Protein AF-A0A098G3Y9-F1 (afdb_monomer_lite)

Foldseek 3Di:
DFAPLLCCQQAVPPDPDRRQGNLDLLHADDLLLLLLLLQLLLVPDDPVLCLQEPREEEDDAAQLQPAPCLQCVVVLVVCLPHPHFKHKYKYHHHHVARWIKIWMWGQAPVRAIATEIEGLQLDDPPRPPHPQWDKDWPPDPPDPDPPQDTWIKIWWQDPLWIWIWIQHPLRFIFIDIHHPVNCVVLVQPDDSVDGDDPCSCVPGVSVCVVVVVVVCVVPVPGDRRHGYAYDNDNLFDCLLSVHGRRLNSLLSSVQSSVCSRCVVCVNPQDSVRDDDPLSPLDVPQVVVVVVVCVVCVVCNVVLSCVLPDDPPDPDDDDPPDDPVRVVSSVVVSVSSVVSSVSSSVSSVVSSVSSSPDHNVVSVCSLVVCVVCVVSVVSSVVVVVVVVVVVVVVVVPDPPPPDDDDDDDDDDDDDDDDDDDDDDDDDDDPPPPVVPDDDDPDPDDDDDDDDDDDDDDDDDDDDDDDDDDDDDDDDDDDDDDDDDPDPPPPDDPPDPPDPCPDPLNVLLVVQLVVLVVQCPDPPNPCSNVLSVQLVVLLVVLVVVCVVPNNPHSLPRPSNLVSQQPDSPPVSPPDDRDPSRVVSVVVVVPDPPPD

pLDDT: mean 71.8, std 21.62, range [26.33, 98.0]

Sequence (593 aa):
MPSLAAREFRQRQKTYEPTDDGLNFTTWYHVLDVQRIIWKKYNQLSSKLKSETLQPFVFFDGLDQLTLEGMLSPLVTILKKSSQNYFPFIFKPELAGAHYIAGFLRKNKDQTISIILFNPTGTLPRIDYGNYAYAFRLADAESDESEFEKNVIYFEIKDKTLHYSVIDPKGVLRTNILTSQHLKDLKIELDLNKPLTTELIRDQLKPKAAQILQLTLARKETEQKIEIISSPKKIQTHEKDGGPLVSCGPLSIIFIEYIMSHPEYMEHLDKEFQLPEILDLESSHEAHVLRFLALKKNKAFDLMQFLNADTKKDFNFPNFLDEQEKSSLIEYKKLVITYRELIKKIRQEHYMLLDTIDDSFVETAGVIDESYREVTVAILDGQNDSEEAELKQNSDYPENENLIDSWDEEDFEIEDASDHSLPEEEPILAEIEQLLPAPDVVLSTKKQSDTKDIDRTQAGTIISGTDIGNIQFIDREKNKTIPKQDLSEKHGTAPSNPEEREDVKFIRSQINRFRENAKSFFSINNGMKADAIEHALELALQDEVKYGVQDVRMDQRVKDALAIHRIFGFFGCKSTTATADLEKSFEHTPRVR

Structure (mmCIF, N/CA/C/O backbone):
data_AF-A0A098G3Y9-F1
#
_entry.id   AF-A0A098G3Y9-F1
#
loop_
_atom_site.group_PDB
_atom_site.id
_atom_site.type_symbol
_atom_site.label_atom_id
_atom_site.label_alt_id
_atom_site.label_comp_id
_atom_site.label_asym_id
_atom_site.label_entity_id
_atom_site.label_seq_id
_atom_site.pdbx_PDB_ins_code
_atom_site.Cartn_x
_atom_site.Cartn_y
_atom_site.Cartn_z
_atom_site.occupancy
_atom_site.B_iso_or_equiv
_atom_site.auth_seq_id
_atom_site.auth_comp_id
_atom_site.auth_asym_id
_atom_site.auth_atom_id
_atom_site.pdbx_PDB_model_num
ATOM 1 N N . MET A 1 1 ? 20.889 -19.447 -13.913 1.00 84.50 1 MET A N 1
ATOM 2 C CA . MET A 1 1 ? 20.091 -18.326 -14.452 1.00 84.50 1 MET A CA 1
ATOM 3 C C . MET A 1 1 ? 19.226 -17.809 -13.322 1.00 84.50 1 MET A C 1
ATOM 5 O O . MET A 1 1 ? 18.868 -18.652 -12.504 1.00 84.50 1 MET A O 1
ATOM 9 N N . PRO A 1 2 ? 18.933 -16.499 -13.249 1.00 93.19 2 PRO A N 1
ATOM 10 C CA . PRO A 1 2 ? 18.021 -15.993 -12.232 1.00 93.19 2 PRO A CA 1
ATOM 11 C C . PRO A 1 2 ? 16.635 -16.638 -12.369 1.00 93.19 2 PRO A C 1
ATOM 13 O O . PRO A 1 2 ? 16.265 -17.042 -13.482 1.00 93.19 2 PRO A O 1
ATOM 16 N N . SER A 1 3 ? 15.882 -16.726 -11.271 1.00 94.31 3 SER A N 1
ATOM 17 C CA . SER A 1 3 ? 14.500 -17.230 -11.288 1.00 94.31 3 SER A CA 1
ATOM 18 C C . SER A 1 3 ? 13.621 -16.420 -12.250 1.00 94.31 3 SER A C 1
ATOM 20 O O . SER A 1 3 ? 13.948 -15.289 -12.623 1.00 94.31 3 SER A O 1
ATOM 22 N N . LEU A 1 4 ? 12.483 -16.967 -12.686 1.00 91.75 4 LEU A N 1
ATOM 23 C CA . LEU A 1 4 ? 11.498 -16.209 -13.462 1.00 91.75 4 LEU A CA 1
ATOM 24 C C . LEU A 1 4 ? 11.076 -14.933 -12.724 1.00 91.75 4 LEU A C 1
ATOM 26 O O . LEU A 1 4 ? 11.062 -13.866 -13.329 1.00 91.75 4 LEU A O 1
ATOM 30 N N . ALA A 1 5 ? 10.831 -15.019 -11.415 1.00 92.62 5 ALA A N 1
ATOM 31 C CA . ALA A 1 5 ? 10.453 -13.866 -10.605 1.00 92.62 5 ALA A CA 1
ATOM 32 C C . ALA A 1 5 ? 11.544 -12.780 -10.569 1.00 92.62 5 ALA A C 1
ATOM 34 O O . ALA A 1 5 ? 11.243 -11.599 -10.727 1.00 92.62 5 ALA A O 1
ATOM 35 N N . ALA A 1 6 ? 12.812 -13.169 -10.409 1.00 95.19 6 ALA A N 1
ATOM 36 C CA . ALA A 1 6 ? 13.943 -12.244 -10.429 1.00 95.19 6 ALA A CA 1
ATOM 37 C C . ALA A 1 6 ? 14.161 -11.620 -11.816 1.00 95.19 6 ALA A C 1
ATOM 39 O O . ALA A 1 6 ? 14.455 -10.429 -11.923 1.00 95.19 6 ALA A O 1
ATOM 40 N N . ARG A 1 7 ? 13.986 -12.403 -12.890 1.00 93.12 7 ARG A N 1
ATOM 41 C CA . ARG A 1 7 ? 14.056 -11.901 -14.271 1.00 93.12 7 ARG A CA 1
ATOM 42 C C . ARG A 1 7 ? 12.956 -10.888 -14.557 1.00 93.12 7 ARG A C 1
ATOM 44 O O . ARG A 1 7 ? 13.266 -9.819 -15.062 1.00 93.12 7 ARG A O 1
ATOM 51 N N . GLU A 1 8 ? 11.710 -11.194 -14.199 1.00 90.94 8 GLU A N 1
ATOM 52 C CA . GLU A 1 8 ? 10.581 -10.272 -14.370 1.00 90.94 8 GLU A CA 1
ATOM 53 C C . GLU A 1 8 ? 10.765 -8.991 -13.555 1.00 90.94 8 GLU A C 1
ATOM 55 O O . GLU A 1 8 ? 10.429 -7.917 -14.039 1.00 90.94 8 GLU A O 1
ATOM 60 N N . PHE A 1 9 ? 11.356 -9.076 -12.361 1.00 93.00 9 PHE A N 1
ATOM 61 C CA . PHE A 1 9 ? 11.680 -7.894 -11.566 1.00 93.00 9 PHE A CA 1
ATOM 62 C C . PHE A 1 9 ? 12.735 -6.999 -12.235 1.00 93.00 9 PHE A C 1
ATOM 64 O O . PHE A 1 9 ? 12.622 -5.780 -12.179 1.00 93.00 9 PHE A O 1
ATOM 71 N N . ARG A 1 10 ? 13.755 -7.584 -12.878 1.00 92.31 10 ARG A N 1
ATOM 72 C CA . ARG A 1 10 ? 14.838 -6.855 -13.574 1.00 92.31 10 ARG A CA 1
ATOM 73 C C . ARG A 1 10 ? 14.452 -6.350 -14.959 1.00 92.31 10 ARG A C 1
ATOM 75 O O . ARG A 1 10 ? 15.028 -5.382 -15.431 1.00 92.31 10 ARG A O 1
ATOM 82 N N . GLN A 1 11 ? 13.599 -7.084 -15.657 1.00 86.12 11 GLN A N 1
ATOM 83 C CA . GLN A 1 11 ? 13.255 -6.846 -17.052 1.00 86.12 11 GLN A CA 1
ATOM 84 C C . GLN A 1 11 ? 11.797 -7.221 -17.247 1.00 86.12 11 GLN A C 1
ATOM 86 O O . GLN A 1 11 ? 11.457 -8.359 -17.597 1.00 86.12 11 GLN A O 1
ATOM 91 N N . ARG A 1 12 ? 10.912 -6.253 -17.025 1.00 73.00 12 ARG A N 1
ATOM 92 C CA . ARG A 1 12 ? 9.496 -6.465 -17.297 1.00 73.00 12 ARG A CA 1
ATOM 93 C C . ARG A 1 12 ? 9.258 -6.448 -18.796 1.00 73.00 12 ARG A C 1
ATOM 95 O O . ARG A 1 12 ? 9.032 -5.413 -19.404 1.00 73.00 12 ARG A O 1
ATOM 102 N N . GLN A 1 13 ? 9.227 -7.636 -19.387 1.00 59.94 13 GLN A N 1
ATOM 103 C CA . GLN A 1 13 ? 8.926 -7.803 -20.812 1.00 59.94 13 GLN A CA 1
ATOM 104 C C . GLN A 1 13 ? 7.490 -7.393 -21.192 1.00 59.94 13 GLN A C 1
ATOM 106 O O . GLN A 1 13 ? 7.172 -7.335 -22.375 1.00 59.94 13 GLN A O 1
ATOM 111 N N . LYS A 1 14 ? 6.607 -7.170 -20.207 1.00 54.78 14 LYS A N 1
ATOM 112 C CA . LYS A 1 14 ? 5.157 -7.004 -20.403 1.00 54.78 14 LYS A CA 1
ATOM 113 C C . LYS A 1 14 ? 4.586 -5.664 -19.921 1.00 54.78 14 LYS A C 1
ATOM 115 O O . LYS A 1 14 ? 3.371 -5.501 -19.979 1.00 54.78 14 LYS A O 1
ATOM 120 N N . THR A 1 15 ? 5.401 -4.731 -19.422 1.00 50.22 15 THR A N 1
ATOM 121 C CA . THR A 1 15 ? 4.915 -3.411 -18.970 1.00 50.22 15 THR A CA 1
ATOM 122 C C . THR A 1 15 ? 5.341 -2.281 -19.907 1.00 50.22 15 THR A C 1
ATOM 124 O O . THR A 1 15 ? 6.127 -2.495 -20.823 1.00 50.22 15 THR A O 1
ATOM 127 N N . TYR A 1 16 ? 4.754 -1.104 -19.673 1.00 48.50 16 TYR A N 1
ATOM 128 C CA . TYR A 1 16 ? 4.736 0.108 -20.500 1.00 48.50 16 TYR A CA 1
ATOM 129 C C . TYR A 1 16 ? 6.087 0.534 -21.092 1.00 48.50 16 TYR A C 1
ATOM 131 O O . TYR A 1 16 ? 6.098 1.070 -22.196 1.00 48.50 16 TYR A O 1
ATOM 139 N N . GLU A 1 17 ? 7.207 0.241 -20.424 1.00 55.41 17 GLU A N 1
ATOM 140 C CA . GLU A 1 17 ? 8.549 0.492 -20.947 1.00 55.41 17 GLU A CA 1
ATOM 141 C C . GLU A 1 17 ? 9.432 -0.769 -20.824 1.00 55.41 17 GLU A C 1
ATOM 143 O O . GLU A 1 17 ? 9.639 -1.274 -19.717 1.00 55.41 17 GLU A O 1
ATOM 148 N N . PRO A 1 18 ? 9.994 -1.293 -21.935 1.00 51.69 18 PRO A N 1
ATOM 149 C CA . PRO A 1 18 ? 10.866 -2.478 -21.946 1.00 51.69 18 PRO A CA 1
ATOM 150 C C . PRO A 1 18 ? 12.156 -2.357 -21.111 1.00 51.69 18 PRO A C 1
ATOM 152 O O . PRO A 1 18 ? 12.902 -3.330 -20.990 1.00 51.69 18 PRO A O 1
ATOM 155 N N . THR A 1 19 ? 12.443 -1.170 -20.574 1.00 62.62 19 THR A N 1
ATOM 156 C CA . THR A 1 19 ? 13.669 -0.811 -19.847 1.00 62.62 19 THR A CA 1
ATOM 157 C C . THR A 1 19 ? 13.479 -0.671 -18.335 1.00 62.62 19 THR A C 1
ATOM 159 O O . THR A 1 19 ? 14.431 -0.314 -17.641 1.00 62.62 19 THR A O 1
ATOM 162 N N . ASP A 1 20 ? 12.288 -0.962 -17.808 1.00 81.19 20 ASP A N 1
ATOM 163 C CA . ASP A 1 20 ? 12.014 -0.870 -16.373 1.00 81.19 20 ASP A CA 1
ATOM 164 C C . ASP A 1 20 ? 12.730 -1.975 -15.578 1.00 81.19 20 ASP A C 1
ATOM 166 O O . ASP A 1 20 ? 12.272 -3.119 -15.486 1.00 81.19 20 ASP A O 1
ATOM 170 N N . ASP A 1 21 ? 13.857 -1.605 -14.973 1.00 90.38 21 ASP A N 1
ATOM 171 C CA . ASP A 1 21 ? 14.638 -2.438 -14.063 1.00 90.38 21 ASP A CA 1
ATOM 172 C C . ASP A 1 21 ? 14.233 -2.174 -12.612 1.00 90.38 21 ASP A C 1
ATOM 174 O O . ASP A 1 21 ? 14.459 -1.094 -12.074 1.00 90.38 21 ASP A O 1
ATOM 178 N N . GLY A 1 22 ? 13.657 -3.169 -11.935 1.00 90.62 22 GLY A N 1
ATOM 179 C CA . GLY A 1 22 ? 13.196 -3.050 -10.550 1.00 90.62 22 GLY A CA 1
ATOM 180 C C . GLY A 1 22 ? 14.288 -2.710 -9.527 1.00 90.62 22 GLY A C 1
ATOM 181 O O . GLY A 1 22 ? 13.959 -2.294 -8.409 1.00 90.62 22 GLY A O 1
ATOM 182 N N . LEU A 1 23 ? 15.578 -2.834 -9.872 1.00 93.00 23 LEU A N 1
ATOM 183 C CA . LEU A 1 23 ? 16.669 -2.314 -9.035 1.00 93.00 23 LEU A CA 1
ATOM 184 C C . LEU A 1 23 ? 16.824 -0.794 -9.131 1.00 93.00 23 LEU A C 1
ATOM 186 O O . LEU A 1 23 ? 17.317 -0.180 -8.181 1.00 93.00 23 LEU A O 1
ATOM 190 N N . ASN A 1 24 ? 16.367 -0.178 -10.220 1.00 91.44 24 ASN A N 1
ATOM 191 C CA . ASN A 1 24 ? 16.421 1.265 -10.378 1.00 91.44 24 ASN A CA 1
ATOM 192 C C . ASN A 1 24 ? 15.514 1.932 -9.350 1.00 91.44 24 ASN A C 1
ATOM 194 O O . ASN A 1 24 ? 14.370 1.533 -9.117 1.00 91.44 24 ASN A O 1
ATOM 198 N N . PHE A 1 25 ? 16.037 2.988 -8.732 1.00 87.44 25 PHE A N 1
ATOM 199 C CA . PHE A 1 25 ? 15.307 3.741 -7.721 1.00 87.44 25 PHE A CA 1
ATOM 200 C C . PHE A 1 25 ? 13.985 4.298 -8.278 1.00 87.44 25 PHE A C 1
ATOM 202 O O . PHE A 1 25 ? 12.977 4.251 -7.578 1.00 87.44 25 PHE A O 1
ATOM 209 N N . THR A 1 26 ? 13.990 4.734 -9.541 1.00 87.62 26 THR A N 1
ATOM 210 C CA . THR A 1 26 ? 12.871 5.347 -10.276 1.00 87.62 26 THR A CA 1
ATOM 211 C C . THR A 1 26 ? 11.789 4.368 -10.735 1.00 87.62 26 THR A C 1
ATOM 213 O O . THR A 1 26 ? 10.739 4.804 -11.192 1.00 87.62 26 THR A O 1
ATOM 216 N N . THR A 1 27 ? 11.997 3.056 -10.618 1.00 89.12 27 THR A N 1
ATOM 217 C CA . THR A 1 27 ? 11.027 2.061 -11.096 1.00 89.12 27 THR A CA 1
ATOM 218 C C . THR A 1 27 ? 10.111 1.629 -9.957 1.00 89.12 27 THR A C 1
ATOM 220 O O . THR A 1 27 ? 10.568 1.170 -8.914 1.00 89.12 27 THR A O 1
ATOM 223 N N . TRP A 1 28 ? 8.796 1.725 -10.111 1.00 89.56 28 TRP A N 1
ATOM 224 C CA . TRP A 1 28 ? 7.847 1.257 -9.092 1.00 89.56 28 TRP A CA 1
ATOM 225 C C . TRP A 1 28 ? 7.741 -0.279 -8.993 1.00 89.56 28 TRP A C 1
ATOM 227 O O . TRP A 1 28 ? 8.056 -1.041 -9.915 1.00 89.56 28 TRP A O 1
ATOM 237 N N . TYR A 1 29 ? 7.253 -0.770 -7.855 1.00 91.56 29 TYR A N 1
ATOM 238 C CA . TYR A 1 29 ? 7.000 -2.200 -7.673 1.00 91.56 29 TYR A CA 1
ATOM 239 C C . TYR A 1 29 ? 5.695 -2.612 -8.350 1.00 91.56 29 TYR A C 1
ATOM 241 O O . TYR A 1 29 ? 4.671 -1.946 -8.196 1.00 91.56 29 TYR A O 1
ATOM 249 N N . HIS A 1 30 ? 5.718 -3.733 -9.067 1.00 89.56 30 HIS A N 1
ATOM 250 C CA . HIS A 1 30 ? 4.512 -4.360 -9.584 1.00 89.56 30 HIS A CA 1
ATOM 251 C C . HIS A 1 30 ? 3.853 -5.154 -8.466 1.00 89.56 30 HIS A C 1
ATOM 253 O O . HIS A 1 30 ? 4.536 -5.710 -7.604 1.00 89.56 30 HIS A O 1
ATOM 259 N N . VAL A 1 31 ? 2.529 -5.269 -8.517 1.00 87.81 31 VAL A N 1
ATOM 260 C CA . VAL A 1 31 ? 1.757 -5.984 -7.495 1.00 87.81 31 VAL A CA 1
ATOM 261 C C . VAL A 1 31 ? 2.224 -7.436 -7.328 1.00 87.81 31 VAL A C 1
ATOM 263 O O . VAL A 1 31 ? 2.331 -7.924 -6.207 1.00 87.81 31 VAL A O 1
ATOM 266 N N . LEU A 1 32 ? 2.615 -8.101 -8.423 1.00 88.50 32 LEU A N 1
ATOM 267 C CA . LEU A 1 32 ? 3.156 -9.468 -8.375 1.00 88.50 32 LEU A CA 1
ATOM 268 C C . LEU A 1 32 ? 4.495 -9.549 -7.636 1.00 88.50 32 LEU A C 1
ATOM 270 O O . LEU A 1 32 ? 4.734 -10.527 -6.932 1.00 88.50 32 LEU A O 1
ATOM 274 N N . ASP A 1 33 ? 5.360 -8.540 -7.765 1.00 92.19 33 ASP A N 1
ATOM 275 C CA . ASP A 1 33 ? 6.636 -8.512 -7.044 1.00 92.19 33 ASP A CA 1
ATOM 276 C C . ASP A 1 33 ? 6.364 -8.410 -5.541 1.00 92.19 33 ASP A C 1
ATOM 278 O O . ASP A 1 33 ? 6.873 -9.207 -4.753 1.00 92.19 33 ASP A O 1
ATOM 282 N N . VAL A 1 34 ? 5.474 -7.487 -5.162 1.00 93.94 34 VAL A N 1
ATOM 283 C CA . VAL A 1 34 ? 5.019 -7.282 -3.780 1.00 93.94 34 VAL A CA 1
ATOM 284 C C . VAL A 1 34 ? 4.439 -8.572 -3.197 1.00 93.94 34 VAL A C 1
ATOM 286 O O . VAL A 1 34 ? 4.851 -9.008 -2.122 1.00 93.94 34 VAL A O 1
ATOM 289 N N . GLN A 1 35 ? 3.529 -9.216 -3.927 1.00 91.88 35 GLN A N 1
ATOM 290 C CA . GLN A 1 35 ? 2.874 -10.463 -3.535 1.00 91.88 35 GLN A CA 1
ATOM 291 C C . GLN A 1 35 ? 3.877 -11.600 -3.318 1.00 91.88 35 GLN A C 1
ATOM 293 O O . GLN A 1 35 ? 3.873 -12.246 -2.267 1.00 91.88 35 GLN A O 1
ATOM 298 N N . ARG A 1 36 ? 4.788 -11.810 -4.276 1.00 92.94 36 ARG A N 1
ATOM 299 C CA . ARG A 1 36 ? 5.835 -12.839 -4.200 1.00 92.94 36 ARG A CA 1
ATOM 300 C C . ARG A 1 36 ? 6.764 -12.612 -3.010 1.00 92.94 36 ARG A C 1
ATOM 302 O O . ARG A 1 36 ? 7.043 -13.559 -2.271 1.00 92.94 36 ARG A O 1
ATOM 309 N N . ILE A 1 37 ? 7.211 -11.372 -2.798 1.00 95.38 37 ILE A N 1
ATOM 310 C CA . ILE A 1 37 ? 8.105 -11.014 -1.689 1.00 95.38 37 ILE A CA 1
ATOM 311 C C . ILE A 1 37 ? 7.412 -11.253 -0.345 1.00 95.38 37 ILE A C 1
ATOM 313 O O . ILE A 1 37 ? 7.932 -11.991 0.495 1.00 95.38 37 ILE A O 1
ATOM 317 N N . ILE A 1 38 ? 6.217 -10.689 -0.152 1.00 95.31 38 ILE A N 1
ATOM 318 C CA . ILE A 1 38 ? 5.486 -10.773 1.117 1.00 95.31 38 ILE A CA 1
ATOM 319 C C . ILE A 1 38 ? 5.144 -12.222 1.465 1.00 95.31 38 ILE A C 1
ATOM 321 O O . ILE A 1 38 ? 5.313 -12.636 2.613 1.00 95.31 38 ILE A O 1
ATOM 325 N N . TRP A 1 39 ? 4.723 -13.035 0.496 1.00 93.62 39 TRP A N 1
ATOM 326 C CA . TRP A 1 39 ? 4.433 -14.443 0.767 1.00 93.62 39 TRP A CA 1
ATOM 327 C C . TRP A 1 39 ? 5.667 -15.280 1.023 1.00 93.62 39 TRP A C 1
ATOM 329 O O . TRP A 1 39 ? 5.631 -16.152 1.893 1.00 93.62 39 TRP A O 1
ATOM 339 N N . LYS A 1 40 ? 6.774 -15.016 0.325 1.00 94.94 40 LYS A N 1
ATOM 340 C CA . LYS A 1 40 ? 8.041 -15.671 0.644 1.00 94.94 40 LYS A CA 1
ATOM 341 C C . LYS A 1 40 ? 8.446 -15.373 2.090 1.00 94.94 40 LYS A C 1
ATOM 343 O O . LYS A 1 40 ? 8.789 -16.311 2.811 1.00 94.94 40 LYS A O 1
ATOM 348 N N . LYS A 1 41 ? 8.320 -14.117 2.535 1.00 96.31 41 LYS A N 1
ATOM 349 C CA . LYS A 1 41 ? 8.588 -13.702 3.922 1.00 96.31 41 LYS A CA 1
ATOM 350 C C . LYS A 1 41 ? 7.628 -14.354 4.917 1.00 96.31 41 LYS A C 1
ATOM 352 O O . LYS A 1 41 ? 8.084 -14.939 5.896 1.00 96.31 41 LYS A O 1
ATOM 357 N N . TYR A 1 42 ? 6.322 -14.366 4.638 1.00 96.25 42 TYR A N 1
ATOM 358 C CA . TYR A 1 42 ? 5.341 -15.068 5.475 1.00 96.25 42 TYR A CA 1
ATOM 359 C C . TYR A 1 42 ? 5.677 -16.559 5.612 1.00 96.25 42 TYR A C 1
ATOM 361 O O . TYR A 1 42 ? 5.653 -17.122 6.705 1.00 96.25 42 TYR A O 1
ATOM 369 N N . ASN A 1 43 ? 6.063 -17.212 4.515 1.00 95.06 43 ASN A N 1
ATOM 370 C CA . ASN A 1 43 ? 6.409 -18.629 4.522 1.00 95.06 43 ASN A CA 1
ATOM 371 C C . ASN A 1 43 ? 7.682 -18.944 5.318 1.00 95.06 43 ASN A C 1
ATOM 373 O O . ASN A 1 43 ? 7.790 -20.059 5.832 1.00 95.06 43 ASN A O 1
ATOM 377 N N . GLN A 1 44 ? 8.583 -17.976 5.486 1.00 96.06 44 GLN A N 1
ATOM 378 C CA . GLN A 1 44 ? 9.780 -18.083 6.326 1.00 96.06 44 GLN A CA 1
ATOM 379 C C . GLN A 1 44 ? 9.500 -17.879 7.826 1.00 96.06 44 GLN A C 1
ATOM 381 O O . GLN A 1 44 ? 10.366 -18.185 8.645 1.00 96.06 44 GLN A O 1
ATOM 386 N N . LEU A 1 45 ? 8.305 -17.411 8.209 1.00 96.75 45 LEU A N 1
ATOM 387 C CA . LEU A 1 45 ? 7.938 -17.253 9.617 1.00 96.75 45 LEU A CA 1
ATOM 388 C C . LEU A 1 45 ? 7.888 -18.602 10.345 1.00 96.75 45 LEU A C 1
ATOM 390 O O . LEU A 1 45 ? 7.495 -19.633 9.787 1.00 96.75 45 LEU A O 1
ATOM 394 N N . SER A 1 46 ? 8.219 -18.571 11.637 1.00 97.62 46 SER A N 1
ATOM 395 C CA . SER A 1 46 ? 8.073 -19.734 12.513 1.00 97.62 46 SER A CA 1
ATOM 396 C C . SER A 1 46 ? 6.605 -20.160 12.646 1.00 97.62 46 SER A C 1
ATOM 398 O O . SER A 1 46 ? 5.689 -19.339 12.551 1.00 97.62 46 SER A O 1
ATOM 400 N N . SER A 1 47 ? 6.365 -21.440 12.945 1.00 97.31 47 SER A N 1
ATOM 401 C CA . SER A 1 47 ? 5.006 -21.960 13.160 1.00 97.31 47 SER A CA 1
ATOM 402 C C . SER A 1 47 ? 4.254 -21.217 14.268 1.00 97.31 47 SER A C 1
ATOM 404 O O . SER A 1 47 ? 3.039 -21.069 14.182 1.00 97.31 47 SER A O 1
ATOM 406 N N . LYS A 1 48 ? 4.973 -20.709 15.282 1.00 97.19 48 LYS A N 1
ATOM 407 C CA . LYS A 1 48 ? 4.393 -19.876 16.342 1.00 97.19 48 LYS A CA 1
ATOM 408 C C . LYS A 1 48 ? 3.819 -18.580 15.764 1.00 97.19 48 LYS A C 1
ATOM 410 O O . LYS A 1 48 ? 2.644 -18.301 15.962 1.00 97.19 48 LYS A O 1
ATOM 415 N N . LEU A 1 49 ? 4.604 -17.835 14.988 1.00 96.56 49 LEU A N 1
ATOM 416 C CA . LEU A 1 49 ? 4.156 -16.571 14.391 1.00 96.56 49 LEU A CA 1
ATOM 417 C C . LEU A 1 49 ? 2.992 -16.777 13.407 1.00 96.56 49 LEU A C 1
ATOM 419 O O . LEU A 1 49 ? 2.009 -16.039 13.447 1.00 96.56 49 LEU A O 1
ATOM 423 N N . LYS A 1 50 ? 3.041 -17.842 12.595 1.00 97.25 50 LYS A N 1
ATOM 424 C CA . LYS A 1 50 ? 1.932 -18.222 11.697 1.00 97.25 50 LYS A CA 1
ATOM 425 C C . LYS A 1 50 ? 0.650 -18.605 12.444 1.00 97.25 50 LYS A C 1
ATOM 427 O O . LYS A 1 50 ? -0.440 -18.454 11.905 1.00 97.25 50 LYS A O 1
ATOM 432 N N . SER A 1 51 ? 0.756 -19.097 13.681 1.00 96.88 51 SER A N 1
ATOM 433 C CA . SER A 1 51 ? -0.421 -19.400 14.508 1.00 96.88 51 SER A CA 1
ATOM 434 C C . SER A 1 51 ? -1.111 -18.149 15.065 1.00 96.88 51 SER A C 1
ATOM 436 O O . SER A 1 51 ? -2.292 -18.206 15.395 1.00 96.88 51 SER A O 1
ATOM 438 N N . GLU A 1 52 ? -0.405 -17.017 15.121 1.00 97.25 52 GLU A N 1
ATOM 439 C CA . GLU A 1 52 ? -0.930 -15.731 15.598 1.00 97.25 52 GLU A CA 1
ATOM 440 C C . GLU A 1 52 ? -1.395 -14.820 14.449 1.00 97.25 52 GLU A C 1
ATOM 442 O O . GLU A 1 52 ? -2.242 -13.949 14.658 1.00 97.25 52 GLU A O 1
ATOM 447 N N . THR A 1 53 ? -0.877 -15.040 13.236 1.00 96.88 53 THR A N 1
ATOM 448 C CA . THR A 1 53 ? -1.021 -14.133 12.090 1.00 96.88 53 THR A CA 1
ATOM 449 C C . THR A 1 53 ? -1.566 -14.868 10.866 1.00 96.88 53 THR A C 1
ATOM 451 O O . THR A 1 53 ? -0.982 -15.853 10.403 1.00 96.88 53 THR A O 1
ATOM 454 N N . LEU A 1 54 ? -2.678 -14.375 10.318 1.00 96.94 54 LEU A N 1
ATOM 455 C CA . LEU A 1 54 ? -3.218 -14.853 9.045 1.00 96.94 54 LEU A CA 1
ATOM 456 C C . LEU A 1 54 ? -2.238 -14.588 7.900 1.00 96.94 54 LEU A C 1
ATOM 458 O O . LEU A 1 54 ? -1.398 -13.691 7.973 1.00 96.94 54 LEU A O 1
ATOM 462 N N . GLN A 1 55 ? -2.357 -15.371 6.830 1.00 95.81 55 GLN A N 1
ATOM 463 C CA . GLN A 1 55 ? -1.590 -15.129 5.614 1.00 95.81 55 GLN A CA 1
ATOM 464 C C . GLN A 1 55 ? -1.882 -13.710 5.097 1.00 95.81 55 GLN A C 1
ATOM 466 O O . GLN A 1 55 ? -3.054 -13.333 5.038 1.00 95.81 55 GLN A O 1
ATOM 471 N N . PRO A 1 56 ? -0.852 -12.918 4.750 1.00 95.56 56 PRO A N 1
ATOM 472 C CA . PRO A 1 56 ? -1.033 -11.532 4.358 1.00 95.56 56 PRO A CA 1
ATOM 473 C C . PRO A 1 56 ? -1.796 -11.414 3.039 1.00 95.56 56 PRO A C 1
ATOM 475 O O . PRO A 1 56 ? -1.534 -12.162 2.089 1.00 95.56 56 PRO A O 1
ATOM 478 N N . PHE A 1 57 ? -2.703 -10.440 2.983 1.00 93.69 57 PHE A N 1
ATOM 479 C CA . PHE A 1 57 ? -3.494 -10.145 1.793 1.00 93.69 57 PHE A CA 1
ATOM 480 C C . PHE A 1 57 ? -2.869 -9.009 0.976 1.00 93.69 57 PHE A C 1
ATOM 482 O O . PHE A 1 57 ? -2.536 -7.957 1.516 1.00 93.69 57 PHE A O 1
ATOM 489 N N . VAL A 1 58 ? -2.694 -9.216 -0.327 1.00 89.69 58 VAL A N 1
ATOM 490 C CA . VAL A 1 58 ? -2.170 -8.198 -1.246 1.00 89.69 58 VAL A CA 1
ATOM 491 C C . VAL A 1 58 ? -3.300 -7.810 -2.180 1.00 89.69 58 VAL A C 1
ATOM 493 O O . VAL A 1 58 ? -3.724 -8.627 -2.990 1.00 89.69 58 VAL A O 1
ATOM 496 N N . PHE A 1 59 ? -3.814 -6.593 -2.032 1.00 78.38 59 PHE A N 1
ATOM 497 C CA . PHE A 1 59 ? -4.867 -6.095 -2.903 1.00 78.38 59 PHE A CA 1
ATOM 498 C C . PHE A 1 59 ? -4.311 -5.701 -4.273 1.00 78.38 59 PHE A C 1
ATOM 500 O O . PHE A 1 59 ? -3.160 -5.272 -4.405 1.00 78.38 59 PHE A O 1
ATOM 507 N N . PHE A 1 60 ? -5.178 -5.809 -5.275 1.00 73.62 60 PHE A N 1
ATOM 508 C CA . PHE A 1 60 ? -4.897 -5.416 -6.648 1.00 73.62 60 PHE A CA 1
ATOM 509 C C . PHE A 1 60 ? -5.023 -3.905 -6.861 1.00 73.62 60 PHE A C 1
ATOM 511 O O . PHE A 1 60 ? -5.443 -3.164 -5.977 1.00 73.62 60 PHE A O 1
ATOM 518 N N . ASP A 1 61 ? -4.585 -3.472 -8.037 1.00 73.88 61 ASP A N 1
ATOM 519 C CA . ASP A 1 61 ? -4.573 -2.079 -8.473 1.00 73.88 61 ASP A CA 1
ATOM 520 C C . ASP A 1 61 ? -6.000 -1.523 -8.687 1.00 73.88 61 ASP A C 1
ATOM 522 O O . ASP A 1 61 ? -6.894 -2.284 -9.060 1.00 73.88 61 ASP A O 1
ATOM 526 N N . GLY A 1 62 ? -6.203 -0.210 -8.512 1.00 68.56 62 GLY A N 1
ATOM 527 C CA . GLY A 1 62 ? -7.478 0.474 -8.814 1.00 68.56 62 GLY A CA 1
ATOM 528 C C . GLY A 1 62 ? -8.559 0.385 -7.733 1.00 68.56 62 GLY A C 1
ATOM 529 O O . GLY A 1 62 ? -9.725 0.130 -8.028 1.00 68.56 62 GLY A O 1
ATOM 530 N N . LEU A 1 63 ? -8.171 0.573 -6.471 1.00 71.00 63 LEU A N 1
ATOM 531 C CA . LEU A 1 63 ? -9.093 0.591 -5.326 1.00 71.00 63 LEU A CA 1
ATOM 532 C C . LEU A 1 63 ? -9.560 2.003 -4.962 1.00 71.00 63 LEU A C 1
ATOM 534 O O . LEU A 1 63 ? -10.236 2.181 -3.956 1.00 71.00 63 LEU A O 1
ATOM 538 N N . ASP A 1 64 ? -9.200 3.006 -5.753 1.00 71.12 64 ASP A N 1
ATOM 539 C CA . ASP A 1 64 ? -9.587 4.405 -5.582 1.00 71.12 64 ASP A CA 1
ATOM 540 C C . ASP A 1 64 ? -11.106 4.606 -5.640 1.00 71.12 64 ASP A C 1
ATOM 542 O O . ASP A 1 64 ? -11.625 5.553 -5.057 1.00 71.12 64 ASP A O 1
ATOM 546 N N . GLN A 1 65 ? -11.824 3.675 -6.267 1.00 71.31 65 GLN A N 1
ATOM 547 C CA . GLN A 1 65 ? -13.286 3.649 -6.296 1.00 71.31 65 GLN A CA 1
ATOM 548 C C . GLN A 1 65 ? -13.924 3.005 -5.054 1.00 71.31 65 GLN A C 1
ATOM 550 O O . GLN A 1 65 ? -15.138 3.077 -4.876 1.00 71.31 65 GLN A O 1
ATOM 555 N N . LEU A 1 66 ? -13.139 2.342 -4.200 1.00 70.88 66 LEU A N 1
ATOM 556 C CA . LEU A 1 66 ? -13.637 1.617 -3.036 1.00 70.88 66 LEU A CA 1
ATOM 557 C C . LEU A 1 66 ? -13.369 2.380 -1.746 1.00 70.88 66 LEU A C 1
ATOM 559 O O . LEU A 1 66 ? -12.264 2.851 -1.476 1.00 70.88 66 LEU A O 1
ATOM 563 N N . THR A 1 67 ? -14.375 2.410 -0.875 1.00 73.56 67 THR A N 1
ATOM 564 C CA . THR A 1 67 ? -14.170 2.899 0.487 1.00 73.56 67 THR A CA 1
ATOM 565 C C . THR A 1 67 ? -13.236 1.942 1.235 1.00 73.56 67 THR A C 1
ATOM 567 O O . THR A 1 67 ? -13.276 0.720 1.045 1.00 73.56 67 THR A O 1
ATOM 570 N N . LEU A 1 68 ? -12.409 2.477 2.141 1.00 77.06 68 LEU A N 1
ATOM 571 C CA . LEU A 1 68 ? -11.528 1.654 2.981 1.00 77.06 68 LEU A CA 1
ATOM 572 C C . LEU A 1 68 ? -12.324 0.585 3.753 1.00 77.06 68 LEU A C 1
ATOM 574 O O . LEU A 1 68 ? -11.849 -0.533 3.945 1.00 77.06 68 LEU A O 1
ATOM 578 N N . GLU A 1 69 ? -13.544 0.921 4.179 1.00 77.00 69 GLU A N 1
ATOM 579 C CA . GLU A 1 69 ? -14.450 -0.015 4.841 1.00 77.00 69 GLU A CA 1
ATOM 580 C C . GLU A 1 69 ? -14.878 -1.150 3.906 1.00 77.00 69 GLU A C 1
ATOM 582 O O . GLU A 1 69 ? -14.754 -2.312 4.289 1.00 77.00 69 GLU A O 1
ATOM 587 N N . GLY A 1 70 ? -15.324 -0.841 2.684 1.00 79.25 70 GLY A N 1
ATOM 588 C CA . GLY A 1 70 ? -15.708 -1.853 1.695 1.00 79.25 70 GLY A CA 1
ATOM 589 C C . GLY A 1 70 ? -14.553 -2.801 1.375 1.00 79.25 70 GLY A C 1
ATOM 590 O O . GLY A 1 70 ? -14.724 -4.019 1.354 1.00 79.25 70 GLY A O 1
ATOM 591 N N . MET A 1 71 ? -13.349 -2.245 1.249 1.00 82.00 71 MET A N 1
ATOM 592 C CA . MET A 1 71 ? -12.127 -2.994 0.985 1.00 82.00 71 MET A CA 1
ATOM 593 C C . MET A 1 71 ? -11.720 -3.912 2.156 1.00 82.00 71 MET A C 1
ATOM 595 O O . MET A 1 71 ? -11.331 -5.062 1.944 1.00 82.00 71 MET A O 1
ATOM 599 N N . LEU A 1 72 ? -11.798 -3.434 3.404 1.00 87.38 72 LEU A N 1
ATOM 600 C CA . LEU A 1 72 ? -11.308 -4.173 4.577 1.00 87.38 72 LEU A CA 1
ATOM 601 C C . LEU A 1 72 ? -12.377 -5.024 5.279 1.00 87.38 72 LEU A C 1
ATOM 603 O O . LEU A 1 72 ? -12.023 -5.929 6.038 1.00 87.38 72 LEU A O 1
ATOM 607 N N . SER A 1 73 ? -13.669 -4.788 5.046 1.00 85.00 73 SER A N 1
ATOM 608 C CA . SER A 1 73 ? -14.772 -5.510 5.701 1.00 85.00 73 SER A CA 1
ATOM 609 C C . SER A 1 73 ? -14.708 -7.040 5.520 1.00 85.00 73 SER A C 1
ATOM 611 O O . SER A 1 73 ? -14.851 -7.771 6.517 1.00 85.00 73 SER A O 1
ATOM 613 N N . PRO A 1 74 ? -14.391 -7.578 4.323 1.00 87.88 74 PRO A N 1
ATOM 614 C CA . PRO A 1 74 ? -14.171 -9.014 4.160 1.00 87.88 74 PRO A CA 1
ATOM 615 C C . PRO A 1 74 ? -13.022 -9.538 5.034 1.00 87.88 74 PRO A C 1
ATOM 617 O O . PRO A 1 74 ? -13.162 -10.573 5.693 1.00 87.88 74 PRO A O 1
ATOM 620 N N . LEU A 1 75 ? -11.915 -8.793 5.128 1.00 91.69 75 LEU A N 1
ATOM 621 C CA . LEU A 1 75 ? -10.765 -9.167 5.956 1.00 91.69 75 LEU A CA 1
ATOM 622 C C . LEU A 1 75 ? -11.108 -9.139 7.452 1.00 91.69 75 LEU A C 1
ATOM 624 O O . LEU A 1 75 ? -10.736 -10.051 8.193 1.00 91.69 75 LEU A O 1
ATOM 628 N N . VAL A 1 76 ? -11.877 -8.139 7.897 1.00 90.56 76 VAL A N 1
ATOM 629 C CA . VAL A 1 76 ? -12.401 -8.047 9.271 1.00 90.56 76 VAL A CA 1
ATOM 630 C C . VAL A 1 76 ? -13.254 -9.270 9.597 1.00 90.56 76 VAL A C 1
ATOM 632 O O . VAL A 1 76 ? -13.113 -9.859 10.671 1.00 90.56 76 VAL A O 1
ATOM 635 N N . THR A 1 77 ? -14.114 -9.686 8.667 1.00 90.38 77 THR A N 1
ATOM 636 C CA . THR A 1 77 ? -14.970 -10.867 8.828 1.00 90.38 77 THR A CA 1
ATOM 637 C C . THR A 1 77 ? -14.147 -12.148 8.960 1.00 90.38 77 THR A C 1
ATOM 639 O O . THR A 1 77 ? -14.428 -12.968 9.839 1.00 90.38 77 THR A O 1
ATOM 642 N N . ILE A 1 78 ? -13.107 -12.310 8.138 1.00 93.94 78 ILE A N 1
ATOM 643 C CA . ILE A 1 78 ? -12.183 -13.449 8.216 1.00 93.94 78 ILE A CA 1
ATOM 644 C C . ILE A 1 78 ? -11.446 -13.452 9.558 1.00 93.94 78 ILE A C 1
ATOM 646 O O . ILE A 1 78 ? -11.475 -14.459 10.267 1.00 93.94 78 ILE A O 1
ATOM 650 N N . LEU A 1 79 ? -10.847 -12.325 9.960 1.00 95.62 79 LEU A N 1
ATOM 651 C CA . LEU A 1 79 ? -10.099 -12.239 11.216 1.00 95.62 79 LEU A CA 1
ATOM 652 C C . LEU A 1 79 ? -10.990 -12.537 12.431 1.00 95.62 79 LEU A C 1
ATOM 654 O O . LEU A 1 79 ? -10.578 -13.293 13.316 1.00 95.62 79 LEU A O 1
ATOM 658 N N . LYS A 1 80 ? -12.224 -12.010 12.457 1.00 94.50 80 LYS A N 1
ATOM 659 C CA . LYS A 1 80 ? -13.215 -12.281 13.516 1.00 94.50 80 LYS A CA 1
ATOM 660 C C . LYS A 1 80 ? -13.533 -13.775 13.651 1.00 94.50 80 LYS A C 1
ATOM 662 O O . LYS A 1 80 ? -13.665 -14.254 14.772 1.00 94.50 80 LYS A O 1
ATOM 667 N N . LYS A 1 81 ? -13.639 -14.506 12.534 1.00 95.81 81 LYS A N 1
ATOM 668 C CA . LYS A 1 81 ? -13.910 -15.958 12.518 1.00 95.81 81 LYS A CA 1
ATOM 669 C C . LYS A 1 81 ? -12.676 -16.809 12.828 1.00 95.81 81 LYS A C 1
ATOM 671 O O . LYS A 1 81 ? -12.813 -17.946 13.271 1.00 95.81 81 LYS A O 1
ATOM 676 N N . SER A 1 82 ? -11.487 -16.280 12.564 1.00 96.81 82 SER A N 1
ATOM 677 C CA . SER A 1 82 ? -10.218 -16.976 12.770 1.00 96.81 82 SER A CA 1
ATOM 678 C C . SER A 1 82 ? -9.813 -17.036 14.252 1.00 96.81 82 SER A C 1
ATOM 680 O O . SER A 1 82 ? -10.264 -16.222 15.063 1.00 96.81 82 SER A O 1
ATOM 682 N N . SER A 1 83 ? -8.921 -17.961 14.616 1.00 97.19 83 SER A N 1
ATOM 683 C CA . SER A 1 83 ? -8.287 -17.991 15.947 1.00 97.19 83 SER A CA 1
ATOM 684 C C . SER A 1 83 ? -7.083 -17.049 16.061 1.00 97.19 83 SER A C 1
ATOM 686 O O . SER A 1 83 ? -6.577 -16.835 17.157 1.00 97.19 83 SER A O 1
ATOM 688 N N . GLN A 1 84 ? -6.618 -16.508 14.937 1.00 97.62 84 GLN A N 1
ATOM 689 C CA . GLN A 1 84 ? -5.498 -15.584 14.836 1.00 97.62 84 GLN A CA 1
ATOM 690 C C . GLN A 1 84 ? -5.871 -14.198 15.381 1.00 97.62 84 GLN A C 1
ATOM 692 O O . GLN A 1 84 ? -7.050 -13.829 15.471 1.00 97.62 84 GLN A O 1
ATOM 697 N N . ASN A 1 85 ? -4.845 -13.423 15.730 1.00 97.75 85 ASN A N 1
ATOM 698 C CA . ASN A 1 85 ? -4.983 -12.075 16.278 1.00 97.75 85 ASN A CA 1
ATOM 699 C C . ASN A 1 85 ? -4.667 -10.985 15.253 1.00 97.75 85 ASN A C 1
ATOM 701 O O . ASN A 1 85 ? -5.140 -9.860 15.412 1.00 97.75 85 ASN A O 1
ATOM 705 N N . TYR A 1 86 ? -3.916 -11.315 14.200 1.00 98.00 86 TYR A N 1
ATOM 706 C CA . TYR A 1 86 ? -3.437 -10.338 13.228 1.00 98.00 86 TYR A CA 1
ATOM 707 C C . TYR A 1 86 ? -3.748 -10.761 11.795 1.00 98.00 86 TYR A C 1
ATOM 709 O O . TYR A 1 86 ? -3.668 -11.943 11.455 1.00 98.00 86 TYR A O 1
ATOM 717 N N . PHE A 1 87 ? -4.076 -9.787 10.948 1.00 97.62 87 PHE A N 1
ATOM 718 C CA . PHE A 1 87 ? -4.248 -9.985 9.509 1.00 97.62 87 PHE A CA 1
ATOM 719 C C . PHE A 1 87 ? -3.515 -8.875 8.744 1.00 97.62 87 PHE A C 1
ATOM 721 O O . PHE A 1 87 ? -4.078 -7.792 8.571 1.00 97.62 87 PHE A O 1
ATOM 728 N N . PRO A 1 88 ? -2.259 -9.103 8.322 1.00 97.62 88 PRO A N 1
ATOM 729 C CA . PRO A 1 88 ? -1.500 -8.122 7.563 1.00 97.62 88 PRO A CA 1
ATOM 730 C C . PRO A 1 88 ? -2.071 -7.965 6.157 1.00 97.62 88 PRO A C 1
ATOM 732 O O . PRO A 1 88 ? -2.540 -8.932 5.552 1.00 97.62 88 PRO A O 1
ATOM 735 N N . PHE A 1 89 ? -2.004 -6.755 5.623 1.00 96.06 89 PHE A N 1
ATOM 736 C CA . PHE A 1 89 ? -2.418 -6.476 4.260 1.00 96.06 89 PHE A CA 1
ATOM 737 C C . PHE A 1 89 ? -1.594 -5.354 3.634 1.00 96.06 89 PHE A C 1
ATOM 739 O O . PHE A 1 89 ? -1.057 -4.492 4.323 1.00 96.06 89 PHE A O 1
ATOM 746 N N . ILE A 1 90 ? -1.521 -5.338 2.311 1.00 95.12 90 ILE A N 1
ATOM 747 C CA . ILE A 1 90 ? -0.945 -4.237 1.538 1.00 95.12 90 ILE A CA 1
ATOM 748 C C . ILE A 1 90 ? -1.827 -3.983 0.324 1.00 95.12 90 ILE A C 1
ATOM 750 O O . ILE A 1 90 ? -2.320 -4.925 -0.290 1.00 95.12 90 ILE A O 1
ATOM 754 N N . PHE A 1 91 ? -2.045 -2.722 -0.014 1.00 92.06 91 PHE A N 1
ATOM 755 C CA . PHE A 1 91 ? -2.844 -2.346 -1.167 1.00 92.06 91 PHE A CA 1
ATOM 756 C C . PHE A 1 91 ? -2.248 -1.172 -1.915 1.00 92.06 91 PHE A C 1
ATOM 758 O O . PHE A 1 91 ? -1.422 -0.420 -1.392 1.00 92.06 91 PHE A O 1
ATOM 765 N N . LYS A 1 92 ? -2.695 -1.039 -3.158 1.00 89.81 92 LYS A N 1
ATOM 766 C CA . LYS A 1 92 ? -2.325 0.026 -4.068 1.00 89.81 92 LYS A CA 1
ATOM 767 C C . LYS A 1 92 ? -3.590 0.827 -4.393 1.00 89.81 92 LYS A C 1
ATOM 769 O O . LYS A 1 92 ? -4.431 0.318 -5.128 1.00 89.81 92 LYS A O 1
ATOM 774 N N . PRO A 1 93 ? -3.786 2.015 -3.792 1.00 83.12 93 PRO A N 1
ATOM 775 C CA . PRO A 1 93 ? -5.030 2.759 -3.964 1.00 83.12 93 PRO A CA 1
ATOM 776 C C . PRO A 1 93 ? -5.238 3.213 -5.413 1.00 83.12 93 PRO A C 1
ATOM 778 O O . PRO A 1 93 ? -6.317 3.042 -5.959 1.00 83.12 93 PRO A O 1
ATOM 781 N N . GLU A 1 94 ? -4.207 3.758 -6.052 1.00 79.81 94 GLU A N 1
ATOM 782 C CA . GLU A 1 94 ? -4.314 4.395 -7.368 1.00 79.81 94 GLU A CA 1
ATOM 783 C C . GLU A 1 94 ? -4.102 3.401 -8.506 1.00 79.81 94 GLU A C 1
ATOM 785 O O . GLU A 1 94 ? -3.024 2.805 -8.570 1.00 79.81 94 GLU A O 1
ATOM 790 N N . LEU A 1 95 ? -5.049 3.320 -9.453 1.00 76.69 95 LEU A N 1
ATOM 791 C CA . LEU A 1 95 ? -4.876 2.538 -10.679 1.00 76.69 95 LEU A CA 1
ATOM 792 C C . LEU A 1 95 ? -3.626 2.996 -11.439 1.00 76.69 95 LEU A C 1
ATOM 794 O O . LEU A 1 95 ? -3.527 4.156 -11.835 1.00 76.69 95 LEU A O 1
ATOM 798 N N . ALA A 1 96 ? -2.691 2.077 -11.683 1.00 75.62 96 ALA A N 1
ATOM 799 C CA . ALA A 1 96 ? -1.417 2.383 -12.329 1.00 75.62 96 ALA A CA 1
ATOM 800 C C . ALA A 1 96 ? -0.626 3.501 -11.611 1.00 75.62 96 ALA A C 1
ATOM 802 O O . ALA A 1 96 ? 0.101 4.248 -12.252 1.00 75.62 96 ALA A O 1
ATOM 803 N N . GLY A 1 97 ? -0.745 3.615 -10.281 1.00 80.81 97 GLY A N 1
ATOM 804 C CA . GLY A 1 97 ? 0.070 4.519 -9.456 1.00 80.81 97 GLY A CA 1
ATOM 805 C C . GLY A 1 97 ? 1.372 3.894 -8.931 1.00 80.81 97 GLY A C 1
ATOM 806 O O . GLY A 1 97 ? 1.653 2.716 -9.140 1.00 80.81 97 GLY A O 1
ATOM 807 N N . ALA A 1 98 ? 2.191 4.662 -8.211 1.00 84.25 98 ALA A N 1
ATOM 808 C CA . ALA A 1 98 ? 3.367 4.137 -7.486 1.00 84.25 98 ALA A CA 1
ATOM 809 C C . ALA A 1 98 ? 3.075 3.856 -6.003 1.00 84.25 98 ALA A C 1
ATOM 811 O O . ALA A 1 98 ? 3.862 3.209 -5.306 1.00 84.25 98 ALA A O 1
ATOM 812 N N . HIS A 1 99 ? 1.958 4.397 -5.517 1.00 88.12 99 HIS A N 1
ATOM 813 C CA . HIS A 1 99 ? 1.627 4.492 -4.106 1.00 88.12 99 HIS A CA 1
ATOM 814 C C . HIS A 1 99 ? 1.178 3.138 -3.556 1.00 88.12 99 HIS A C 1
ATOM 816 O O . HIS A 1 99 ? 0.256 2.530 -4.079 1.00 88.12 99 HIS A O 1
ATOM 822 N N . TYR A 1 100 ? 1.807 2.6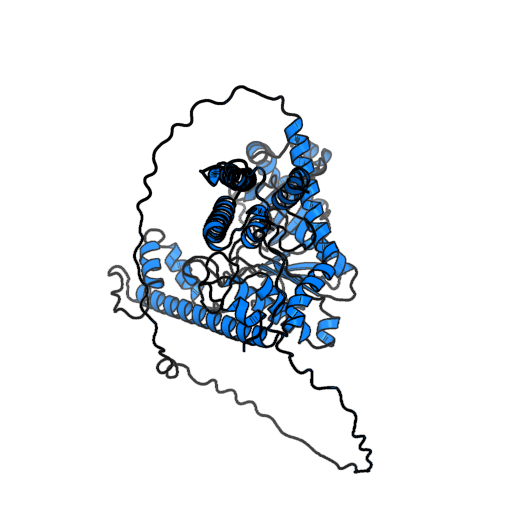80 -2.476 1.00 92.50 100 TYR A N 1
ATOM 823 C CA . TYR A 1 100 ? 1.370 1.524 -1.699 1.00 92.50 100 TYR A CA 1
ATOM 824 C C . TYR A 1 100 ? 1.074 1.947 -0.263 1.00 92.50 100 TYR A C 1
ATOM 826 O O . TYR A 1 100 ? 1.747 2.815 0.295 1.00 92.50 100 TYR A O 1
ATOM 834 N N . ILE A 1 101 ? 0.080 1.299 0.334 1.00 93.25 101 ILE A N 1
ATOM 835 C CA . ILE A 1 101 ? -0.265 1.423 1.746 1.00 93.25 101 ILE A CA 1
ATOM 836 C C . ILE A 1 101 ? -0.230 0.024 2.342 1.00 93.25 101 ILE A C 1
ATOM 838 O O . ILE A 1 101 ? -0.885 -0.893 1.849 1.00 93.25 101 ILE A O 1
ATOM 842 N N . ALA A 1 102 ? 0.539 -0.141 3.409 1.00 96.25 102 ALA A N 1
ATOM 843 C CA . ALA A 1 102 ? 0.571 -1.369 4.186 1.00 96.25 102 ALA A CA 1
ATOM 844 C C . ALA A 1 102 ? -0.240 -1.204 5.467 1.00 96.25 102 ALA A C 1
ATOM 846 O O . ALA A 1 102 ? -0.496 -0.098 5.931 1.00 96.25 102 ALA A O 1
ATOM 847 N N . GLY A 1 103 ? -0.640 -2.309 6.070 1.00 95.75 103 GLY A N 1
ATOM 848 C CA . GLY A 1 103 ? -1.370 -2.281 7.318 1.00 95.75 103 GLY A CA 1
ATOM 849 C C . GLY A 1 103 ? -1.587 -3.663 7.894 1.00 95.75 103 GLY A C 1
ATOM 850 O O . GLY A 1 103 ? -1.121 -4.674 7.368 1.00 95.75 103 GLY A O 1
ATOM 851 N N . PHE A 1 104 ? -2.302 -3.703 9.007 1.00 97.25 104 PHE A N 1
ATOM 852 C CA . PHE A 1 104 ? -2.823 -4.945 9.546 1.00 97.25 104 PHE A CA 1
ATOM 853 C C . PHE A 1 104 ? -4.097 -4.695 10.339 1.00 97.25 104 PHE A C 1
ATOM 855 O O . PHE A 1 104 ? -4.306 -3.630 10.922 1.00 97.25 104 PHE A O 1
ATOM 862 N N . LEU A 1 105 ? -4.955 -5.706 10.366 1.00 96.25 105 LEU A N 1
ATOM 863 C CA . LEU A 1 105 ? -6.064 -5.768 11.304 1.00 96.25 105 LEU A CA 1
ATOM 864 C C . LEU A 1 105 ? -5.579 -6.417 12.597 1.00 96.25 105 LEU A C 1
ATOM 866 O O . LEU A 1 105 ? -4.900 -7.445 12.551 1.00 96.25 105 LEU A O 1
ATOM 870 N N . ARG A 1 106 ? -5.957 -5.846 13.741 1.00 96.81 106 ARG A N 1
ATOM 871 C CA . ARG A 1 106 ? -5.647 -6.378 15.073 1.00 96.81 106 ARG A CA 1
ATOM 872 C C . ARG A 1 106 ? -6.920 -6.727 15.820 1.00 96.81 106 ARG A C 1
ATOM 874 O O . ARG A 1 106 ? -7.769 -5.863 16.012 1.00 96.81 106 ARG A O 1
ATOM 881 N N . LYS A 1 107 ? -7.014 -7.961 16.312 1.00 96.62 107 LYS A N 1
ATOM 882 C CA . LYS A 1 107 ? -8.028 -8.382 17.281 1.00 96.62 107 LYS A CA 1
ATOM 883 C C . LYS A 1 107 ? -7.586 -7.979 18.685 1.00 96.62 107 LYS A C 1
ATOM 885 O O . LYS A 1 107 ? -6.614 -8.507 19.219 1.00 96.62 107 LYS A O 1
ATOM 890 N N . ASN A 1 108 ? -8.293 -7.023 19.271 1.00 94.50 108 ASN A N 1
ATOM 891 C CA . ASN A 1 108 ? -8.010 -6.508 20.604 1.00 94.50 108 ASN A CA 1
ATOM 892 C C . ASN A 1 108 ? -8.468 -7.491 21.694 1.00 94.50 108 ASN A C 1
ATOM 894 O O . ASN A 1 108 ? -9.235 -8.427 21.450 1.00 94.50 108 ASN A O 1
ATOM 898 N N . LYS A 1 109 ? -8.033 -7.253 22.939 1.00 94.12 109 LYS A N 1
ATOM 899 C CA . LYS A 1 109 ? -8.388 -8.091 24.104 1.00 94.12 109 LYS A CA 1
ATOM 900 C C . LYS A 1 109 ? -9.903 -8.166 24.343 1.00 94.12 109 LYS A C 1
ATOM 902 O O . LYS A 1 109 ? -10.393 -9.186 24.819 1.00 94.12 109 LYS A O 1
ATOM 907 N N . ASP A 1 110 ? -10.641 -7.126 23.966 1.00 91.50 110 ASP A N 1
ATOM 908 C CA . ASP A 1 110 ? -12.105 -7.041 24.031 1.00 91.50 110 ASP A CA 1
ATOM 909 C C . ASP A 1 110 ? -12.822 -7.583 22.775 1.00 91.50 110 ASP A C 1
ATOM 911 O O . ASP A 1 110 ? -14.026 -7.391 22.624 1.00 91.50 110 ASP A O 1
ATOM 915 N N . GLN A 1 111 ? -12.097 -8.273 21.883 1.00 91.69 111 GLN A N 1
ATOM 916 C CA . GLN A 1 111 ? -12.576 -8.816 20.604 1.00 91.69 111 GLN A CA 1
ATOM 917 C C . GLN A 1 111 ? -12.988 -7.764 19.559 1.00 91.69 111 GLN A C 1
ATOM 919 O O . GLN A 1 111 ? -13.484 -8.127 18.488 1.00 91.69 111 GLN A O 1
ATOM 924 N N . THR A 1 112 ? -12.768 -6.471 19.817 1.00 88.56 112 THR A N 1
ATOM 925 C CA . THR A 1 112 ? -12.889 -5.440 18.777 1.00 88.56 112 THR A CA 1
ATOM 926 C C . THR A 1 112 ? -11.737 -5.549 17.778 1.00 88.56 112 THR A C 1
ATOM 928 O O . THR A 1 112 ? -10.713 -6.174 18.063 1.00 88.56 112 THR A O 1
ATOM 931 N N . ILE A 1 113 ? -11.913 -4.972 16.586 1.00 89.19 113 ILE A N 1
ATOM 932 C CA . ILE A 1 113 ? -10.871 -4.939 15.557 1.00 89.19 113 ILE A CA 1
ATOM 933 C C . ILE A 1 113 ? -10.382 -3.500 15.389 1.00 89.19 113 ILE A C 1
ATOM 935 O O . ILE A 1 113 ? -11.193 -2.613 15.122 1.00 89.19 113 ILE A O 1
ATOM 939 N N . SER A 1 114 ? -9.072 -3.285 15.512 1.00 89.75 114 SER A N 1
ATOM 940 C CA . SER A 1 114 ? -8.413 -2.045 15.082 1.00 89.75 114 SER A CA 1
ATOM 941 C C . SER A 1 114 ? -7.837 -2.231 13.673 1.00 89.75 114 SER A C 1
ATOM 943 O O . SER A 1 114 ? -7.343 -3.312 13.338 1.00 89.75 114 SER A O 1
ATOM 945 N N . ILE A 1 115 ? -7.882 -1.180 12.857 1.00 91.88 115 ILE A N 1
ATOM 946 C CA . ILE A 1 115 ? -7.193 -1.078 11.569 1.00 91.88 115 ILE A CA 1
ATOM 947 C C . ILE A 1 115 ? -5.938 -0.242 11.789 1.00 91.88 115 ILE A C 1
ATOM 949 O O . ILE A 1 115 ? -6.022 0.919 12.183 1.00 91.88 115 ILE A O 1
ATOM 953 N N . ILE A 1 116 ? -4.776 -0.812 11.504 1.00 93.56 116 ILE A N 1
ATOM 954 C CA . ILE A 1 116 ? -3.513 -0.090 11.539 1.00 93.56 116 ILE A CA 1
ATOM 955 C C . ILE A 1 116 ? -3.058 0.132 10.099 1.00 93.56 116 ILE A C 1
ATOM 957 O O . ILE A 1 116 ? -2.964 -0.828 9.337 1.00 93.56 116 ILE A O 1
ATOM 961 N N . LEU A 1 117 ? -2.744 1.377 9.743 1.00 93.81 117 LEU A N 1
ATOM 962 C CA . LEU A 1 117 ? -2.279 1.783 8.420 1.00 93.81 117 LEU A CA 1
ATOM 963 C C . LEU A 1 117 ? -0.897 2.430 8.491 1.00 93.81 117 LEU A C 1
ATOM 965 O O . LEU A 1 117 ? -0.669 3.402 9.205 1.00 93.81 117 LEU A O 1
ATOM 969 N N . PHE A 1 118 ? 0.014 1.927 7.680 1.00 94.69 118 PHE A N 1
ATOM 970 C CA . PHE A 1 118 ? 1.281 2.548 7.362 1.00 94.69 118 PHE A CA 1
ATOM 971 C C . PHE A 1 118 ? 1.220 3.093 5.936 1.00 94.69 118 PHE A C 1
ATOM 973 O O . PHE A 1 118 ? 1.193 2.340 4.960 1.00 94.69 118 PHE A O 1
ATOM 980 N N . ASN A 1 119 ? 1.202 4.418 5.828 1.00 92.69 119 ASN A N 1
ATOM 981 C CA . ASN A 1 119 ? 1.316 5.117 4.558 1.00 92.69 119 ASN A CA 1
ATOM 982 C C . ASN A 1 119 ? 2.659 5.863 4.540 1.00 92.69 119 ASN A C 1
ATOM 984 O O . ASN A 1 119 ? 2.792 6.847 5.272 1.00 92.69 119 ASN A O 1
ATOM 988 N N . PRO A 1 120 ? 3.635 5.457 3.703 1.00 91.31 120 PRO A N 1
ATOM 989 C CA . PRO A 1 120 ? 4.940 6.115 3.624 1.00 91.31 120 PRO A CA 1
ATOM 990 C C . PRO A 1 120 ? 4.868 7.625 3.369 1.00 91.31 120 PRO A C 1
ATOM 992 O O . PRO A 1 120 ? 5.731 8.367 3.827 1.00 91.31 120 PRO A O 1
ATOM 995 N N . THR A 1 121 ? 3.819 8.104 2.696 1.00 87.50 121 THR A N 1
ATOM 996 C CA . THR A 1 121 ? 3.604 9.538 2.425 1.00 87.50 121 THR A CA 1
ATOM 997 C C . THR A 1 121 ? 3.119 10.329 3.647 1.00 87.50 121 THR A C 1
ATOM 999 O O . THR A 1 121 ? 2.943 11.548 3.564 1.00 87.50 121 THR A O 1
ATOM 1002 N N . GLY A 1 122 ? 2.811 9.638 4.754 1.00 82.50 122 GLY A N 1
ATOM 1003 C CA . GLY A 1 122 ? 2.177 10.147 5.976 1.00 82.50 122 GLY A CA 1
ATOM 1004 C C . GLY A 1 122 ? 0.834 10.843 5.749 1.00 82.50 122 GLY A C 1
ATOM 1005 O O . GLY A 1 122 ? 0.322 11.529 6.634 1.00 82.50 122 GLY A O 1
ATOM 1006 N N . THR A 1 123 ? 0.255 10.713 4.554 1.00 76.44 123 THR A N 1
ATOM 1007 C CA . THR A 1 123 ? -1.122 11.125 4.318 1.00 76.44 123 THR A CA 1
ATOM 1008 C C . THR A 1 123 ? -2.035 10.046 4.879 1.00 76.44 123 THR A C 1
ATOM 1010 O O . THR A 1 123 ? -1.797 8.852 4.702 1.00 76.44 123 THR A O 1
ATOM 1013 N N . LEU A 1 124 ? -3.098 10.439 5.573 1.00 67.56 124 LEU A N 1
ATOM 1014 C CA . LEU A 1 124 ? -4.209 9.509 5.712 1.00 67.56 124 LEU A CA 1
ATOM 1015 C C . LEU A 1 124 ? -4.689 9.227 4.286 1.00 67.56 124 LEU A C 1
ATOM 1017 O O . LEU A 1 124 ? -4.896 10.209 3.559 1.00 67.56 124 LEU A O 1
ATOM 1021 N N . PRO A 1 125 ? -4.825 7.954 3.857 1.00 63.97 125 PRO A N 1
ATOM 1022 C CA . PRO A 1 125 ? -5.508 7.679 2.606 1.00 63.97 125 PRO A CA 1
ATOM 1023 C C . PRO A 1 125 ? -6.795 8.487 2.609 1.00 63.97 125 PRO A C 1
ATOM 1025 O O . PRO A 1 125 ? -7.454 8.611 3.649 1.00 63.97 125 PRO A O 1
ATOM 1028 N N . ARG A 1 126 ? -7.112 9.096 1.468 1.00 55.06 126 ARG A N 1
ATOM 1029 C CA . ARG A 1 126 ? -8.430 9.675 1.273 1.00 55.06 126 ARG A CA 1
ATOM 1030 C C . ARG A 1 126 ? -9.374 8.479 1.347 1.00 55.06 126 ARG A C 1
ATOM 1032 O O . ARG A 1 126 ? -9.516 7.736 0.389 1.00 55.06 126 ARG A O 1
ATOM 1039 N N . ILE A 1 127 ? -9.879 8.203 2.545 1.00 53.81 127 ILE A N 1
ATOM 1040 C CA . ILE A 1 127 ? -10.958 7.255 2.753 1.00 53.81 127 ILE A CA 1
ATOM 1041 C C . ILE A 1 127 ? -12.135 7.990 2.138 1.00 53.81 127 ILE A C 1
ATOM 1043 O O . ILE A 1 127 ? -12.767 8.809 2.803 1.00 53.81 127 ILE A O 1
ATOM 1047 N N . ASP A 1 128 ? -12.300 7.837 0.827 1.00 45.19 128 ASP A N 1
ATOM 1048 C CA . ASP A 1 128 ? -13.487 8.327 0.161 1.00 45.19 128 ASP A CA 1
ATOM 1049 C C . ASP A 1 128 ? -14.631 7.527 0.773 1.00 45.19 128 ASP A C 1
ATOM 1051 O O . ASP A 1 128 ? -14.649 6.298 0.702 1.00 45.19 128 ASP A O 1
ATOM 1055 N N . TYR A 1 129 ? -15.540 8.204 1.471 1.00 43.81 129 TYR A N 1
ATOM 1056 C CA . TYR A 1 129 ? -16.747 7.575 2.012 1.00 43.81 129 TYR A CA 1
ATOM 1057 C C . TYR A 1 129 ? -17.827 7.539 0.910 1.00 43.81 129 TYR A C 1
ATOM 1059 O O . TYR A 1 129 ? -18.993 7.796 1.171 1.00 43.81 129 TYR A O 1
ATOM 1067 N N . GLY A 1 130 ? -17.418 7.280 -0.340 1.00 36.94 130 GLY A N 1
ATOM 1068 C CA . GLY A 1 130 ? -18.248 7.358 -1.545 1.00 36.94 130 GLY A CA 1
ATOM 1069 C C . GLY A 1 130 ? -18.374 8.770 -2.139 1.00 36.94 130 GLY A C 1
ATOM 1070 O O . GLY A 1 130 ? -18.102 9.773 -1.480 1.00 36.94 130 GLY A O 1
ATOM 1071 N N . ASN A 1 131 ? -18.868 8.842 -3.384 1.00 31.36 131 ASN A N 1
ATOM 1072 C CA . ASN A 1 131 ? -19.093 10.061 -4.191 1.00 31.36 131 ASN A CA 1
ATOM 1073 C C . ASN A 1 131 ? -19.996 11.131 -3.532 1.00 31.36 131 ASN A C 1
ATOM 1075 O O . ASN A 1 131 ? -20.188 12.218 -4.077 1.00 31.36 131 ASN A O 1
ATOM 1079 N N . TYR A 1 132 ? -20.555 10.842 -2.357 1.00 33.03 132 TYR A N 1
ATOM 1080 C CA . TYR A 1 132 ? -21.483 11.700 -1.621 1.00 33.03 132 TYR A CA 1
ATOM 1081 C C . TYR A 1 132 ? -20.917 12.200 -0.288 1.00 33.03 132 TYR A C 1
ATOM 1083 O O . TYR A 1 132 ? -21.636 12.847 0.478 1.00 33.03 132 TYR A O 1
ATOM 1091 N N . ALA A 1 133 ? -19.645 11.911 -0.006 1.00 33.81 133 ALA A N 1
ATOM 1092 C CA . ALA A 1 133 ? -18.991 12.270 1.236 1.00 33.81 133 ALA A CA 1
ATOM 1093 C C . ALA A 1 133 ? -18.352 13.655 1.175 1.00 33.81 133 ALA A C 1
ATOM 1095 O O . ALA A 1 133 ? -17.319 13.876 0.544 1.00 33.81 133 ALA A O 1
ATOM 1096 N N . TYR A 1 134 ? -18.919 14.605 1.909 1.00 39.41 134 TYR A N 1
ATOM 1097 C CA . TYR A 1 134 ? -18.340 15.941 2.002 1.00 39.41 134 TYR A CA 1
ATOM 1098 C C . TYR A 1 134 ? -17.609 16.127 3.323 1.00 39.41 134 TYR A C 1
ATOM 1100 O O . TYR A 1 134 ? -18.202 16.033 4.398 1.00 39.41 134 TYR A O 1
ATOM 1108 N N . ALA A 1 135 ? -16.321 16.445 3.228 1.00 40.25 135 ALA A N 1
ATOM 1109 C CA . ALA A 1 135 ? -15.486 16.790 4.367 1.00 40.25 135 ALA A CA 1
ATOM 1110 C C . ALA A 1 135 ? -15.494 18.304 4.584 1.00 40.25 135 ALA A C 1
ATOM 1112 O O . ALA A 1 135 ? -15.137 19.065 3.682 1.00 40.25 135 ALA A O 1
ATOM 1113 N N . PHE A 1 136 ? -15.801 18.765 5.794 1.00 45.62 136 PHE A N 1
ATOM 1114 C CA . PHE A 1 136 ? -15.481 20.139 6.176 1.00 45.62 136 PHE A CA 1
ATOM 1115 C C . PHE A 1 136 ? -14.747 20.193 7.508 1.00 45.62 136 PHE A C 1
ATOM 1117 O O . PHE A 1 136 ? -15.015 19.441 8.446 1.00 45.62 136 PHE A O 1
ATOM 1124 N N . ARG A 1 137 ? -13.778 21.108 7.577 1.00 47.66 137 ARG A N 1
ATOM 1125 C CA . ARG A 1 137 ? -13.054 21.420 8.807 1.00 47.66 137 ARG A CA 1
ATOM 1126 C C . ARG A 1 137 ? -13.871 22.418 9.614 1.00 47.66 137 ARG A C 1
ATOM 1128 O O . ARG A 1 137 ? -14.265 23.465 9.096 1.00 47.66 137 ARG A O 1
ATOM 1135 N N . LEU A 1 138 ? -14.085 22.118 10.889 1.00 47.38 138 LEU A N 1
ATOM 1136 C CA . LEU A 1 138 ? -14.568 23.091 11.865 1.00 47.38 138 LEU A CA 1
ATOM 1137 C C . LEU A 1 138 ? -13.412 24.035 12.223 1.00 47.38 138 LEU A C 1
ATOM 1139 O O . LEU A 1 138 ? -12.764 23.853 13.244 1.00 47.38 138 LEU A O 1
ATOM 1143 N N . ALA A 1 139 ? -13.071 24.967 11.332 1.00 40.38 139 ALA A N 1
ATOM 1144 C CA . ALA A 1 139 ? -11.979 25.921 11.559 1.00 40.38 139 ALA A CA 1
ATOM 1145 C C . ALA A 1 139 ? -12.424 27.395 11.586 1.00 40.38 139 ALA A C 1
ATOM 1147 O O . ALA A 1 139 ? -11.621 28.234 11.970 1.00 40.38 139 ALA A O 1
ATOM 1148 N N . ASP A 1 140 ? -13.685 27.707 11.253 1.00 38.16 140 ASP A N 1
ATOM 1149 C CA . ASP A 1 140 ? -14.112 29.096 10.989 1.00 38.16 140 ASP A CA 1
ATOM 1150 C C . ASP A 1 140 ? -15.332 29.557 11.804 1.00 38.16 140 ASP A C 1
ATOM 1152 O O . ASP A 1 140 ? -16.043 30.472 11.394 1.00 38.16 140 ASP A O 1
ATOM 1156 N N . ALA A 1 141 ? -15.633 28.931 12.943 1.00 41.06 141 ALA A N 1
ATOM 1157 C CA . ALA A 1 141 ? -16.543 29.576 13.885 1.00 41.06 141 ALA A CA 1
ATOM 1158 C C . ALA A 1 141 ? -15.732 30.654 14.614 1.00 41.06 141 ALA A C 1
ATOM 1160 O O . ALA A 1 141 ? -14.819 30.317 15.358 1.00 41.06 141 ALA A O 1
ATOM 1161 N N . GLU A 1 142 ? -16.040 31.932 14.381 1.00 43.19 142 GLU A N 1
ATOM 1162 C CA . GLU A 1 142 ? -15.437 33.119 15.022 1.00 43.19 142 GLU A CA 1
ATOM 1163 C C . GLU A 1 142 ? -15.675 33.191 16.552 1.00 43.19 142 GLU A C 1
ATOM 1165 O O . GLU A 1 142 ? -15.786 34.269 17.133 1.00 43.19 142 GLU A O 1
ATOM 1170 N N . SER A 1 143 ? -15.806 32.053 17.231 1.00 43.56 143 SER A N 1
ATOM 1171 C CA . SER A 1 143 ? -15.915 31.963 18.680 1.00 43.56 143 SER A CA 1
ATOM 1172 C C . SER A 1 143 ? -14.550 31.668 19.289 1.00 43.56 143 SER A C 1
ATOM 1174 O O . SER A 1 143 ? -13.865 30.740 18.865 1.00 43.56 143 SER A O 1
ATOM 1176 N N . ASP A 1 144 ? -14.216 32.434 20.325 1.00 44.62 144 ASP A N 1
ATOM 1177 C CA . ASP A 1 144 ? -13.043 32.367 21.212 1.00 44.62 144 ASP A CA 1
ATOM 1178 C C . ASP A 1 144 ? -12.913 31.032 22.003 1.00 44.62 144 ASP A C 1
ATOM 1180 O O . ASP A 1 144 ? -12.539 31.006 23.174 1.00 44.62 144 ASP A O 1
ATOM 1184 N N . GLU A 1 145 ? -13.235 29.888 21.396 1.00 41.09 145 GLU A N 1
ATOM 1185 C CA . GLU A 1 145 ? -13.170 28.567 22.026 1.00 41.09 145 GLU A CA 1
ATOM 1186 C C . GLU A 1 145 ? -11.906 27.820 21.593 1.00 41.09 145 GLU A C 1
ATOM 1188 O O . GLU A 1 145 ? -11.875 27.057 20.627 1.00 41.09 145 GLU A O 1
ATOM 1193 N N . SER A 1 146 ? -10.846 28.021 22.374 1.00 43.94 146 SER A N 1
ATOM 1194 C CA . SER A 1 146 ? -9.526 27.392 22.264 1.00 43.94 146 SER A CA 1
ATOM 1195 C C . SER A 1 146 ? -9.490 25.872 22.522 1.00 43.94 146 SER A C 1
ATOM 1197 O O . SER A 1 146 ? -8.425 25.347 22.833 1.00 43.94 146 SER A O 1
ATOM 1199 N N . GLU A 1 147 ? -10.614 25.153 22.431 1.00 45.16 147 GLU A N 1
ATOM 1200 C CA . GLU A 1 147 ? -10.695 23.717 22.766 1.00 45.16 147 GLU A CA 1
ATOM 1201 C C . GLU A 1 147 ? -11.253 22.817 21.657 1.00 45.16 147 GLU A C 1
ATOM 1203 O O . GLU A 1 147 ? -11.072 21.599 21.718 1.00 45.16 147 GLU A O 1
ATOM 1208 N N . PHE A 1 148 ? -11.852 23.365 20.594 1.00 44.56 148 PHE A N 1
ATOM 1209 C CA . PHE A 1 148 ? -12.190 22.558 19.420 1.00 44.56 148 PHE A CA 1
ATOM 1210 C C . PHE A 1 148 ? -10.965 22.426 18.513 1.00 44.56 148 PHE A C 1
ATOM 1212 O O . PHE A 1 148 ? -10.879 23.001 17.429 1.00 44.56 148 PHE A O 1
ATOM 1219 N N . GLU A 1 149 ? -9.990 21.640 18.972 1.00 53.06 149 GLU A N 1
ATOM 1220 C CA . GLU A 1 149 ? -8.961 21.083 18.101 1.00 53.06 149 GLU A CA 1
ATOM 1221 C C . GLU A 1 149 ? -9.635 20.483 16.846 1.00 53.06 149 GLU A C 1
ATOM 1223 O O . GLU A 1 149 ? -10.702 19.869 16.921 1.00 53.06 149 GLU A O 1
ATOM 1228 N N . LYS A 1 150 ? -9.037 20.733 15.677 1.00 59.62 150 LYS A N 1
ATOM 1229 C CA . LYS A 1 150 ? -9.618 20.600 14.328 1.00 59.62 150 LYS A CA 1
ATOM 1230 C C . LYS A 1 150 ? -10.250 19.225 14.054 1.00 59.62 150 LYS A C 1
ATOM 1232 O O . LYS A 1 150 ? -9.617 18.365 13.446 1.00 59.62 150 LYS A O 1
ATOM 1237 N N . ASN A 1 151 ? -11.512 19.041 14.428 1.00 63.56 151 ASN A N 1
ATOM 1238 C CA . ASN A 1 151 ? -12.289 17.875 14.018 1.00 63.56 151 ASN A CA 1
ATOM 1239 C C . ASN A 1 151 ? -12.641 17.996 12.527 1.00 63.56 151 ASN A C 1
ATOM 1241 O O . ASN A 1 151 ? -13.039 19.069 12.053 1.00 63.56 151 ASN A O 1
ATOM 1245 N N . VAL A 1 152 ? -12.520 16.890 11.793 1.00 68.94 152 VAL A N 1
ATOM 1246 C CA . VAL A 1 152 ? -13.049 16.772 10.426 1.00 68.94 152 VAL A CA 1
ATOM 1247 C C . VAL A 1 152 ? -14.332 15.966 10.499 1.00 68.94 152 VAL A C 1
ATOM 1249 O O . VAL A 1 152 ? -14.328 14.870 11.058 1.00 68.94 152 VAL A O 1
ATOM 1252 N N . ILE A 1 153 ? -15.422 16.507 9.956 1.00 74.94 153 ILE A N 1
ATOM 1253 C CA . ILE A 1 153 ? -16.692 15.786 9.875 1.00 74.94 153 ILE A CA 1
ATOM 1254 C C . ILE A 1 153 ? -16.989 15.480 8.412 1.00 74.94 153 ILE A C 1
ATOM 1256 O O . ILE A 1 153 ? -16.938 16.379 7.569 1.00 74.94 153 ILE A O 1
ATOM 1260 N N . TYR A 1 154 ? -17.287 14.214 8.145 1.00 75.12 154 TYR A N 1
ATOM 1261 C CA . TYR A 1 154 ? -17.764 13.703 6.865 1.00 75.12 154 TYR A CA 1
ATOM 1262 C C . TYR A 1 154 ? -19.254 13.435 6.979 1.00 75.12 154 TYR A C 1
ATOM 1264 O O . TYR A 1 154 ? -19.685 12.943 8.016 1.00 75.12 154 TYR A O 1
ATOM 1272 N N . PHE A 1 155 ? -20.021 13.744 5.940 1.00 78.56 155 PHE A N 1
ATOM 1273 C CA . PHE A 1 155 ? -21.452 13.454 5.862 1.00 78.56 155 PHE A CA 1
ATOM 1274 C C . PHE A 1 155 ? -21.746 12.667 4.596 1.00 78.56 155 PHE A C 1
ATOM 1276 O O . PHE A 1 155 ? -21.242 13.049 3.546 1.00 78.56 155 PHE A O 1
ATOM 1283 N N . GLU A 1 156 ? -22.586 11.644 4.697 1.00 82.69 156 GLU A N 1
ATOM 1284 C CA . GLU A 1 156 ? -23.040 10.803 3.587 1.00 82.69 156 GLU A CA 1
ATOM 1285 C C . GLU A 1 156 ? -24.513 10.425 3.818 1.00 82.69 156 GLU A C 1
ATOM 1287 O O . GLU A 1 156 ? -24.923 10.186 4.954 1.00 82.69 156 GLU A O 1
ATOM 1292 N N . ILE A 1 157 ? -25.338 10.377 2.770 1.00 79.50 157 ILE A N 1
ATOM 1293 C CA . ILE A 1 157 ? -26.697 9.828 2.869 1.00 79.50 157 ILE A CA 1
ATOM 1294 C C . ILE A 1 157 ? -26.659 8.389 2.369 1.00 79.50 157 ILE A C 1
ATOM 1296 O O . ILE A 1 157 ? -26.379 8.157 1.198 1.00 79.50 157 ILE A O 1
ATOM 1300 N N . LYS A 1 158 ? -27.009 7.441 3.239 1.00 76.94 158 LYS A N 1
ATOM 1301 C CA . LYS A 1 158 ? -27.096 6.015 2.918 1.00 76.94 158 LYS A CA 1
ATOM 1302 C C . LYS A 1 158 ? -28.361 5.422 3.522 1.00 76.94 158 LYS A C 1
ATOM 1304 O O . LYS A 1 158 ? -28.753 5.777 4.635 1.00 76.94 158 LYS A O 1
ATOM 1309 N N . ASP A 1 159 ? -29.055 4.586 2.753 1.00 82.81 159 ASP A N 1
ATOM 1310 C CA . ASP A 1 159 ? -30.285 3.901 3.176 1.00 82.81 159 ASP A CA 1
ATOM 1311 C C . ASP A 1 159 ? -31.345 4.841 3.787 1.00 82.81 159 ASP A C 1
ATOM 1313 O O . ASP A 1 159 ? -32.025 4.514 4.761 1.00 82.81 159 ASP A O 1
ATOM 1317 N N . LYS A 1 160 ? -31.493 6.044 3.209 1.00 84.69 160 LYS A N 1
ATOM 1318 C CA . LYS A 1 160 ? -32.388 7.115 3.697 1.00 84.69 160 LYS A CA 1
ATOM 1319 C C . LYS A 1 160 ? -32.077 7.574 5.127 1.00 84.69 160 LYS A C 1
ATOM 1321 O O . LYS A 1 160 ? -32.973 8.006 5.855 1.00 84.69 160 LYS A O 1
ATOM 1326 N N . THR A 1 161 ? -30.815 7.509 5.531 1.00 83.00 161 THR A N 1
ATOM 1327 C CA . THR A 1 161 ? -30.300 8.059 6.786 1.00 83.00 161 THR A CA 1
ATOM 1328 C C . THR A 1 161 ? -29.057 8.903 6.519 1.00 83.00 161 THR A C 1
ATOM 1330 O O . THR A 1 161 ? -28.370 8.694 5.522 1.00 83.00 161 THR A O 1
ATOM 1333 N N . LEU A 1 162 ? -28.788 9.901 7.367 1.00 85.69 162 LEU A N 1
ATOM 1334 C CA . LEU A 1 162 ? -27.578 10.718 7.250 1.00 85.69 162 LEU A CA 1
ATOM 1335 C C . LEU A 1 162 ? -26.493 10.114 8.140 1.00 85.69 162 LEU A C 1
ATOM 1337 O O . LEU A 1 162 ? -26.534 10.255 9.364 1.00 85.69 162 LEU A O 1
ATOM 1341 N N . HIS A 1 163 ? -25.530 9.454 7.519 1.00 83.12 163 HIS A N 1
ATOM 1342 C CA . HIS A 1 163 ? -24.306 9.009 8.157 1.00 83.12 163 HIS A CA 1
ATOM 1343 C C . HIS A 1 163 ? -23.365 10.198 8.311 1.00 83.12 163 HIS A C 1
ATOM 1345 O O . HIS A 1 163 ? -23.275 11.070 7.444 1.00 83.12 163 HIS A O 1
ATOM 1351 N N . TYR A 1 164 ? -22.659 10.254 9.433 1.00 83.25 164 TYR A N 1
ATOM 1352 C CA . TYR A 1 164 ? -21.550 11.178 9.580 1.00 83.25 164 TYR A CA 1
ATOM 1353 C C . TYR A 1 164 ? -20.422 10.568 10.387 1.00 83.25 164 TYR A C 1
ATOM 1355 O O . TYR A 1 164 ? -20.634 9.857 11.375 1.00 83.25 164 TYR A O 1
ATOM 1363 N N . SER A 1 165 ? -19.210 10.904 9.971 1.00 75.69 165 SER A N 1
ATOM 1364 C CA . SER A 1 165 ? -17.988 10.416 10.580 1.00 75.69 165 SER A CA 1
ATOM 1365 C C . SER A 1 165 ? -17.200 11.579 11.142 1.00 75.69 165 SER A C 1
ATOM 1367 O O . SER A 1 165 ? -16.887 12.530 10.431 1.00 75.69 165 SER A O 1
ATOM 1369 N N . VAL A 1 166 ? -16.879 11.509 12.428 1.00 75.62 166 VAL A N 1
ATOM 1370 C CA . VAL A 1 166 ? -16.048 12.504 13.105 1.00 75.62 166 VAL A CA 1
ATOM 1371 C C . VAL A 1 166 ? -14.651 11.927 13.237 1.00 75.62 166 VAL A C 1
ATOM 1373 O O . VAL A 1 166 ? -14.483 10.891 13.878 1.00 75.62 166 VAL A O 1
ATOM 1376 N N . ILE A 1 167 ? -13.666 12.597 12.645 1.00 69.25 167 ILE A N 1
ATOM 1377 C CA . ILE A 1 167 ? -12.249 12.339 12.894 1.00 69.25 167 ILE A CA 1
ATOM 1378 C C . ILE A 1 167 ? -11.790 13.341 13.939 1.00 69.25 167 ILE A C 1
ATOM 1380 O O . ILE A 1 167 ? -11.748 14.547 13.669 1.00 69.25 167 ILE A O 1
ATOM 1384 N N . ASP A 1 168 ? -11.479 12.834 15.131 1.00 69.75 168 ASP A N 1
ATOM 1385 C CA . ASP A 1 168 ? -10.889 13.659 16.177 1.00 69.75 168 ASP A CA 1
ATOM 1386 C C . ASP A 1 168 ? -9.420 14.013 15.853 1.00 69.75 168 ASP A C 1
ATOM 1388 O O . ASP A 1 168 ? -8.802 13.385 14.989 1.00 69.75 168 ASP A O 1
ATOM 1392 N N . PRO A 1 169 ? -8.820 15.020 16.511 1.00 62.62 169 PRO A N 1
ATOM 1393 C CA . PRO A 1 169 ? -7.434 15.433 16.264 1.00 62.62 169 PRO A CA 1
ATOM 1394 C C . PRO A 1 169 ? -6.407 14.317 16.479 1.00 62.62 169 PRO A C 1
ATOM 1396 O O . PRO A 1 169 ? -5.284 14.407 15.991 1.00 62.62 169 PRO A O 1
ATOM 1399 N N . LYS A 1 170 ? -6.792 13.265 17.210 1.00 61.88 170 LYS A N 1
ATOM 1400 C CA . LYS A 1 170 ? -5.983 12.074 17.478 1.00 61.88 170 LYS A CA 1
ATOM 1401 C C . LYS A 1 170 ? -6.225 10.972 16.440 1.00 61.88 170 LYS A C 1
ATOM 1403 O O . LYS A 1 170 ? -5.793 9.842 16.654 1.00 61.88 170 LYS A O 1
ATOM 1408 N N . GLY A 1 171 ? -6.938 11.275 15.353 1.00 58.69 171 GLY A N 1
ATOM 1409 C CA . GLY A 1 171 ? -7.229 10.363 14.250 1.00 58.69 171 GLY A CA 1
ATOM 1410 C C . GLY A 1 171 ? -8.335 9.347 14.533 1.00 58.69 171 GLY A C 1
ATOM 1411 O O . GLY A 1 171 ? -8.551 8.459 13.713 1.00 58.69 171 GLY A O 1
ATOM 1412 N N . VAL A 1 172 ? -9.053 9.439 15.660 1.00 62.66 172 VAL A N 1
ATOM 1413 C CA . VAL A 1 172 ? -10.118 8.473 15.964 1.00 62.66 172 VAL A CA 1
ATOM 1414 C C . VAL A 1 172 ? -11.330 8.768 15.103 1.00 62.66 172 VAL A C 1
ATOM 1416 O O . VAL A 1 172 ? -11.986 9.796 15.279 1.00 62.66 172 VAL A O 1
ATOM 1419 N N . LEU A 1 173 ? -11.663 7.820 14.232 1.00 62.59 173 LEU A N 1
ATOM 1420 C CA . LEU A 1 173 ? -12.889 7.833 13.453 1.00 62.59 173 LEU A CA 1
ATOM 1421 C C . LEU A 1 173 ? -14.079 7.372 14.307 1.00 62.59 173 LEU A C 1
ATOM 1423 O O . LEU A 1 173 ? -14.028 6.331 14.965 1.00 62.59 173 LEU A O 1
ATOM 1427 N N . ARG A 1 174 ? -15.169 8.141 14.298 1.00 70.38 174 ARG A N 1
ATOM 1428 C CA . ARG A 1 174 ? -16.452 7.752 14.900 1.00 70.38 174 ARG A CA 1
ATOM 1429 C C . ARG A 1 174 ? -17.576 7.949 13.897 1.00 70.38 174 ARG A C 1
ATOM 1431 O O . ARG A 1 174 ? -17.943 9.094 13.637 1.00 70.38 174 ARG A O 1
ATOM 1438 N N . THR A 1 175 ? -18.134 6.850 13.403 1.00 71.06 175 THR A N 1
ATOM 1439 C CA . THR A 1 175 ? -19.297 6.847 12.507 1.00 71.06 175 THR A CA 1
ATOM 1440 C C . THR A 1 175 ? -20.587 6.798 13.317 1.00 71.06 175 THR A C 1
ATOM 1442 O O . THR A 1 175 ? -20.677 6.083 14.317 1.00 71.06 175 THR A O 1
ATOM 1445 N N . ASN A 1 176 ? -21.569 7.603 12.922 1.00 82.06 176 ASN A N 1
ATOM 1446 C CA . ASN A 1 176 ? -22.857 7.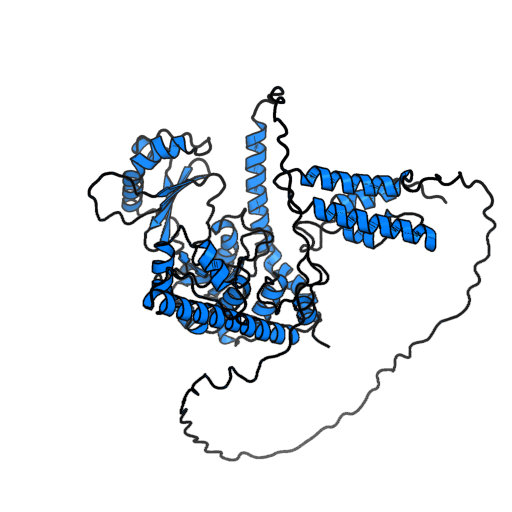721 13.596 1.00 82.06 176 ASN A CA 1
ATOM 1447 C C . ASN A 1 176 ? -23.967 7.978 12.574 1.00 82.06 176 ASN A C 1
ATOM 1449 O O . ASN A 1 176 ? -23.704 8.439 11.463 1.00 82.06 176 ASN A O 1
ATOM 1453 N N . ILE A 1 177 ? -25.212 7.731 12.984 1.00 84.69 177 ILE A N 1
ATOM 1454 C CA . ILE A 1 177 ? -26.384 7.824 12.111 1.00 84.69 177 ILE A CA 1
ATOM 1455 C C . ILE A 1 177 ? -27.385 8.850 12.661 1.00 84.69 177 ILE A C 1
ATOM 1457 O O . ILE A 1 177 ? -27.844 8.776 13.807 1.00 84.69 177 ILE A O 1
ATOM 1461 N N . LEU A 1 178 ? -27.784 9.810 11.824 1.00 85.44 178 LEU A N 1
ATOM 1462 C CA . LEU A 1 178 ? -28.930 10.683 12.066 1.00 85.44 178 LEU A CA 1
ATOM 1463 C C . LEU A 1 178 ? -30.149 10.177 11.288 1.00 85.44 178 LEU A C 1
ATOM 1465 O O . LEU A 1 178 ? -30.197 10.208 10.059 1.00 85.44 178 LEU A O 1
ATOM 1469 N N . THR A 1 179 ? -31.170 9.739 12.027 1.00 87.81 179 THR A N 1
ATOM 1470 C CA . THR A 1 179 ? -32.487 9.402 11.484 1.00 87.81 179 THR A CA 1
ATOM 1471 C C . THR A 1 179 ? -33.235 10.669 11.076 1.00 87.81 179 THR A C 1
ATOM 1473 O O . THR A 1 179 ? -32.915 11.776 11.521 1.00 87.81 179 THR A O 1
ATOM 1476 N N . SER A 1 180 ? -34.314 10.521 10.306 1.00 88.06 180 SER A N 1
ATOM 1477 C CA . SER A 1 180 ? -35.186 11.651 9.959 1.00 88.06 180 SER A CA 1
ATOM 1478 C C . SER A 1 180 ? -35.741 12.378 11.190 1.00 88.06 180 SER A C 1
ATOM 1480 O O . SER A 1 180 ? -35.968 13.584 11.135 1.00 88.06 180 SER A O 1
ATOM 1482 N N . GLN A 1 181 ? -35.942 11.674 12.310 1.00 89.50 181 GLN A N 1
ATOM 1483 C CA . GLN A 1 181 ? -36.364 12.311 13.557 1.00 89.50 181 GLN A CA 1
ATOM 1484 C C . GLN A 1 181 ? -35.250 13.191 14.134 1.00 89.50 181 GLN A C 1
ATOM 1486 O O . GLN A 1 181 ? -35.513 14.322 14.521 1.00 89.50 181 GLN A O 1
ATOM 1491 N N . HIS A 1 182 ? -33.999 12.723 14.107 1.00 89.38 182 HIS A N 1
ATOM 1492 C CA . HIS A 1 182 ? -32.852 13.495 14.598 1.00 89.38 182 HIS A CA 1
ATOM 1493 C C . HIS A 1 182 ? -32.658 14.788 13.802 1.00 89.38 182 HIS A C 1
ATOM 1495 O O . HIS A 1 182 ? -32.405 15.843 14.377 1.00 89.38 182 HIS A O 1
ATOM 1501 N N . LEU A 1 183 ? -32.818 14.713 12.480 1.00 91.00 183 LEU A N 1
ATOM 1502 C CA . LEU A 1 183 ? -32.718 15.875 11.600 1.00 91.00 183 LEU A CA 1
ATOM 1503 C C . LEU A 1 183 ? -33.827 16.890 11.896 1.00 91.00 183 LEU A C 1
ATOM 1505 O O . LEU A 1 183 ? -33.542 18.079 12.031 1.00 91.00 183 LEU A O 1
ATOM 1509 N N . LYS A 1 184 ? -35.065 16.424 12.117 1.00 91.56 184 LYS A N 1
ATOM 1510 C CA . LYS A 1 184 ? -36.177 17.283 12.560 1.00 91.56 184 LYS A CA 1
ATOM 1511 C C . LYS A 1 184 ? -35.893 17.954 13.902 1.00 91.56 184 LYS A C 1
ATOM 1513 O O . LYS A 1 184 ? -36.111 19.157 14.026 1.00 91.56 184 LYS A O 1
ATOM 1518 N N . ASP A 1 185 ? -35.376 17.210 14.877 1.00 90.12 185 ASP A N 1
ATOM 1519 C CA . ASP A 1 185 ? -35.051 17.739 16.207 1.00 90.12 185 ASP A CA 1
ATOM 1520 C C . ASP A 1 185 ? -33.971 18.834 16.128 1.00 90.12 185 ASP A C 1
ATOM 1522 O O . ASP A 1 185 ? -34.043 19.850 16.822 1.00 90.12 185 ASP A O 1
ATOM 1526 N N . LEU A 1 186 ? -33.004 18.670 15.219 1.00 90.69 186 LEU A N 1
ATOM 1527 C CA . LEU A 1 186 ? -31.947 19.646 14.934 1.00 90.69 186 LEU A CA 1
ATOM 1528 C C . LEU A 1 186 ? -32.401 20.810 14.034 1.00 90.69 186 LEU A C 1
ATOM 1530 O O . LEU A 1 186 ? -31.635 21.760 13.827 1.00 90.69 186 LEU A O 1
ATOM 1534 N N . LYS A 1 187 ? -33.645 20.768 13.536 1.00 94.75 187 LYS A N 1
ATOM 1535 C CA . LYS A 1 187 ? -34.203 21.692 12.536 1.00 94.75 187 LYS A CA 1
ATOM 1536 C C . LYS A 1 187 ? -33.361 21.736 11.255 1.00 94.75 187 LYS A C 1
ATOM 1538 O O . LYS A 1 187 ? -33.081 22.812 10.733 1.00 94.75 187 LYS A O 1
ATOM 1543 N N . ILE A 1 188 ? -32.917 20.565 10.805 1.00 92.00 188 ILE A N 1
ATOM 1544 C CA . ILE A 1 188 ? -32.238 20.350 9.527 1.00 92.00 188 ILE A CA 1
ATOM 1545 C C . ILE A 1 188 ? -33.291 19.831 8.543 1.00 92.00 188 ILE A C 1
ATOM 1547 O O . ILE A 1 188 ? -33.879 18.767 8.747 1.00 92.00 188 ILE A O 1
ATOM 1551 N N . GLU A 1 189 ? -33.532 20.590 7.481 1.00 90.94 189 GLU A N 1
ATOM 1552 C CA . GLU A 1 189 ? -34.444 20.242 6.394 1.00 90.94 189 GLU A CA 1
ATOM 1553 C C . GLU A 1 189 ? -33.658 19.550 5.278 1.00 90.94 189 GLU A C 1
ATOM 1555 O O . GLU A 1 189 ? -33.318 20.144 4.255 1.00 90.94 189 GLU A O 1
ATOM 1560 N N . LEU A 1 190 ? -33.350 18.274 5.512 1.00 90.50 190 LEU A N 1
ATOM 1561 C CA . LEU A 1 190 ? -32.634 17.420 4.571 1.00 90.50 190 LEU A CA 1
ATOM 1562 C C . LEU A 1 190 ? -33.586 16.419 3.911 1.00 90.50 190 LEU A C 1
ATOM 1564 O O . LEU A 1 190 ? -34.232 15.622 4.596 1.00 90.50 190 LEU A O 1
ATOM 1568 N N . ASP A 1 191 ? -33.638 16.429 2.580 1.00 90.12 191 ASP A N 1
ATOM 1569 C CA . ASP A 1 191 ? -34.300 15.382 1.802 1.00 90.12 191 ASP A CA 1
ATOM 1570 C C . ASP A 1 191 ? -33.353 14.188 1.642 1.00 90.12 191 ASP A C 1
ATOM 1572 O O . ASP A 1 191 ? -32.449 14.202 0.813 1.00 90.12 191 ASP A O 1
ATOM 1576 N N . LEU A 1 192 ? -33.573 13.145 2.444 1.00 88.12 192 LEU A N 1
ATOM 1577 C CA . LEU A 1 192 ? -32.756 11.924 2.459 1.00 88.12 192 LEU A CA 1
ATOM 1578 C C . LEU A 1 192 ? -32.908 11.056 1.197 1.00 88.12 192 LEU A C 1
ATOM 1580 O O . LEU A 1 192 ? -32.325 9.978 1.135 1.00 88.12 192 LEU A O 1
ATOM 1584 N N . ASN A 1 193 ? -33.706 11.488 0.215 1.00 87.31 193 ASN A N 1
ATOM 1585 C CA . ASN A 1 193 ? -33.799 10.843 -1.098 1.00 87.31 193 ASN A CA 1
ATOM 1586 C C . ASN A 1 193 ? -32.962 11.565 -2.164 1.00 87.31 193 ASN A C 1
ATOM 1588 O O . ASN A 1 193 ? -32.954 11.138 -3.317 1.00 87.31 193 ASN A O 1
ATOM 1592 N N . LYS A 1 194 ? -32.295 12.668 -1.807 1.00 84.62 194 LYS A N 1
ATOM 1593 C CA . LYS A 1 194 ? -31.430 13.431 -2.708 1.00 84.62 194 LYS A CA 1
ATOM 1594 C C . LYS A 1 194 ? -29.973 13.335 -2.257 1.00 84.62 194 LYS A C 1
ATOM 1596 O O . LYS A 1 194 ? -29.729 13.263 -1.052 1.00 84.62 194 LYS A O 1
ATOM 1601 N N . PRO A 1 195 ? -29.012 13.377 -3.194 1.00 77.62 195 PRO A N 1
ATOM 1602 C CA . PRO A 1 195 ? -27.603 13.530 -2.859 1.00 77.62 195 PRO A CA 1
ATOM 1603 C C . PRO A 1 195 ? -27.361 14.755 -1.969 1.00 77.62 195 PRO A C 1
ATOM 1605 O O . PRO A 1 195 ? -28.023 15.787 -2.121 1.00 77.62 195 PRO A O 1
ATOM 1608 N N . LEU A 1 196 ? -26.384 14.659 -1.065 1.00 79.62 196 LEU A N 1
ATOM 1609 C CA . LEU A 1 196 ? -25.847 15.837 -0.384 1.00 79.62 196 LEU A CA 1
ATOM 1610 C C . LEU A 1 196 ? -25.262 16.795 -1.425 1.00 79.62 196 LEU A C 1
ATOM 1612 O O . LEU A 1 196 ? -24.604 16.354 -2.359 1.00 79.62 196 LEU A O 1
ATOM 1616 N N . THR A 1 197 ? -25.483 18.098 -1.255 1.00 80.94 197 THR A N 1
ATOM 1617 C CA . THR A 1 197 ? -24.818 19.133 -2.059 1.00 80.94 197 THR A CA 1
ATOM 1618 C C . THR A 1 197 ? -23.968 20.028 -1.168 1.00 80.94 197 THR A C 1
ATOM 1620 O O . THR A 1 197 ? -24.246 20.186 0.027 1.00 80.94 197 THR A O 1
ATOM 1623 N N . THR A 1 198 ? -22.948 20.663 -1.747 1.00 70.81 198 THR A N 1
ATOM 1624 C CA . THR A 1 198 ? -22.064 21.595 -1.032 1.00 70.81 198 THR A CA 1
ATOM 1625 C C . THR A 1 198 ? -22.849 22.722 -0.356 1.00 70.81 198 THR A C 1
ATOM 1627 O O . THR A 1 198 ? -22.540 23.093 0.777 1.00 70.81 198 THR A O 1
ATOM 1630 N N . GLU A 1 199 ? -23.885 23.247 -1.017 1.00 79.75 199 GLU A N 1
ATOM 1631 C CA . GLU A 1 199 ? -24.772 24.283 -0.478 1.00 79.75 199 GLU A CA 1
ATOM 1632 C C . GLU A 1 199 ? -25.512 23.766 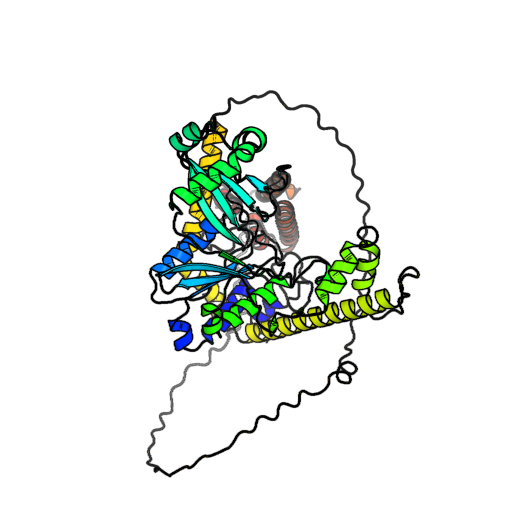0.749 1.00 79.75 199 GLU A C 1
ATOM 1634 O O . GLU A 1 199 ? -25.489 24.406 1.794 1.00 79.75 199 GLU A O 1
ATOM 1639 N N . LEU A 1 200 ? -26.102 22.572 0.663 1.00 82.75 200 LEU A N 1
ATOM 1640 C CA . LEU A 1 200 ? -26.843 21.992 1.775 1.00 82.75 200 LEU A CA 1
ATOM 1641 C C . LEU A 1 200 ? -25.943 21.763 2.993 1.00 82.75 200 LEU A C 1
ATOM 1643 O O . LEU A 1 200 ? -26.328 22.026 4.134 1.00 82.75 200 LEU A O 1
ATOM 1647 N N . ILE A 1 201 ? -24.716 21.310 2.759 1.00 76.62 201 ILE A N 1
ATOM 1648 C CA . ILE A 1 201 ? -23.744 21.113 3.828 1.00 76.62 201 ILE A CA 1
ATOM 1649 C C . ILE A 1 201 ? -23.340 22.433 4.456 1.00 76.62 201 ILE A C 1
ATOM 1651 O O . ILE A 1 201 ? -23.357 22.553 5.679 1.00 76.62 201 ILE A O 1
ATOM 1655 N N . ARG A 1 202 ? -23.000 23.430 3.641 1.00 81.12 202 ARG A N 1
ATOM 1656 C CA . ARG A 1 202 ? -22.596 24.751 4.119 1.00 81.12 202 ARG A CA 1
ATOM 1657 C C . ARG A 1 202 ? -23.727 25.453 4.871 1.00 81.12 202 ARG A C 1
ATOM 1659 O O . ARG A 1 202 ? -23.463 26.051 5.911 1.00 81.12 202 ARG A O 1
ATOM 1666 N N . ASP A 1 203 ? -24.952 25.356 4.367 1.00 84.25 203 ASP A N 1
ATOM 1667 C CA . ASP A 1 203 ? -26.069 26.193 4.802 1.00 84.25 203 ASP A CA 1
ATOM 1668 C C . ASP A 1 203 ? -26.910 25.509 5.894 1.00 84.25 203 ASP A C 1
ATOM 1670 O O . ASP A 1 203 ? -27.494 26.198 6.731 1.00 84.25 203 ASP A O 1
ATOM 1674 N N . GLN A 1 204 ? -26.935 24.169 5.952 1.00 87.81 204 GLN A N 1
ATOM 1675 C CA . GLN A 1 204 ? -27.721 23.429 6.948 1.00 87.81 204 GLN A CA 1
ATOM 1676 C C . GLN A 1 204 ? -26.897 22.581 7.921 1.00 87.81 204 GLN A C 1
ATOM 1678 O O . GLN A 1 204 ? -27.156 22.621 9.126 1.00 87.81 204 GLN A O 1
ATOM 1683 N N . LEU A 1 205 ? -25.909 21.817 7.445 1.00 85.31 205 LEU A N 1
ATOM 1684 C CA . LEU A 1 205 ? -25.181 20.868 8.304 1.00 85.31 205 LEU A CA 1
ATOM 1685 C C . LEU A 1 205 ? -24.041 21.528 9.086 1.00 85.31 205 LEU A C 1
ATOM 1687 O O . LEU A 1 205 ? -23.932 21.331 10.297 1.00 85.31 205 LEU A O 1
ATOM 1691 N N . LYS A 1 206 ? -23.226 22.363 8.435 1.00 81.19 206 LYS A N 1
ATOM 1692 C CA . LYS A 1 206 ? -22.090 23.067 9.052 1.00 81.19 206 LYS A CA 1
ATOM 1693 C C . LYS A 1 206 ? -22.521 23.950 10.233 1.00 81.19 206 LYS A C 1
ATOM 1695 O O . LYS A 1 206 ? -21.903 23.819 11.289 1.00 81.19 206 LYS A O 1
ATOM 1700 N N . PRO A 1 207 ? -23.606 24.750 10.159 1.00 86.62 207 PRO A N 1
ATOM 1701 C CA . PRO A 1 207 ? -24.070 25.549 11.299 1.00 86.62 207 PRO A CA 1
ATOM 1702 C C . PRO A 1 207 ? -24.577 24.704 12.478 1.00 86.62 207 PRO A C 1
ATOM 1704 O O . PRO A 1 207 ? -24.687 25.196 13.600 1.00 86.62 207 PRO A O 1
ATOM 1707 N N . LYS A 1 208 ? -24.910 23.430 12.235 1.00 87.44 208 LYS A N 1
ATOM 1708 C CA . LYS A 1 208 ? -25.444 22.488 13.228 1.00 87.44 208 LYS A CA 1
ATOM 1709 C C . LYS A 1 208 ? -24.424 21.464 13.708 1.00 87.44 208 LYS A C 1
ATOM 1711 O O . LYS A 1 208 ? -24.736 20.695 14.613 1.00 87.44 208 LYS A O 1
ATOM 1716 N N . ALA A 1 209 ? -23.206 21.478 13.174 1.00 76.69 209 ALA A N 1
ATOM 1717 C CA . ALA A 1 209 ? -22.174 20.488 13.457 1.00 76.69 209 ALA A CA 1
ATOM 1718 C C . ALA A 1 209 ? -21.888 20.310 14.959 1.00 76.69 209 ALA A C 1
ATOM 1720 O O . ALA A 1 209 ? -21.789 19.180 15.431 1.00 76.69 209 ALA A O 1
ATOM 1721 N N . ALA A 1 210 ? -21.843 21.398 15.736 1.00 74.25 210 ALA A N 1
ATOM 1722 C CA . ALA A 1 210 ? -21.668 21.329 17.189 1.00 74.25 210 ALA A CA 1
ATOM 1723 C C . ALA A 1 210 ? -22.838 20.615 17.895 1.00 74.25 210 ALA A C 1
ATOM 1725 O O . ALA A 1 210 ? -22.626 19.816 18.805 1.00 74.25 210 ALA A O 1
ATOM 1726 N N . GLN A 1 211 ? -24.077 20.852 17.450 1.00 82.25 211 GLN A N 1
ATOM 1727 C CA . GLN A 1 211 ? -25.271 20.198 18.001 1.00 82.25 211 GLN A CA 1
ATOM 1728 C C . GLN A 1 211 ? -25.314 18.717 17.613 1.00 82.25 211 GLN A C 1
ATOM 1730 O O . GLN A 1 211 ? -25.611 17.873 18.455 1.00 82.25 211 GLN A O 1
ATOM 1735 N N . ILE A 1 212 ? -24.947 18.394 16.368 1.00 79.12 212 ILE A N 1
ATOM 1736 C CA . ILE A 1 212 ? -24.786 17.018 15.879 1.00 79.12 212 ILE A CA 1
ATOM 1737 C C . ILE A 1 212 ? -23.757 16.277 16.744 1.00 79.12 212 ILE A C 1
ATOM 1739 O O . ILE A 1 212 ? -24.051 15.206 17.276 1.00 79.12 212 ILE A O 1
ATOM 1743 N N . LEU A 1 213 ? -22.587 16.879 16.982 1.00 70.62 213 LEU A N 1
ATOM 1744 C CA . LEU A 1 213 ? -21.544 16.337 17.859 1.00 70.62 213 LEU A CA 1
ATOM 1745 C C . LEU A 1 213 ? -22.047 16.100 19.292 1.00 70.62 213 LEU A C 1
ATOM 1747 O O . LEU A 1 213 ? -21.851 15.016 19.838 1.00 70.62 213 LEU A O 1
ATOM 1751 N N . GLN A 1 214 ? -22.742 17.064 19.898 1.00 73.94 214 GLN A N 1
ATOM 1752 C CA . GLN A 1 214 ? -23.300 16.911 21.249 1.00 73.94 214 GLN A CA 1
ATOM 1753 C C . GLN A 1 214 ? -24.328 15.776 21.334 1.00 73.94 214 GLN A C 1
ATOM 1755 O O . GLN A 1 214 ? -24.276 14.966 22.261 1.00 73.94 214 GLN A O 1
ATOM 1760 N N . LEU A 1 215 ? -25.224 15.680 20.347 1.00 75.69 215 LEU A N 1
ATOM 1761 C CA . LEU A 1 215 ? -26.221 14.613 20.235 1.00 75.69 215 LEU A CA 1
ATOM 1762 C C . LEU A 1 215 ? -25.546 13.233 20.148 1.00 75.69 215 LEU A C 1
ATOM 1764 O O . LEU A 1 215 ? -25.965 12.288 20.814 1.00 75.69 215 LEU A O 1
ATOM 1768 N N . THR A 1 216 ? -24.449 13.155 19.388 1.00 67.38 216 THR A N 1
ATOM 1769 C CA . THR A 1 216 ? -23.585 11.968 19.279 1.00 67.38 216 THR A CA 1
ATOM 1770 C C . THR A 1 216 ? -23.058 11.529 20.639 1.00 67.38 216 THR A C 1
ATOM 1772 O O . THR A 1 216 ? -23.198 10.377 21.052 1.00 67.38 216 THR A O 1
ATOM 1775 N N . LEU A 1 217 ? -22.433 12.471 21.351 1.00 65.25 217 LEU A N 1
ATOM 1776 C CA . LEU A 1 217 ? -21.769 12.214 22.622 1.00 65.25 217 LEU A CA 1
ATOM 1777 C C . LEU A 1 217 ? -22.779 11.803 23.698 1.00 65.25 217 LEU A C 1
ATOM 1779 O O . LEU A 1 217 ? -22.487 10.919 24.504 1.00 65.25 217 LEU A O 1
ATOM 1783 N N . ALA A 1 218 ? -23.975 12.398 23.681 1.00 72.75 218 ALA A N 1
ATOM 1784 C CA . ALA A 1 218 ? -25.045 12.100 24.625 1.00 72.75 218 ALA A CA 1
ATOM 1785 C C . ALA A 1 218 ? -25.599 10.675 24.472 1.00 72.75 218 ALA A C 1
ATOM 1787 O O . ALA A 1 218 ? -25.955 10.042 25.467 1.00 72.75 218 ALA A O 1
ATOM 1788 N N . ARG A 1 219 ? -25.663 10.157 23.241 1.00 69.19 219 ARG A N 1
ATOM 1789 C CA . ARG A 1 219 ? -26.310 8.871 22.952 1.00 69.19 219 ARG A CA 1
ATOM 1790 C C . ARG A 1 219 ? -25.460 7.657 23.266 1.00 69.19 219 ARG A C 1
ATOM 1792 O O . ARG A 1 219 ? -26.008 6.584 23.485 1.00 69.19 219 ARG A O 1
ATOM 1799 N N . LYS A 1 220 ? -24.131 7.800 23.285 1.00 61.78 220 LYS A N 1
ATOM 1800 C CA . LYS A 1 220 ? -23.191 6.660 23.326 1.00 61.78 220 LYS A CA 1
ATOM 1801 C C . LYS A 1 220 ? -23.429 5.635 22.196 1.00 61.78 220 LYS A C 1
ATOM 1803 O O . LYS A 1 220 ? -22.853 4.552 22.234 1.00 61.78 220 LYS A O 1
ATOM 1808 N N . GLU A 1 221 ? -24.243 5.984 21.201 1.00 55.12 221 GLU A N 1
ATOM 1809 C CA . GLU A 1 221 ? -24.552 5.217 19.996 1.00 55.12 221 GLU A CA 1
ATOM 1810 C C . GLU A 1 221 ? -23.421 5.427 18.991 1.00 55.12 221 GLU A C 1
ATOM 1812 O O . GLU A 1 221 ? -23.588 6.088 17.977 1.00 55.12 221 GLU A O 1
ATOM 1817 N N . THR A 1 222 ? -22.232 4.923 19.300 1.00 50.47 222 THR A N 1
ATOM 1818 C CA . THR A 1 222 ? -21.243 4.710 18.244 1.00 50.47 222 THR A CA 1
ATOM 1819 C C . THR A 1 222 ? -21.437 3.285 17.769 1.00 50.47 222 THR A C 1
ATOM 1821 O O . THR A 1 222 ? -21.233 2.357 18.563 1.00 50.47 222 THR A O 1
ATOM 1824 N N . GLU A 1 223 ? -21.824 3.109 16.506 1.00 52.50 223 GLU A N 1
ATOM 1825 C CA . GLU A 1 223 ? -21.651 1.825 15.832 1.00 52.50 223 GLU A CA 1
ATOM 1826 C C . GLU A 1 223 ? -20.202 1.365 16.012 1.00 52.50 223 GLU A C 1
ATOM 1828 O O . GLU A 1 223 ? -19.303 2.183 16.229 1.00 52.50 223 GLU A O 1
ATOM 1833 N N . GLN A 1 224 ? -20.024 0.042 16.057 1.00 51.06 224 GLN A N 1
ATOM 1834 C CA . GLN A 1 224 ? -18.789 -0.673 16.382 1.00 51.06 224 GLN A CA 1
ATOM 1835 C C . GLN A 1 224 ? -17.540 0.181 16.111 1.00 51.06 224 GLN A C 1
ATOM 1837 O O . GLN A 1 224 ? -17.203 0.433 14.960 1.00 51.06 224 GLN A O 1
ATOM 1842 N N . LYS A 1 225 ? -16.882 0.672 17.174 1.00 60.09 225 LYS A N 1
ATOM 1843 C CA . LYS A 1 225 ? -15.690 1.518 17.042 1.00 60.09 225 LYS A CA 1
ATOM 1844 C C . LYS A 1 225 ? -14.588 0.699 16.385 1.00 60.09 225 LYS A C 1
ATOM 1846 O O . LYS A 1 225 ? -13.888 -0.044 17.070 1.00 60.09 225 LYS A O 1
ATOM 1851 N N . ILE A 1 226 ? -14.455 0.820 15.073 1.00 67.12 226 ILE A N 1
ATOM 1852 C CA . ILE A 1 226 ? -13.259 0.375 14.381 1.00 67.12 226 ILE A CA 1
ATOM 1853 C C . ILE A 1 226 ? -12.235 1.476 14.613 1.00 67.12 226 ILE A C 1
ATOM 1855 O O . ILE A 1 226 ? -12.334 2.580 14.083 1.00 67.12 226 ILE A O 1
ATOM 1859 N N . GLU A 1 227 ? -11.292 1.201 15.502 1.00 81.69 227 GLU A N 1
ATOM 1860 C CA . GLU A 1 227 ? -10.201 2.123 15.766 1.00 81.69 227 GLU A CA 1
ATOM 1861 C C . GLU A 1 227 ? -9.250 2.108 14.567 1.00 81.69 227 GLU A C 1
ATOM 1863 O O . GLU A 1 227 ? -8.673 1.069 14.260 1.00 81.69 227 GLU A O 1
ATOM 1868 N N . ILE A 1 228 ? -9.089 3.250 13.897 1.00 83.06 228 ILE A N 1
ATOM 1869 C CA . ILE A 1 228 ? -8.102 3.419 12.827 1.00 83.06 228 ILE A CA 1
ATOM 1870 C C . ILE A 1 228 ? -6.885 4.139 13.404 1.00 83.06 228 ILE A C 1
ATOM 1872 O O . ILE A 1 228 ? -7.003 5.235 13.949 1.00 83.06 228 ILE A O 1
ATOM 1876 N N . ILE A 1 229 ? -5.718 3.518 13.281 1.00 84.69 229 ILE A N 1
ATOM 1877 C CA . ILE A 1 229 ? -4.422 4.052 13.700 1.00 84.69 229 ILE A CA 1
ATOM 1878 C C . ILE A 1 229 ? -3.575 4.186 12.438 1.00 84.69 229 ILE A C 1
ATOM 1880 O O . ILE A 1 229 ? -3.321 3.192 11.768 1.00 84.69 229 ILE A O 1
ATOM 1884 N N . SER A 1 230 ? -3.144 5.397 12.089 1.00 86.50 230 SER A N 1
ATOM 1885 C CA . SER A 1 230 ? -2.344 5.637 10.882 1.00 86.50 230 SER A CA 1
ATOM 1886 C C . SER A 1 230 ? -1.000 6.250 11.223 1.00 86.50 230 SER A C 1
ATOM 1888 O O . SER A 1 230 ? -0.918 7.088 12.119 1.00 86.50 230 SER A O 1
ATOM 1890 N N . SER A 1 231 ? 0.040 5.881 10.477 1.00 87.06 231 SER A N 1
ATOM 1891 C CA . SER A 1 231 ? 1.374 6.450 10.645 1.00 87.06 231 SER A CA 1
ATOM 1892 C C . SER A 1 231 ? 1.344 7.962 10.372 1.00 87.06 231 SER A C 1
ATOM 1894 O O . SER A 1 231 ? 0.985 8.357 9.259 1.00 87.06 231 SER A O 1
ATOM 1896 N N . PRO A 1 232 ? 1.729 8.821 11.335 1.00 76.56 232 PRO A N 1
ATOM 1897 C CA . PRO A 1 232 ? 1.685 10.273 11.160 1.00 76.56 232 PRO A CA 1
ATOM 1898 C C . PRO A 1 232 ? 2.896 10.812 10.383 1.00 76.56 232 PRO A C 1
ATOM 1900 O O . PRO A 1 232 ? 2.874 11.944 9.901 1.00 76.56 232 PRO A O 1
ATOM 1903 N N . LYS A 1 233 ? 3.975 10.025 10.293 1.00 81.44 233 LYS A N 1
ATOM 1904 C CA . LYS A 1 233 ? 5.263 10.438 9.725 1.00 81.44 233 LYS A CA 1
ATOM 1905 C C . LYS A 1 233 ? 5.279 10.286 8.201 1.00 81.44 233 LYS A C 1
ATOM 1907 O O . LYS A 1 233 ? 4.862 9.258 7.673 1.00 81.44 233 LYS A O 1
ATOM 1912 N N . LYS A 1 234 ? 5.796 11.308 7.512 1.00 85.62 234 LYS A N 1
ATOM 1913 C CA . LYS A 1 234 ? 5.987 11.332 6.055 1.00 85.62 234 LYS A CA 1
ATOM 1914 C C . LYS A 1 234 ? 7.405 10.892 5.695 1.00 85.62 234 LYS A C 1
ATOM 1916 O O . LYS A 1 234 ? 8.262 11.731 5.473 1.00 85.62 234 LYS A O 1
ATOM 1921 N N . ILE A 1 235 ? 7.639 9.589 5.611 1.00 85.00 235 ILE A N 1
ATOM 1922 C CA . ILE A 1 235 ? 8.959 9.048 5.246 1.00 85.00 235 ILE A CA 1
ATOM 1923 C C . ILE A 1 235 ? 9.289 9.358 3.782 1.00 85.00 235 ILE A C 1
ATOM 1925 O O . ILE A 1 235 ? 10.439 9.619 3.430 1.00 85.00 235 ILE A O 1
ATOM 1929 N N . GLN A 1 236 ? 8.276 9.312 2.921 1.00 83.50 236 GLN A N 1
ATOM 1930 C CA . GLN A 1 236 ? 8.396 9.526 1.491 1.00 83.50 236 GLN A CA 1
ATOM 1931 C C . GLN A 1 236 ? 7.778 10.862 1.093 1.00 83.50 236 GLN A C 1
ATOM 1933 O O . GLN A 1 236 ? 6.668 11.211 1.504 1.00 83.50 236 GLN A O 1
ATOM 1938 N N . THR A 1 237 ? 8.484 11.576 0.221 1.00 82.06 237 THR A N 1
ATOM 1939 C CA . THR A 1 237 ? 8.007 12.809 -0.396 1.00 82.06 237 THR A CA 1
ATOM 1940 C C . THR A 1 237 ? 8.428 12.855 -1.867 1.00 82.06 237 THR A C 1
ATOM 1942 O O . THR A 1 237 ? 9.367 12.160 -2.266 1.00 82.06 237 THR A O 1
ATOM 1945 N N . HIS A 1 238 ? 7.762 13.684 -2.679 1.00 80.31 238 HIS A N 1
ATOM 1946 C CA . HIS A 1 238 ? 8.157 13.901 -4.079 1.00 80.31 238 HIS A CA 1
ATOM 1947 C C . HIS A 1 238 ? 9.608 14.387 -4.195 1.00 80.31 238 HIS A C 1
ATOM 1949 O O . HIS A 1 238 ? 10.299 14.061 -5.156 1.00 80.31 238 HIS A O 1
ATOM 1955 N N . GLU A 1 239 ? 10.082 15.145 -3.206 1.00 76.69 239 GLU A N 1
ATOM 1956 C CA . GLU A 1 239 ? 11.441 15.675 -3.160 1.00 76.69 239 GLU A CA 1
ATOM 1957 C C . GLU A 1 239 ? 12.486 14.573 -2.966 1.00 76.69 239 GLU A C 1
ATOM 1959 O O . GLU A 1 239 ? 13.466 14.509 -3.710 1.00 76.69 239 GLU A O 1
ATOM 1964 N N . LYS A 1 240 ? 12.258 13.662 -2.013 1.00 77.88 240 LYS A N 1
ATOM 1965 C CA . LYS A 1 240 ? 13.154 12.521 -1.772 1.00 77.88 240 LYS A CA 1
ATOM 1966 C C . LYS A 1 240 ? 13.210 11.582 -2.973 1.00 77.88 240 LYS A C 1
ATOM 1968 O O . LYS A 1 240 ? 14.298 11.153 -3.376 1.00 77.88 240 LYS A O 1
ATOM 1973 N N . ASP A 1 241 ? 12.055 11.330 -3.580 1.00 79.88 241 ASP A N 1
ATOM 1974 C CA . ASP A 1 241 ? 11.935 10.428 -4.722 1.00 79.88 241 ASP A CA 1
ATOM 1975 C C . ASP A 1 241 ? 12.323 11.083 -6.061 1.00 79.88 241 ASP A C 1
ATOM 1977 O O . ASP A 1 241 ? 12.545 10.388 -7.048 1.00 79.88 241 ASP A O 1
ATOM 1981 N N . GLY A 1 242 ? 12.474 12.410 -6.104 1.00 77.25 242 GLY A N 1
ATOM 1982 C CA . GLY A 1 242 ? 12.818 13.136 -7.329 1.00 77.25 242 GLY A CA 1
ATOM 1983 C C . GLY A 1 242 ? 11.727 13.080 -8.404 1.00 77.25 242 GLY A C 1
ATOM 1984 O O . GLY A 1 242 ? 12.041 13.222 -9.583 1.00 77.25 242 GLY A O 1
ATOM 1985 N N . GLY A 1 243 ? 10.463 12.856 -8.024 1.00 80.81 243 GLY A N 1
ATOM 1986 C CA . GLY A 1 243 ? 9.363 12.658 -8.967 1.00 80.81 243 GLY A CA 1
ATOM 1987 C C . GLY A 1 243 ? 8.262 11.740 -8.419 1.00 80.81 243 GLY A C 1
ATOM 1988 O O . GLY A 1 243 ? 7.761 12.004 -7.320 1.00 80.81 243 GLY A O 1
ATOM 1989 N N . PRO A 1 244 ? 7.831 10.704 -9.168 1.00 78.50 244 PRO A N 1
ATOM 1990 C CA . PRO A 1 244 ? 6.803 9.765 -8.720 1.00 78.50 244 PRO A CA 1
ATOM 1991 C C . PRO A 1 244 ? 7.190 9.046 -7.421 1.00 78.50 244 PRO A C 1
ATOM 1993 O O . PRO A 1 244 ? 8.366 8.825 -7.152 1.00 78.50 244 PRO A O 1
ATOM 1996 N N . LEU A 1 245 ? 6.193 8.643 -6.629 1.00 82.06 245 LEU A N 1
ATOM 1997 C CA . LEU A 1 245 ? 6.349 8.035 -5.301 1.00 82.06 245 LEU A CA 1
ATOM 1998 C C . LEU A 1 245 ? 6.796 6.556 -5.359 1.00 82.06 245 LEU A C 1
ATOM 2000 O O . LEU A 1 245 ? 6.149 5.663 -4.813 1.00 82.06 245 LEU A O 1
ATOM 2004 N N . VAL A 1 246 ? 7.924 6.291 -6.003 1.00 85.31 246 VAL A N 1
ATOM 2005 C CA . VAL A 1 246 ? 8.460 4.967 -6.363 1.00 85.31 246 VAL A CA 1
ATOM 2006 C C . VAL A 1 246 ? 8.962 4.131 -5.183 1.00 85.31 246 VAL A C 1
ATOM 2008 O O . VAL A 1 246 ? 9.015 2.903 -5.278 1.00 85.31 246 VAL A O 1
ATOM 2011 N N . SER A 1 247 ? 9.315 4.753 -4.058 1.00 86.44 247 SER A N 1
ATOM 2012 C CA . SER A 1 247 ? 9.822 4.068 -2.856 1.00 86.44 247 SER A CA 1
ATOM 2013 C C . SER A 1 247 ? 8.725 3.502 -1.937 1.00 86.44 247 SER A C 1
ATOM 2015 O O . SER A 1 247 ? 9.025 2.735 -1.016 1.00 86.44 247 SER A O 1
ATOM 2017 N N . CYS A 1 248 ? 7.451 3.794 -2.220 1.00 89.06 248 CYS A N 1
ATOM 2018 C CA . CYS A 1 248 ? 6.297 3.346 -1.438 1.00 89.06 248 CYS A CA 1
ATOM 2019 C C . CYS A 1 248 ? 6.219 1.824 -1.288 1.00 89.06 248 CYS A C 1
ATOM 2021 O O . CYS A 1 248 ? 5.994 1.317 -0.188 1.00 89.06 248 CYS A O 1
ATOM 2023 N N . GLY A 1 249 ? 6.405 1.101 -2.397 1.00 92.69 249 GLY A N 1
ATOM 2024 C CA . GLY A 1 249 ? 6.378 -0.362 -2.432 1.00 92.69 249 GLY A CA 1
ATOM 2025 C C . GLY A 1 249 ? 7.443 -0.982 -1.520 1.00 92.69 249 GLY A C 1
ATOM 2026 O O . GLY A 1 249 ? 7.076 -1.683 -0.575 1.00 92.69 249 GLY A O 1
ATOM 2027 N N . PRO A 1 250 ? 8.743 -0.689 -1.734 1.00 94.94 250 PRO A N 1
ATOM 2028 C CA . PRO A 1 250 ? 9.823 -1.142 -0.859 1.00 94.94 250 PRO A CA 1
ATOM 2029 C C . PRO A 1 250 ? 9.574 -0.875 0.633 1.00 94.94 250 PRO A C 1
ATOM 2031 O O . PRO A 1 250 ? 9.679 -1.795 1.441 1.00 94.94 250 PRO A O 1
ATOM 2034 N N . LEU A 1 251 ? 9.199 0.357 0.999 1.00 95.19 251 LEU A N 1
ATOM 2035 C CA . LEU A 1 251 ? 8.964 0.742 2.397 1.00 95.19 251 LEU A CA 1
ATOM 2036 C C . LEU A 1 251 ? 7.779 -0.012 3.011 1.00 95.19 251 LEU A C 1
ATOM 2038 O O . LEU A 1 251 ? 7.864 -0.490 4.141 1.00 95.19 251 LEU A O 1
ATOM 2042 N N . SER A 1 252 ? 6.688 -0.153 2.256 1.00 96.31 252 SER A N 1
ATOM 2043 C CA . SER A 1 252 ? 5.493 -0.878 2.695 1.00 96.31 252 SER A CA 1
ATOM 2044 C C . SER A 1 252 ? 5.775 -2.367 2.903 1.00 96.31 252 SER A C 1
ATOM 2046 O O . SER A 1 252 ? 5.305 -2.945 3.881 1.00 96.31 252 SER A O 1
ATOM 2048 N N . ILE A 1 253 ? 6.593 -2.987 2.045 1.00 97.06 253 ILE A N 1
ATOM 2049 C CA . ILE A 1 253 ? 7.028 -4.380 2.225 1.00 97.06 253 ILE A CA 1
ATOM 2050 C C . ILE A 1 253 ? 7.865 -4.535 3.495 1.00 97.06 253 ILE A C 1
ATOM 2052 O O . ILE A 1 253 ? 7.593 -5.445 4.276 1.00 97.06 253 ILE A O 1
ATOM 2056 N N . ILE A 1 254 ? 8.843 -3.652 3.728 1.00 97.06 254 ILE A N 1
ATOM 2057 C CA . ILE A 1 254 ? 9.678 -3.698 4.938 1.00 97.06 254 ILE A CA 1
ATOM 2058 C C . ILE A 1 254 ? 8.823 -3.544 6.197 1.00 97.06 254 ILE A C 1
ATOM 2060 O O . ILE A 1 254 ? 9.035 -4.265 7.172 1.00 97.06 254 ILE A O 1
ATOM 2064 N N . PHE A 1 255 ? 7.815 -2.667 6.174 1.00 97.19 255 PHE A N 1
ATOM 2065 C CA . PHE A 1 255 ? 6.867 -2.552 7.279 1.00 97.19 255 PHE A CA 1
ATOM 2066 C C . PHE A 1 255 ? 6.100 -3.862 7.516 1.00 97.19 255 PHE A C 1
ATOM 2068 O O . PHE A 1 255 ? 6.056 -4.334 8.651 1.00 97.19 255 PHE A O 1
ATOM 2075 N N . ILE A 1 256 ? 5.553 -4.487 6.463 1.00 97.62 256 ILE A N 1
ATOM 2076 C CA . ILE A 1 256 ? 4.847 -5.778 6.566 1.00 97.62 256 ILE A CA 1
ATOM 2077 C C . ILE A 1 256 ? 5.764 -6.887 7.095 1.00 97.62 256 ILE A C 1
ATOM 2079 O O . ILE A 1 256 ? 5.373 -7.645 7.985 1.00 97.62 256 ILE A O 1
ATOM 2083 N N . GLU A 1 257 ? 6.992 -6.976 6.589 1.00 96.94 257 GLU A N 1
ATOM 2084 C CA . GLU A 1 257 ? 7.996 -7.920 7.080 1.00 96.94 257 GLU A CA 1
ATOM 2085 C C . GLU A 1 257 ? 8.275 -7.720 8.574 1.00 96.94 257 GLU A C 1
ATOM 2087 O O . GLU A 1 257 ? 8.292 -8.689 9.343 1.00 96.94 257 GLU A O 1
ATOM 2092 N N . TYR A 1 258 ? 8.450 -6.465 8.991 1.00 97.25 258 TYR A N 1
ATOM 2093 C CA . TYR A 1 258 ? 8.723 -6.125 10.377 1.00 97.25 258 TYR A CA 1
ATOM 2094 C C . TYR A 1 258 ? 7.566 -6.536 11.293 1.00 97.25 258 TYR A C 1
ATOM 2096 O O . TYR A 1 258 ? 7.784 -7.281 12.246 1.00 97.25 258 TYR A O 1
ATOM 2104 N N . ILE A 1 259 ? 6.326 -6.139 10.988 1.00 97.06 259 ILE A N 1
ATOM 2105 C CA . ILE A 1 259 ? 5.184 -6.458 11.859 1.00 97.06 259 ILE A CA 1
ATOM 2106 C C . ILE A 1 259 ? 4.928 -7.968 11.951 1.00 97.06 259 ILE A C 1
ATOM 2108 O O . ILE A 1 259 ? 4.636 -8.470 13.029 1.00 97.06 259 ILE A O 1
ATOM 2112 N N . MET A 1 260 ? 5.114 -8.723 10.862 1.00 97.06 260 MET A N 1
ATOM 2113 C CA . MET A 1 260 ? 4.932 -10.179 10.869 1.00 97.06 260 MET A CA 1
ATOM 2114 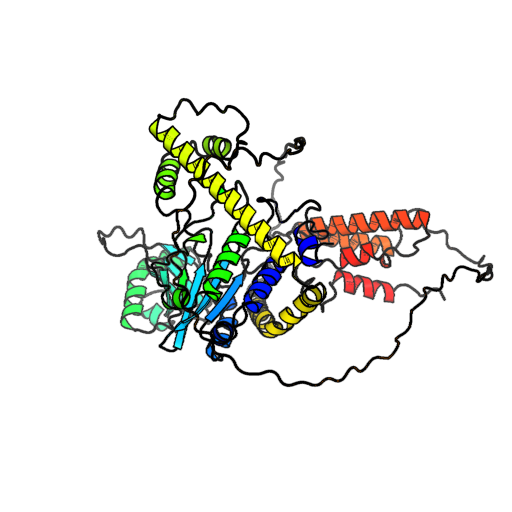C C . MET A 1 260 ? 5.980 -10.911 11.717 1.00 97.06 260 MET A C 1
ATOM 2116 O O . MET A 1 260 ? 5.723 -12.016 12.201 1.00 97.06 260 MET A O 1
ATOM 2120 N N . SER A 1 261 ? 7.166 -10.318 11.874 1.00 96.75 261 SER A N 1
ATOM 2121 C CA . SER A 1 261 ? 8.256 -10.865 12.686 1.00 96.75 261 SER A CA 1
ATOM 2122 C C . SER A 1 261 ? 8.246 -10.380 14.142 1.00 96.75 261 SER A C 1
ATOM 2124 O O . SER A 1 261 ? 8.908 -11.009 14.966 1.00 96.75 261 SER A O 1
ATOM 2126 N N . HIS A 1 262 ? 7.459 -9.345 14.465 1.00 97.06 262 HIS A N 1
ATOM 2127 C CA . HIS A 1 262 ? 7.402 -8.690 15.780 1.00 97.06 262 HIS A CA 1
ATOM 2128 C C . HIS A 1 262 ? 5.943 -8.514 16.261 1.00 97.06 262 HIS A C 1
ATOM 2130 O O . HIS A 1 262 ? 5.417 -7.395 16.287 1.00 97.06 262 HIS A O 1
ATOM 2136 N N . PRO A 1 263 ? 5.230 -9.589 16.644 1.00 94.88 263 PRO A N 1
ATOM 2137 C CA . PRO A 1 263 ? 3.849 -9.488 17.129 1.00 94.88 263 PRO A CA 1
ATOM 2138 C C . PRO A 1 263 ? 3.707 -8.624 18.388 1.00 94.88 263 PRO A C 1
ATOM 2140 O O . PRO A 1 263 ? 2.682 -7.969 18.577 1.00 94.88 263 PRO A O 1
ATOM 2143 N N . GLU A 1 264 ? 4.749 -8.541 19.215 1.00 95.56 264 GLU A N 1
ATOM 2144 C CA . GLU A 1 264 ? 4.804 -7.626 20.349 1.00 95.56 264 GLU A CA 1
ATOM 2145 C C . GLU A 1 264 ? 4.712 -6.162 19.911 1.00 95.56 264 GLU A C 1
ATOM 2147 O O . GLU A 1 264 ? 4.052 -5.371 20.581 1.00 95.56 264 GLU A O 1
ATOM 2152 N N . TYR A 1 265 ? 5.293 -5.793 18.768 1.00 95.50 265 TYR A N 1
ATOM 2153 C CA . TYR A 1 265 ? 5.139 -4.449 18.217 1.00 95.50 265 TYR A CA 1
ATOM 2154 C C . TYR A 1 265 ? 3.681 -4.202 17.805 1.00 95.50 265 TYR A C 1
ATOM 2156 O O . TYR A 1 265 ? 3.108 -3.170 18.148 1.00 95.50 265 TYR A O 1
ATOM 2164 N N . MET A 1 266 ? 3.033 -5.183 17.164 1.00 93.25 266 MET A N 1
ATOM 2165 C CA . MET A 1 266 ? 1.618 -5.089 16.779 1.00 93.25 266 MET A CA 1
ATOM 2166 C C . MET A 1 266 ? 0.669 -4.946 17.983 1.00 93.25 266 MET A C 1
ATOM 2168 O O . MET A 1 266 ? -0.352 -4.258 17.889 1.00 93.25 266 MET A O 1
ATOM 2172 N N . GLU A 1 267 ? 0.977 -5.580 19.121 1.00 94.00 267 GLU A N 1
ATOM 2173 C CA . GLU A 1 267 ? 0.186 -5.446 20.355 1.00 94.00 267 GLU A CA 1
ATOM 2174 C C . GLU A 1 267 ? 0.265 -4.031 20.949 1.00 94.00 267 GLU A C 1
ATOM 2176 O O . GLU A 1 267 ? -0.756 -3.508 21.395 1.00 94.00 267 GLU A O 1
ATOM 2181 N N . HIS A 1 268 ? 1.445 -3.406 20.929 1.00 92.94 268 HIS A N 1
ATOM 2182 C CA . HIS A 1 268 ? 1.682 -2.108 21.574 1.00 92.94 268 HIS A CA 1
ATOM 2183 C C . HIS A 1 268 ? 1.459 -0.903 20.661 1.00 92.94 268 HIS A C 1
ATOM 2185 O O . HIS A 1 268 ? 1.453 0.224 21.148 1.00 92.94 268 HIS A O 1
ATOM 2191 N N . LEU A 1 269 ? 1.279 -1.118 19.356 1.00 91.19 269 LEU A N 1
ATOM 2192 C CA . LEU A 1 269 ? 1.093 -0.021 18.421 1.00 91.19 269 LEU A CA 1
ATOM 2193 C C . LEU A 1 269 ? -0.205 0.741 18.726 1.00 91.19 269 LEU A C 1
ATOM 2195 O O . LEU A 1 269 ? -1.308 0.188 18.662 1.00 91.19 269 LEU A O 1
ATOM 2199 N N . ASP A 1 270 ? -0.054 2.011 19.074 1.00 89.12 270 ASP A N 1
ATOM 2200 C CA . ASP A 1 270 ? -1.126 2.914 19.466 1.00 89.12 270 ASP A CA 1
ATOM 2201 C C . ASP A 1 270 ? -1.095 4.198 18.618 1.00 89.12 270 ASP A C 1
ATOM 2203 O O . ASP A 1 270 ? -0.481 4.253 17.551 1.00 89.12 270 ASP A O 1
ATOM 2207 N N . LYS A 1 271 ? -1.786 5.243 19.078 1.00 80.12 271 LYS A N 1
ATOM 2208 C CA . LYS A 1 271 ? -1.923 6.515 18.355 1.00 80.12 271 LYS A CA 1
ATOM 2209 C C . LYS A 1 271 ? -0.622 7.302 18.227 1.00 80.12 271 LYS A C 1
ATOM 2211 O O . LYS A 1 271 ? -0.556 8.178 17.372 1.00 80.12 271 LYS A O 1
ATOM 2216 N N . GLU A 1 272 ? 0.392 7.004 19.038 1.00 85.19 272 GLU A N 1
ATOM 2217 C CA . GLU A 1 272 ? 1.715 7.614 18.883 1.00 85.19 272 GLU A CA 1
ATOM 2218 C C . GLU A 1 272 ? 2.463 7.027 17.675 1.00 85.19 272 GLU A C 1
ATOM 2220 O O . GLU A 1 272 ? 3.411 7.645 17.195 1.00 85.19 272 GLU A O 1
ATOM 2225 N N . PHE A 1 273 ? 2.034 5.853 17.181 1.00 88.44 273 PHE A N 1
ATOM 2226 C CA . PHE A 1 273 ? 2.552 5.138 16.008 1.00 88.44 273 PHE A CA 1
ATOM 2227 C C . PHE A 1 273 ? 4.061 5.333 15.814 1.00 88.44 273 PHE A C 1
ATOM 2229 O O . PHE A 1 273 ? 4.533 5.976 14.868 1.00 88.44 273 PHE A O 1
ATOM 2236 N N . GLN A 1 274 ? 4.838 4.763 16.730 1.00 91.38 274 GLN A N 1
ATOM 2237 C CA . GLN A 1 274 ? 6.290 4.783 16.622 1.00 91.38 274 GLN A CA 1
ATOM 2238 C C . GLN A 1 274 ? 6.722 3.876 15.476 1.00 91.38 274 GLN A C 1
ATOM 2240 O O . GLN A 1 274 ? 6.440 2.680 15.490 1.00 91.38 274 GLN A O 1
ATOM 2245 N N . LEU A 1 275 ? 7.386 4.442 14.470 1.00 90.75 275 LEU A N 1
ATOM 2246 C CA . LEU A 1 275 ? 7.925 3.658 13.365 1.00 90.75 275 LEU A CA 1
ATOM 2247 C C . LEU A 1 275 ? 9.012 2.694 13.862 1.00 90.75 275 LEU A C 1
ATOM 2249 O O . LEU A 1 275 ? 9.759 3.047 14.777 1.00 90.75 275 LEU A O 1
ATOM 2253 N N . PRO A 1 276 ? 9.147 1.512 13.238 1.00 91.75 276 PRO A N 1
ATOM 2254 C CA . PRO A 1 276 ? 10.317 0.666 13.433 1.00 91.75 276 PRO A CA 1
ATOM 2255 C C . PRO A 1 276 ? 11.602 1.449 13.147 1.00 91.75 276 PRO A C 1
ATOM 2257 O O . PRO A 1 276 ? 11.629 2.245 12.212 1.00 91.75 276 PRO A O 1
ATOM 2260 N N . GLU A 1 277 ? 12.679 1.188 13.890 1.00 90.00 277 GLU A N 1
ATOM 2261 C CA . GLU A 1 277 ? 13.960 1.908 13.747 1.00 90.00 277 GLU A CA 1
ATOM 2262 C C . GLU A 1 277 ? 14.490 1.894 12.302 1.00 90.00 277 GLU A C 1
ATOM 2264 O O . GLU A 1 277 ? 14.967 2.907 11.803 1.00 90.00 277 GLU A O 1
ATOM 2269 N N . ILE A 1 278 ? 14.308 0.778 11.586 1.00 87.25 278 ILE A N 1
ATOM 2270 C CA . ILE A 1 278 ? 14.688 0.636 10.170 1.00 87.25 278 ILE A CA 1
ATOM 2271 C C . ILE A 1 278 ? 13.928 1.589 9.224 1.00 87.25 278 ILE A C 1
ATOM 2273 O O . ILE A 1 278 ? 14.399 1.868 8.123 1.00 87.25 278 ILE A O 1
ATOM 2277 N N . LEU A 1 279 ? 12.761 2.088 9.642 1.00 89.06 279 LEU A N 1
ATOM 2278 C CA . LEU A 1 279 ? 11.920 3.032 8.899 1.00 89.06 279 LEU A CA 1
ATOM 2279 C C . LEU A 1 279 ? 11.942 4.451 9.491 1.00 89.06 279 LEU A C 1
ATOM 2281 O O . LEU A 1 279 ? 11.509 5.387 8.821 1.00 89.06 279 LEU A O 1
ATOM 2285 N N . ASP A 1 280 ? 12.436 4.639 10.719 1.00 86.75 280 ASP A N 1
ATOM 2286 C CA . ASP A 1 280 ? 12.513 5.948 11.378 1.00 86.75 280 ASP A CA 1
ATOM 2287 C C . ASP A 1 280 ? 13.786 6.713 10.991 1.00 86.75 280 ASP A C 1
ATOM 2289 O O . ASP A 1 280 ? 14.652 7.011 11.811 1.00 86.75 280 ASP A O 1
ATOM 2293 N N . LEU A 1 281 ? 13.887 7.058 9.707 1.00 73.19 281 LEU A N 1
ATOM 2294 C CA . LEU A 1 281 ? 15.049 7.745 9.126 1.00 73.19 281 LEU A CA 1
ATOM 2295 C C . LEU A 1 281 ? 15.178 9.215 9.570 1.00 73.19 281 LEU A C 1
ATOM 2297 O O . LEU A 1 281 ? 16.145 9.887 9.220 1.00 73.19 281 LEU A O 1
ATOM 2301 N N . GLU A 1 282 ? 14.200 9.725 10.322 1.00 64.12 282 GLU A N 1
ATOM 2302 C CA . GLU A 1 282 ? 13.905 11.155 10.427 1.00 64.12 282 GLU A CA 1
ATOM 2303 C C . GLU A 1 282 ? 13.961 11.760 11.822 1.00 64.12 282 GLU A C 1
ATOM 2305 O O . GLU A 1 282 ? 13.747 12.966 11.955 1.00 64.12 282 GLU A O 1
ATOM 2310 N N . SER A 1 283 ? 14.253 10.992 12.869 1.00 56.12 283 SER A N 1
ATOM 2311 C CA . SER A 1 283 ? 13.985 11.405 14.256 1.00 56.12 283 SER A CA 1
ATOM 2312 C C . SER A 1 283 ? 14.709 12.674 14.769 1.00 56.12 283 SER A C 1
ATOM 2314 O O . SER A 1 283 ? 14.506 13.048 15.921 1.00 56.12 283 SER A O 1
ATOM 2316 N N . SER A 1 284 ? 15.469 13.423 13.953 1.00 50.78 284 SER A N 1
ATOM 2317 C CA . SER A 1 284 ? 15.955 14.760 14.354 1.00 50.78 284 SER A CA 1
ATOM 2318 C C . SER A 1 284 ? 16.124 15.845 13.273 1.00 50.78 284 SER A C 1
ATOM 2320 O O . SER A 1 284 ? 16.023 17.018 13.627 1.00 50.78 284 SER A O 1
ATOM 2322 N N . HIS A 1 285 ? 16.358 15.539 11.988 1.00 56.69 285 HIS A N 1
ATOM 2323 C CA . HIS A 1 285 ? 16.840 16.566 11.033 1.00 56.69 285 HIS A CA 1
ATOM 2324 C C . HIS A 1 285 ? 15.777 17.113 10.058 1.00 56.69 285 HIS A C 1
ATOM 2326 O O . HIS A 1 285 ? 15.835 18.278 9.661 1.00 56.69 285 HIS A O 1
ATOM 2332 N N . GLU A 1 286 ? 14.757 16.330 9.701 1.00 59.31 286 GLU A N 1
ATOM 2333 C CA . GLU A 1 286 ? 13.826 16.693 8.621 1.00 59.31 286 GLU A CA 1
ATOM 2334 C C . GLU A 1 286 ? 12.831 17.800 8.998 1.00 59.31 286 GLU A C 1
ATOM 2336 O O . GLU A 1 286 ? 12.544 18.690 8.195 1.00 59.31 286 GLU A O 1
ATOM 2341 N N . ALA A 1 287 ? 12.381 17.837 10.255 1.00 57.56 287 ALA A N 1
ATOM 2342 C CA . ALA A 1 287 ? 11.491 18.890 10.747 1.00 57.56 287 ALA A CA 1
ATOM 2343 C C . ALA A 1 287 ? 12.121 20.295 10.651 1.00 57.56 287 ALA A C 1
ATOM 2345 O O . ALA A 1 287 ? 11.416 21.280 10.421 1.00 57.56 287 ALA A O 1
ATOM 2346 N N . HIS A 1 288 ? 13.448 20.398 10.792 1.00 56.19 288 HIS A N 1
ATOM 2347 C CA . HIS A 1 288 ? 14.178 21.659 10.652 1.00 56.19 288 HIS A CA 1
ATOM 2348 C C . HIS A 1 288 ? 14.232 22.126 9.190 1.00 56.19 288 HIS A C 1
ATOM 2350 O O . HIS A 1 288 ? 14.006 23.305 8.906 1.00 56.19 288 HIS A O 1
ATOM 2356 N N . VAL A 1 289 ? 14.444 21.201 8.252 1.00 60.91 289 VAL A N 1
ATOM 2357 C CA . VAL A 1 289 ? 14.564 21.516 6.821 1.00 60.91 289 VAL A CA 1
ATOM 2358 C C . VAL A 1 289 ? 13.200 21.763 6.170 1.00 60.91 289 VAL A C 1
ATOM 2360 O O . VAL A 1 289 ? 13.048 22.698 5.386 1.00 60.91 289 VAL A O 1
ATOM 2363 N N . LEU A 1 290 ? 12.165 21.002 6.533 1.00 59.41 290 LEU A N 1
ATOM 2364 C CA . LEU A 1 290 ? 10.804 21.241 6.040 1.00 59.41 290 LEU A CA 1
ATOM 2365 C C . LEU A 1 290 ? 10.249 22.586 6.529 1.00 59.41 290 LEU A C 1
ATOM 2367 O O . LEU A 1 290 ? 9.563 23.287 5.781 1.00 59.41 290 LEU A O 1
ATOM 2371 N N . ARG A 1 291 ? 10.598 23.006 7.753 1.00 57.91 291 ARG A N 1
ATOM 2372 C CA . ARG A 1 291 ? 10.281 24.351 8.260 1.00 57.91 291 ARG A CA 1
ATOM 2373 C C . ARG A 1 291 ? 11.006 25.441 7.462 1.00 57.91 291 ARG A C 1
ATOM 2375 O O . ARG A 1 291 ? 10.416 26.490 7.214 1.00 57.91 291 ARG A O 1
ATOM 2382 N N . PHE A 1 292 ? 12.233 25.178 7.011 1.00 62.84 292 PHE A N 1
ATOM 2383 C CA . PHE A 1 292 ? 12.999 26.052 6.117 1.00 62.84 292 PHE A CA 1
ATOM 2384 C C . PHE A 1 292 ? 12.366 26.164 4.714 1.00 62.84 292 PHE A C 1
ATOM 2386 O O . PHE A 1 292 ? 12.138 27.275 4.230 1.00 62.84 292 PHE A O 1
ATOM 2393 N N . LEU A 1 293 ? 11.975 25.043 4.100 1.00 59.56 293 LEU A N 1
ATOM 2394 C CA . LEU A 1 293 ? 11.291 25.000 2.799 1.00 59.56 293 LEU A CA 1
ATOM 2395 C C . LEU A 1 293 ? 9.938 25.726 2.814 1.00 59.56 293 LEU A C 1
ATOM 2397 O O . LEU A 1 293 ? 9.629 26.515 1.917 1.00 59.56 293 LEU A O 1
ATOM 2401 N N . ALA A 1 294 ? 9.148 25.526 3.872 1.00 58.66 294 ALA A N 1
ATOM 2402 C CA . ALA A 1 294 ? 7.845 26.165 4.035 1.00 58.66 294 ALA A CA 1
ATOM 2403 C C . ALA A 1 294 ? 7.926 27.702 4.134 1.00 58.66 294 ALA A C 1
ATOM 2405 O O . ALA A 1 294 ? 6.986 28.391 3.729 1.00 58.66 294 ALA A O 1
ATOM 2406 N N . LEU A 1 295 ? 9.044 28.249 4.625 1.00 56.34 295 LEU A N 1
ATOM 2407 C CA . LEU A 1 295 ? 9.281 29.695 4.722 1.00 56.34 295 LEU A CA 1
ATOM 2408 C C . LEU A 1 295 ? 9.649 30.344 3.378 1.00 56.34 295 LEU A C 1
ATOM 2410 O O . LEU A 1 295 ? 9.604 31.569 3.257 1.00 56.34 295 LEU A O 1
ATOM 2414 N N . LYS A 1 296 ? 10.002 29.553 2.357 1.00 62.25 296 LYS A N 1
ATOM 2415 C CA . LYS A 1 296 ? 10.522 30.047 1.072 1.00 62.25 296 LYS A CA 1
ATOM 2416 C C . LYS A 1 296 ? 9.743 29.495 -0.128 1.00 62.25 296 LYS A C 1
ATOM 2418 O O . LYS A 1 296 ? 10.334 29.259 -1.177 1.00 62.25 296 LYS A O 1
ATOM 2423 N N . LYS A 1 297 ? 8.412 29.360 -0.007 1.00 58.47 297 LYS A N 1
ATOM 2424 C CA . LYS A 1 297 ? 7.498 28.864 -1.068 1.00 58.47 297 LYS A CA 1
ATOM 2425 C C . LYS A 1 297 ? 7.768 29.429 -2.475 1.00 58.47 297 LYS A C 1
ATOM 2427 O O . LYS A 1 297 ? 7.587 28.714 -3.449 1.00 58.47 297 LYS A O 1
ATOM 2432 N N . ASN A 1 298 ? 8.271 30.660 -2.588 1.00 56.28 298 ASN A N 1
ATOM 2433 C CA . ASN A 1 298 ? 8.565 31.310 -3.873 1.00 56.28 298 ASN A CA 1
ATOM 2434 C C . ASN A 1 298 ? 9.902 30.894 -4.527 1.00 56.28 298 ASN A C 1
ATOM 2436 O O . ASN A 1 298 ? 10.227 31.412 -5.588 1.00 56.28 298 ASN A O 1
ATOM 2440 N N . LYS A 1 299 ? 10.702 30.018 -3.902 1.00 67.00 299 LYS A N 1
ATOM 2441 C CA . LYS A 1 299 ? 12.013 29.559 -4.412 1.00 67.00 299 LYS A CA 1
ATOM 2442 C C . LYS A 1 299 ? 12.201 28.037 -4.347 1.00 67.00 299 LYS A C 1
ATOM 2444 O O . LYS A 1 299 ? 13.318 27.543 -4.472 1.00 67.00 299 LYS A O 1
ATOM 2449 N N . ALA A 1 300 ? 11.115 27.291 -4.132 1.00 63.53 300 ALA A N 1
ATOM 2450 C CA . ALA A 1 300 ? 11.154 25.834 -4.004 1.00 63.53 300 ALA A CA 1
ATOM 2451 C C . ALA A 1 300 ? 11.696 25.151 -5.272 1.00 63.53 300 ALA A C 1
ATOM 2453 O O . ALA A 1 300 ? 12.423 24.171 -5.171 1.00 63.53 300 ALA A O 1
ATOM 2454 N N . PHE A 1 301 ? 11.406 25.706 -6.452 1.00 64.38 301 PHE A N 1
ATOM 2455 C CA . PHE A 1 301 ? 11.838 25.154 -7.736 1.00 64.38 301 PHE A CA 1
ATOM 2456 C C . PHE A 1 301 ? 13.368 25.136 -7.907 1.00 64.38 301 PHE A C 1
ATOM 2458 O O . PHE A 1 301 ? 13.934 24.085 -8.202 1.00 64.38 301 PHE A O 1
ATOM 2465 N N . ASP A 1 302 ? 14.051 26.254 -7.637 1.00 67.19 302 ASP A N 1
ATOM 2466 C CA . ASP A 1 302 ? 15.519 26.336 -7.727 1.00 67.19 302 ASP A CA 1
ATOM 2467 C C . ASP A 1 302 ? 16.201 25.381 -6.736 1.00 67.19 302 ASP A C 1
ATOM 2469 O O . ASP A 1 302 ? 17.218 24.756 -7.041 1.00 67.19 302 ASP A O 1
ATOM 2473 N N . LEU A 1 303 ? 15.619 25.230 -5.540 1.00 66.81 303 LEU A N 1
ATOM 2474 C CA . LEU A 1 303 ? 16.132 24.300 -4.538 1.00 66.81 303 LEU A CA 1
ATOM 2475 C C . LEU A 1 303 ? 15.905 22.838 -4.945 1.00 66.81 303 LEU A C 1
ATOM 2477 O O . LEU A 1 303 ? 16.755 21.989 -4.696 1.00 66.81 303 LEU A O 1
ATOM 2481 N N . MET A 1 304 ? 14.786 22.547 -5.604 1.00 65.50 304 MET A N 1
ATOM 2482 C CA . MET A 1 304 ? 14.487 21.217 -6.128 1.00 65.50 304 MET A CA 1
ATOM 2483 C C . MET A 1 304 ? 15.435 20.813 -7.251 1.00 65.50 304 MET A C 1
ATOM 2485 O O . MET A 1 304 ? 15.937 19.690 -7.249 1.00 65.50 304 MET A O 1
ATOM 2489 N N . GLN A 1 305 ? 15.765 21.736 -8.158 1.00 69.00 305 GLN A N 1
ATOM 2490 C CA . GLN A 1 305 ? 16.820 21.490 -9.140 1.00 69.00 305 GLN A CA 1
ATOM 2491 C C . GLN A 1 305 ? 18.168 21.227 -8.459 1.00 69.00 305 GLN A C 1
ATOM 2493 O O . GLN A 1 305 ? 18.874 20.303 -8.849 1.00 69.00 305 GLN A O 1
ATOM 2498 N N . PHE A 1 306 ? 18.503 21.966 -7.396 1.00 69.88 306 PHE A N 1
ATOM 2499 C CA . PHE A 1 306 ? 19.730 21.735 -6.626 1.00 69.88 306 PHE A CA 1
ATOM 2500 C C . PHE A 1 306 ? 19.786 20.342 -5.966 1.00 69.88 306 PHE A C 1
ATOM 2502 O O . PHE A 1 306 ? 20.851 19.714 -5.909 1.00 69.88 306 PHE A O 1
ATOM 2509 N N . LEU A 1 307 ? 18.654 19.850 -5.459 1.00 66.81 307 LEU A N 1
ATOM 2510 C CA . LEU A 1 307 ? 18.560 18.532 -4.824 1.00 66.81 307 LEU A CA 1
ATOM 2511 C C . LEU A 1 307 ? 18.616 17.388 -5.837 1.00 66.81 307 LEU A C 1
ATOM 2513 O O . LEU A 1 307 ? 19.218 16.355 -5.549 1.00 66.81 307 LEU A O 1
ATOM 2517 N N . ASN A 1 308 ? 18.043 17.594 -7.022 1.00 67.75 308 ASN A N 1
ATOM 2518 C CA . ASN A 1 308 ? 18.043 16.613 -8.104 1.00 67.75 308 ASN A CA 1
ATOM 2519 C C . ASN A 1 308 ? 19.320 16.640 -8.954 1.00 67.75 308 ASN A C 1
ATOM 2521 O O . ASN A 1 308 ? 19.589 15.676 -9.666 1.00 67.75 308 ASN A O 1
ATOM 2525 N N . ALA A 1 309 ? 20.115 17.710 -8.879 1.00 69.06 309 ALA A N 1
ATOM 2526 C CA . ALA A 1 309 ? 21.371 17.813 -9.601 1.00 69.06 309 ALA A CA 1
ATOM 2527 C C . ALA A 1 309 ? 22.388 16.773 -9.108 1.00 69.06 309 ALA A C 1
ATOM 2529 O O . ALA A 1 309 ? 22.760 16.726 -7.924 1.00 69.06 309 ALA A O 1
ATOM 2530 N N . ASP A 1 310 ? 22.840 15.968 -10.067 1.00 61.31 310 ASP A N 1
ATOM 2531 C CA . ASP A 1 310 ? 23.786 14.879 -9.889 1.00 61.31 310 ASP A CA 1
ATOM 2532 C C . ASP A 1 310 ? 25.085 15.377 -9.229 1.00 61.31 310 ASP A C 1
ATOM 2534 O O . ASP A 1 310 ? 25.595 16.458 -9.542 1.00 61.31 310 ASP A O 1
ATOM 2538 N N . THR A 1 311 ? 25.618 14.612 -8.274 1.00 57.53 311 THR A N 1
ATOM 2539 C CA . THR A 1 311 ? 26.666 15.049 -7.323 1.00 57.53 311 THR A CA 1
ATOM 2540 C C . THR A 1 311 ? 28.021 15.373 -7.963 1.00 57.53 311 THR A C 1
ATOM 2542 O O . THR A 1 311 ? 28.916 15.858 -7.276 1.00 57.53 311 THR A O 1
ATOM 2545 N N . LYS A 1 312 ? 28.181 15.123 -9.267 1.00 54.19 312 LYS A N 1
ATOM 2546 C CA . LYS A 1 312 ? 29.465 15.150 -9.984 1.00 54.19 312 LYS A CA 1
ATOM 2547 C C . LYS A 1 312 ? 29.902 16.520 -10.515 1.00 54.19 312 LYS A C 1
ATOM 2549 O O . LYS A 1 312 ? 31.006 16.619 -11.043 1.00 54.19 312 LYS A O 1
ATOM 2554 N N . LYS A 1 313 ? 29.083 17.572 -10.424 1.00 57.47 313 LYS A N 1
ATOM 2555 C CA . LYS A 1 313 ? 29.480 18.927 -10.858 1.00 57.47 313 LYS A CA 1
ATOM 2556 C C . LYS A 1 313 ? 29.641 19.859 -9.661 1.00 57.47 313 LYS A C 1
ATOM 2558 O O . LYS A 1 313 ? 28.798 19.869 -8.769 1.00 57.4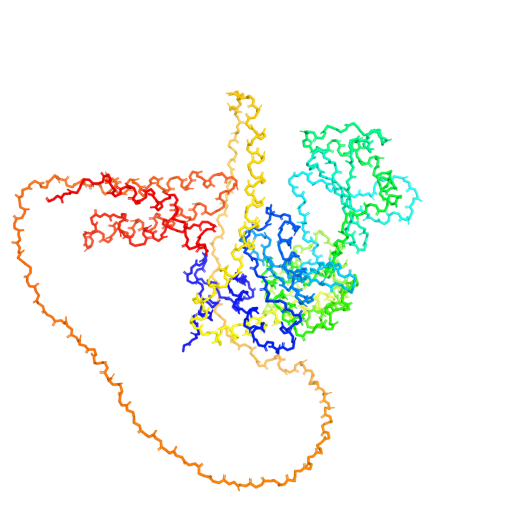7 313 LYS A O 1
ATOM 2563 N N . ASP A 1 314 ? 30.705 20.661 -9.677 1.00 54.44 314 ASP A N 1
ATOM 2564 C CA . ASP A 1 314 ? 30.914 21.781 -8.757 1.00 54.44 314 ASP A CA 1
ATOM 2565 C C . ASP A 1 314 ? 29.743 22.766 -8.887 1.00 54.44 314 ASP A C 1
ATOM 2567 O O . ASP A 1 314 ? 29.710 23.622 -9.775 1.00 54.44 314 ASP A O 1
ATOM 2571 N N . PHE A 1 315 ? 28.730 22.610 -8.038 1.00 61.53 315 PHE A N 1
ATOM 2572 C CA . PHE A 1 315 ? 27.565 23.483 -8.039 1.00 61.53 315 PHE A CA 1
ATOM 2573 C C . PHE A 1 315 ? 27.780 24.643 -7.074 1.00 61.53 315 PHE A C 1
ATOM 2575 O O . PHE A 1 315 ? 27.951 24.464 -5.868 1.00 61.53 315 PHE A O 1
ATOM 2582 N N . ASN A 1 316 ? 27.720 25.857 -7.616 1.00 69.69 316 ASN A N 1
ATOM 2583 C CA . ASN A 1 316 ? 27.685 27.071 -6.817 1.00 69.69 316 ASN A CA 1
ATOM 2584 C C . ASN A 1 316 ? 26.351 27.140 -6.067 1.00 69.69 316 ASN A C 1
ATOM 2586 O O . ASN A 1 316 ? 25.288 27.183 -6.691 1.00 69.69 316 ASN A O 1
ATOM 2590 N N . PHE A 1 317 ? 26.406 27.177 -4.732 1.00 69.88 317 PHE A N 1
ATOM 2591 C CA . PHE A 1 317 ? 25.231 27.492 -3.922 1.00 69.88 317 PHE A CA 1
ATOM 2592 C C . PHE A 1 317 ? 24.636 28.823 -4.386 1.00 69.88 317 PHE A C 1
ATOM 2594 O O . PHE A 1 317 ? 25.391 29.753 -4.690 1.00 69.88 317 PHE A O 1
ATOM 2601 N N . PRO A 1 318 ? 23.302 28.966 -4.407 1.00 70.44 318 PRO A N 1
ATOM 2602 C CA . PRO A 1 318 ? 22.707 30.250 -4.709 1.00 70.44 318 PRO A CA 1
ATOM 2603 C C . PRO A 1 318 ? 23.242 31.317 -3.747 1.00 70.44 318 PRO A C 1
ATOM 2605 O O . PRO A 1 318 ? 23.181 31.151 -2.528 1.00 70.44 318 PRO A O 1
ATOM 2608 N N . ASN A 1 319 ? 23.736 32.435 -4.287 1.00 79.50 319 ASN A N 1
ATOM 2609 C CA . ASN A 1 319 ? 24.365 33.518 -3.512 1.00 79.50 319 ASN A CA 1
ATOM 2610 C C . ASN A 1 319 ? 23.444 34.161 -2.455 1.00 79.50 319 ASN A C 1
ATOM 2612 O O . ASN A 1 319 ? 23.887 35.014 -1.694 1.00 79.50 319 ASN A O 1
ATOM 2616 N N . PHE A 1 320 ? 22.160 33.800 -2.432 1.00 79.88 320 PHE A N 1
ATOM 2617 C CA . PHE A 1 320 ? 21.177 34.322 -1.490 1.00 79.88 320 PHE A CA 1
ATOM 2618 C C . PHE A 1 320 ? 21.053 33.511 -0.195 1.00 79.88 320 PHE A C 1
ATOM 2620 O O . PHE A 1 320 ? 20.282 33.933 0.663 1.00 79.88 320 PHE A O 1
ATOM 2627 N N . LEU A 1 321 ? 21.730 32.361 -0.078 1.00 80.06 321 LEU A N 1
ATOM 2628 C CA . LEU A 1 321 ? 21.723 31.556 1.143 1.00 80.06 321 LEU A CA 1
ATOM 2629 C C . LEU A 1 321 ? 22.811 32.034 2.107 1.00 80.06 321 LEU A C 1
ATOM 2631 O O . LEU A 1 321 ? 23.961 32.219 1.694 1.00 80.06 321 LEU A O 1
ATOM 2635 N N . ASP A 1 322 ? 22.470 32.188 3.383 1.00 86.19 322 ASP A N 1
ATOM 2636 C CA . ASP A 1 322 ? 23.476 32.354 4.433 1.00 86.19 322 ASP A CA 1
ATOM 2637 C C . ASP A 1 322 ? 24.186 31.021 4.760 1.00 86.19 322 ASP A C 1
ATOM 2639 O O . ASP A 1 322 ? 23.825 29.951 4.265 1.00 86.19 322 ASP A O 1
ATOM 2643 N N . GLU A 1 323 ? 25.253 31.066 5.560 1.00 84.81 323 GLU A N 1
ATOM 2644 C CA . GLU A 1 323 ? 26.053 29.872 5.875 1.00 84.81 323 GLU A CA 1
ATOM 2645 C C . GLU A 1 323 ? 25.282 28.812 6.681 1.00 84.81 323 GLU A C 1
ATOM 2647 O O . GLU A 1 323 ? 25.508 27.613 6.502 1.00 84.81 323 GLU A O 1
ATOM 2652 N N . GLN A 1 324 ? 24.338 29.222 7.533 1.00 83.62 324 GLN A N 1
ATOM 2653 C CA . GLN A 1 324 ? 23.507 28.289 8.294 1.00 83.62 324 GLN A CA 1
ATOM 2654 C C . GLN A 1 324 ? 22.496 27.589 7.374 1.00 83.62 324 GLN A C 1
ATOM 2656 O O . GLN A 1 324 ? 22.270 26.379 7.493 1.00 83.62 324 GLN A O 1
ATOM 2661 N N . GLU A 1 325 ? 21.921 28.330 6.428 1.00 81.00 325 GLU A N 1
ATOM 2662 C CA . GLU A 1 325 ? 21.025 27.805 5.400 1.00 81.00 325 GLU A CA 1
ATOM 2663 C C . GLU A 1 325 ? 21.759 26.823 4.474 1.00 81.00 325 GLU A C 1
ATOM 2665 O O . GLU A 1 325 ? 21.256 25.728 4.213 1.00 81.00 325 GLU A O 1
ATOM 2670 N N . LYS A 1 326 ? 22.984 27.153 4.041 1.00 82.12 326 LYS A N 1
ATOM 2671 C CA . LYS A 1 326 ? 23.835 26.231 3.268 1.00 82.12 326 LYS A CA 1
ATOM 2672 C C . LYS A 1 326 ? 24.132 24.950 4.044 1.00 82.12 326 LYS A C 1
ATOM 2674 O O . LYS A 1 326 ? 23.997 23.865 3.482 1.00 82.12 326 LYS A O 1
ATOM 2679 N N . SER A 1 327 ? 24.488 25.055 5.328 1.00 83.12 327 SER A N 1
ATOM 2680 C CA . SER A 1 327 ? 24.746 23.886 6.179 1.00 83.12 327 SER A CA 1
ATOM 2681 C C . SER A 1 327 ? 23.517 22.978 6.286 1.00 83.12 327 SER A C 1
ATOM 2683 O O . SER A 1 327 ? 23.623 21.771 6.077 1.00 83.12 327 SER A O 1
ATOM 2685 N N . SER A 1 328 ? 22.338 23.562 6.523 1.00 80.81 328 SER A N 1
ATOM 2686 C CA . SER A 1 328 ? 21.072 22.817 6.624 1.00 80.81 328 SER A CA 1
ATOM 2687 C C . SER A 1 328 ? 20.717 22.114 5.308 1.00 80.81 328 SER A C 1
ATOM 2689 O O . SER A 1 328 ? 20.253 20.974 5.300 1.00 80.81 328 SER A O 1
ATOM 2691 N N . LEU A 1 329 ? 20.974 22.771 4.172 1.00 80.50 329 LEU A N 1
ATOM 2692 C CA . LEU A 1 329 ? 20.750 22.202 2.845 1.00 80.50 329 LEU A CA 1
ATOM 2693 C C . LEU A 1 329 ? 21.712 21.044 2.534 1.00 80.50 329 LEU A C 1
ATOM 2695 O O . LEU A 1 329 ? 21.301 20.046 1.942 1.00 80.50 329 LEU A O 1
ATOM 2699 N N . ILE A 1 330 ? 22.978 21.150 2.950 1.00 82.56 330 ILE A N 1
ATOM 2700 C CA . ILE A 1 330 ? 23.966 20.068 2.829 1.00 82.56 330 ILE A CA 1
ATOM 2701 C C . ILE A 1 330 ? 23.529 18.850 3.649 1.00 82.56 330 ILE A C 1
ATOM 2703 O O . ILE A 1 330 ? 23.586 17.727 3.148 1.00 82.56 330 ILE A O 1
ATOM 2707 N N . GLU A 1 331 ? 23.084 19.052 4.891 1.00 82.69 331 GLU A N 1
ATOM 2708 C CA . GLU A 1 331 ? 22.577 17.970 5.745 1.00 82.69 331 GLU A CA 1
ATOM 2709 C C . GLU A 1 331 ? 21.349 17.291 5.139 1.00 82.69 331 GLU A C 1
ATOM 2711 O O . GLU A 1 331 ? 21.294 16.063 5.077 1.00 82.69 331 GLU A O 1
ATOM 2716 N N . TYR A 1 332 ? 20.407 18.066 4.598 1.00 82.19 332 TYR A N 1
ATOM 2717 C CA . TYR A 1 332 ? 19.255 17.504 3.901 1.00 82.19 332 TYR A CA 1
ATOM 2718 C C . TYR A 1 332 ? 19.648 16.707 2.656 1.00 82.19 332 TYR A C 1
ATOM 2720 O O . TYR A 1 332 ? 19.153 15.603 2.447 1.00 82.19 332 TYR A O 1
ATOM 2728 N N . LYS A 1 333 ? 20.580 17.215 1.841 1.00 82.00 333 LYS A N 1
ATOM 2729 C CA . LYS A 1 333 ? 21.071 16.481 0.666 1.00 82.00 333 LYS A CA 1
ATOM 2730 C C . LYS A 1 333 ? 21.713 15.151 1.073 1.00 82.00 333 LYS A C 1
ATOM 2732 O O . LYS A 1 333 ? 21.459 14.137 0.428 1.00 82.00 333 LYS A O 1
ATOM 2737 N N . LYS A 1 334 ? 22.483 15.127 2.169 1.00 84.94 334 LYS A N 1
ATOM 2738 C CA . LYS A 1 334 ? 23.016 13.880 2.745 1.00 84.94 334 LYS A CA 1
ATOM 2739 C C . LYS A 1 334 ? 21.894 12.930 3.164 1.00 84.94 334 LYS A C 1
ATOM 2741 O O . LYS A 1 334 ? 21.981 11.748 2.857 1.00 84.94 334 LYS A O 1
ATOM 2746 N N . LEU A 1 335 ? 20.838 13.436 3.805 1.00 83.94 335 LEU A N 1
ATOM 2747 C CA . LEU A 1 335 ? 19.672 12.634 4.186 1.00 83.94 335 LEU A CA 1
ATOM 2748 C C . LEU A 1 335 ? 18.989 12.004 2.961 1.00 83.94 335 LEU A C 1
ATOM 2750 O O . LEU A 1 335 ? 18.737 10.803 2.966 1.00 83.94 335 LEU A O 1
ATOM 2754 N N . VAL A 1 336 ? 18.749 12.779 1.897 1.00 84.19 336 VAL A N 1
ATOM 2755 C CA . VAL A 1 336 ? 18.153 12.280 0.642 1.00 84.19 336 VAL A CA 1
ATOM 2756 C C . VAL A 1 336 ? 19.037 11.212 -0.010 1.00 84.19 336 VAL A C 1
ATOM 2758 O O . VAL A 1 336 ? 18.526 10.196 -0.474 1.00 84.19 336 VAL A O 1
ATOM 2761 N N . ILE A 1 337 ? 20.361 11.395 -0.016 1.00 85.31 337 ILE A N 1
ATOM 2762 C CA . ILE A 1 337 ? 21.300 10.388 -0.534 1.00 85.31 337 ILE A CA 1
ATOM 2763 C C . ILE A 1 337 ? 21.217 9.103 0.298 1.00 85.31 337 ILE A C 1
ATOM 2765 O O . ILE A 1 337 ? 20.999 8.033 -0.264 1.00 85.31 337 ILE A O 1
ATOM 2769 N N . THR A 1 338 ? 21.315 9.201 1.627 1.00 86.12 338 THR A N 1
ATOM 2770 C CA . THR A 1 338 ? 21.198 8.050 2.539 1.00 86.12 338 THR A CA 1
ATOM 2771 C C . THR A 1 338 ? 19.877 7.312 2.342 1.00 86.12 338 THR A C 1
ATOM 2773 O O . THR A 1 338 ? 19.852 6.084 2.286 1.00 86.12 338 THR A O 1
ATOM 2776 N N . TYR A 1 339 ? 18.784 8.056 2.184 1.00 87.69 339 TYR A N 1
ATOM 2777 C CA . TYR A 1 339 ? 17.469 7.511 1.885 1.00 87.69 339 TYR A CA 1
ATOM 2778 C C . TYR A 1 339 ? 17.456 6.722 0.567 1.00 87.69 339 TYR A C 1
ATOM 2780 O O . TYR A 1 339 ? 17.039 5.565 0.545 1.00 87.69 339 TYR A O 1
ATOM 2788 N N . ARG A 1 340 ? 17.955 7.305 -0.530 1.00 88.31 340 ARG A N 1
ATOM 2789 C CA . ARG A 1 340 ? 17.999 6.637 -1.841 1.00 88.31 340 ARG A CA 1
ATOM 2790 C C . ARG A 1 340 ? 18.860 5.375 -1.812 1.00 88.31 340 ARG A C 1
ATOM 2792 O O . ARG A 1 340 ? 18.452 4.356 -2.366 1.00 88.31 340 ARG A O 1
ATOM 2799 N N . GLU A 1 341 ? 20.004 5.414 -1.133 1.00 89.06 341 GLU A N 1
ATOM 2800 C CA . GLU A 1 341 ? 20.876 4.245 -0.970 1.00 89.06 341 GLU A CA 1
ATOM 2801 C C . GLU A 1 341 ? 20.227 3.147 -0.119 1.00 89.06 341 GLU A C 1
ATOM 2803 O O . GLU A 1 341 ? 20.320 1.967 -0.463 1.00 89.06 341 GLU A O 1
ATOM 2808 N N . LEU A 1 342 ? 19.479 3.509 0.928 1.00 90.00 342 LEU A N 1
ATOM 2809 C CA . LEU A 1 342 ? 18.675 2.546 1.680 1.00 90.00 342 LEU A CA 1
ATOM 2810 C C . LEU A 1 342 ? 17.625 1.872 0.787 1.00 90.00 342 LEU A C 1
ATOM 2812 O O . LEU A 1 342 ? 17.507 0.648 0.805 1.00 90.00 342 LEU A O 1
ATOM 2816 N N . ILE A 1 343 ? 16.885 2.639 -0.020 1.00 92.56 343 ILE A N 1
ATOM 2817 C CA . ILE A 1 343 ? 15.882 2.078 -0.936 1.00 92.56 343 ILE A CA 1
ATOM 2818 C C . ILE A 1 343 ? 16.535 1.152 -1.969 1.00 92.56 343 ILE A C 1
ATOM 2820 O O . ILE A 1 343 ? 16.017 0.062 -2.214 1.00 92.56 343 ILE A O 1
ATOM 2824 N N . LYS A 1 344 ? 17.681 1.531 -2.547 1.00 93.69 344 LYS A N 1
ATOM 2825 C CA . LYS A 1 344 ? 18.445 0.657 -3.456 1.00 93.69 344 LYS A CA 1
ATOM 2826 C C . LYS A 1 344 ? 18.877 -0.637 -2.766 1.00 93.69 344 LYS A C 1
ATOM 2828 O O . LYS A 1 344 ? 18.714 -1.714 -3.336 1.00 93.69 344 LYS A O 1
ATOM 2833 N N . LYS A 1 345 ? 19.360 -0.554 -1.523 1.00 94.38 345 LYS A N 1
ATOM 2834 C CA . LYS A 1 345 ? 19.720 -1.731 -0.723 1.00 94.38 345 LYS A CA 1
ATOM 2835 C C . LYS A 1 345 ? 18.515 -2.650 -0.498 1.00 94.38 345 LYS A C 1
ATOM 2837 O O . LYS A 1 345 ? 18.619 -3.845 -0.758 1.00 94.38 345 LYS A O 1
ATOM 2842 N N . ILE A 1 346 ? 17.365 -2.099 -0.104 1.00 95.38 346 ILE A N 1
ATOM 2843 C CA . ILE A 1 346 ? 16.115 -2.861 0.058 1.00 95.38 346 ILE A CA 1
ATOM 2844 C C . ILE A 1 346 ? 15.726 -3.543 -1.262 1.00 95.38 346 ILE A C 1
ATOM 2846 O O . ILE A 1 346 ? 15.391 -4.725 -1.279 1.00 95.38 346 ILE A O 1
ATOM 2850 N N . ARG A 1 347 ? 15.817 -2.834 -2.395 1.00 95.81 347 ARG A N 1
ATOM 2851 C CA . ARG A 1 347 ? 15.543 -3.405 -3.725 1.00 95.81 347 ARG A CA 1
ATOM 2852 C C . ARG A 1 347 ? 16.475 -4.561 -4.064 1.00 95.81 347 ARG A C 1
ATOM 2854 O O . ARG A 1 347 ? 16.007 -5.574 -4.578 1.00 95.81 347 ARG A O 1
ATOM 2861 N N . GLN A 1 348 ? 17.759 -4.441 -3.739 1.00 97.06 348 GLN A N 1
ATOM 2862 C CA . GLN A 1 348 ? 18.729 -5.516 -3.925 1.00 97.06 348 GLN A CA 1
ATOM 2863 C C . GLN A 1 348 ? 18.382 -6.745 -3.073 1.00 97.06 348 GLN A C 1
ATOM 2865 O O . GLN A 1 348 ? 18.434 -7.872 -3.565 1.00 97.06 348 GLN A O 1
ATOM 2870 N N . GLU A 1 349 ? 17.995 -6.544 -1.813 1.00 96.88 349 GLU A N 1
ATOM 2871 C CA . GLU A 1 349 ? 17.565 -7.623 -0.916 1.00 96.88 349 GLU A CA 1
ATOM 2872 C C . GLU A 1 349 ? 16.290 -8.311 -1.426 1.00 96.88 349 GLU A C 1
ATOM 2874 O O . GLU A 1 349 ? 16.207 -9.541 -1.439 1.00 96.88 349 GLU A O 1
ATOM 2879 N N . HIS A 1 350 ? 15.323 -7.537 -1.919 1.00 97.50 350 HIS A N 1
ATOM 2880 C CA . HIS A 1 350 ? 14.105 -8.057 -2.537 1.00 97.50 350 HIS A CA 1
ATOM 2881 C C . HIS A 1 350 ? 14.384 -8.835 -3.824 1.00 97.50 350 HIS A C 1
ATOM 2883 O O . HIS A 1 350 ? 13.859 -9.935 -3.985 1.00 97.50 350 HIS A O 1
ATOM 2889 N N . TYR A 1 351 ? 15.249 -8.328 -4.706 1.00 97.19 351 TYR A N 1
ATOM 2890 C CA . TYR A 1 351 ? 15.693 -9.059 -5.894 1.00 97.19 351 TYR A CA 1
ATOM 2891 C C . TYR A 1 351 ? 16.321 -10.402 -5.515 1.00 97.19 351 TYR A C 1
ATOM 2893 O O . TYR A 1 351 ? 15.971 -11.436 -6.083 1.00 97.19 351 TYR A O 1
ATOM 2901 N N . MET A 1 352 ? 17.195 -10.409 -4.504 1.00 97.75 352 MET A N 1
ATOM 2902 C CA . MET A 1 352 ? 17.826 -11.645 -4.051 1.00 97.75 352 MET A CA 1
ATOM 2903 C C . MET A 1 352 ? 16.828 -12.620 -3.444 1.00 97.75 352 MET A C 1
ATOM 2905 O O . MET A 1 352 ? 16.949 -13.823 -3.654 1.00 97.75 352 MET A O 1
ATOM 2909 N N . LEU A 1 353 ? 15.802 -12.123 -2.755 1.00 96.50 353 LEU A N 1
ATOM 2910 C CA . LEU A 1 353 ? 14.712 -12.959 -2.274 1.00 96.50 353 LEU A CA 1
ATOM 2911 C C . LEU A 1 353 ? 13.907 -13.571 -3.428 1.00 96.50 353 LEU A C 1
ATOM 2913 O O . LEU A 1 353 ? 13.637 -14.774 -3.394 1.00 96.50 353 LEU A O 1
ATOM 2917 N N . LEU A 1 354 ? 13.545 -12.771 -4.436 1.00 95.75 354 LEU A N 1
ATOM 2918 C CA . LEU A 1 354 ? 12.824 -13.220 -5.631 1.00 95.75 354 LEU A CA 1
ATOM 2919 C C . LEU A 1 354 ? 13.614 -14.291 -6.394 1.00 95.75 354 LEU A C 1
ATOM 2921 O O . LEU A 1 354 ? 13.021 -15.242 -6.900 1.00 95.75 354 LEU A O 1
ATOM 2925 N N . ASP A 1 355 ? 14.944 -14.205 -6.401 1.00 96.81 355 ASP A N 1
ATOM 2926 C CA . ASP A 1 355 ? 15.820 -15.208 -7.021 1.00 96.81 355 ASP A CA 1
ATOM 2927 C C . ASP A 1 355 ? 15.761 -16.579 -6.321 1.00 96.81 355 ASP A C 1
ATOM 2929 O O . ASP A 1 355 ? 16.052 -17.611 -6.918 1.00 96.81 355 ASP A O 1
ATOM 2933 N N . THR A 1 356 ? 15.302 -16.621 -5.064 1.00 96.44 356 THR A N 1
ATOM 2934 C CA . THR A 1 356 ? 15.075 -17.873 -4.316 1.00 96.44 356 THR A CA 1
ATOM 2935 C C . THR A 1 356 ? 13.662 -18.448 -4.466 1.00 96.44 356 THR A C 1
ATOM 2937 O O . THR A 1 356 ? 13.306 -19.404 -3.762 1.00 96.44 356 THR A O 1
ATOM 2940 N N . ILE A 1 357 ? 12.806 -17.829 -5.280 1.00 93.88 357 ILE A N 1
ATOM 2941 C CA . ILE A 1 357 ? 11.445 -18.306 -5.541 1.00 93.88 357 ILE A CA 1
ATOM 2942 C C . ILE A 1 357 ? 11.490 -19.255 -6.733 1.00 93.88 357 ILE A C 1
ATOM 2944 O O . ILE A 1 357 ? 11.971 -18.892 -7.800 1.00 93.88 357 ILE A O 1
ATOM 2948 N N . ASP A 1 358 ? 10.994 -20.473 -6.525 1.00 92.31 358 ASP A N 1
ATOM 2949 C CA . ASP A 1 358 ? 10.890 -21.484 -7.573 1.00 92.31 358 ASP A CA 1
ATOM 2950 C C . ASP A 1 358 ? 9.880 -21.049 -8.646 1.00 92.31 358 ASP A C 1
ATOM 2952 O O . ASP A 1 358 ? 8.829 -20.491 -8.321 1.00 92.31 358 ASP A O 1
ATOM 2956 N N . ASP A 1 359 ? 10.169 -21.327 -9.915 1.00 88.50 359 ASP A N 1
ATOM 2957 C CA . ASP A 1 359 ? 9.298 -20.946 -11.033 1.00 88.50 359 ASP A CA 1
ATOM 2958 C C . ASP A 1 359 ? 7.896 -21.585 -10.912 1.00 88.50 359 ASP A C 1
ATOM 2960 O O . ASP A 1 359 ? 6.902 -20.958 -11.272 1.00 88.50 359 ASP A O 1
ATOM 2964 N N . SER A 1 360 ? 7.770 -22.760 -10.284 1.00 85.50 360 SER A N 1
ATOM 2965 C CA . SER A 1 360 ? 6.462 -23.364 -9.975 1.00 85.50 360 SER A CA 1
ATOM 2966 C C . SER A 1 360 ? 5.649 -22.553 -8.962 1.00 85.50 360 SER A C 1
ATOM 2968 O O . SER A 1 360 ? 4.418 -22.534 -9.016 1.00 85.50 360 SER A O 1
ATOM 2970 N N . PHE A 1 361 ? 6.300 -21.820 -8.054 1.00 78.94 361 PHE A N 1
ATOM 2971 C CA . PHE A 1 361 ? 5.605 -20.914 -7.140 1.00 78.94 361 PHE A CA 1
ATOM 2972 C C . PHE A 1 361 ? 5.034 -19.707 -7.887 1.00 78.94 361 PHE A C 1
ATOM 2974 O O . PHE A 1 361 ? 3.987 -19.196 -7.500 1.00 78.94 361 PHE A O 1
ATOM 2981 N N . VAL A 1 362 ? 5.678 -19.271 -8.975 1.00 72.69 362 VAL A N 1
ATOM 2982 C CA . VAL A 1 362 ? 5.155 -18.200 -9.833 1.00 72.69 362 VAL A CA 1
ATOM 2983 C C . VAL A 1 362 ? 3.847 -18.629 -10.497 1.00 72.69 362 VAL A C 1
ATOM 2985 O O . VAL A 1 362 ? 2.901 -17.846 -10.522 1.00 72.69 362 VAL A O 1
ATOM 2988 N N . GLU A 1 363 ? 3.756 -19.882 -10.942 1.00 73.06 363 GLU A N 1
ATOM 2989 C CA . GLU A 1 363 ? 2.510 -20.462 -11.461 1.00 73.06 363 GLU A CA 1
ATOM 2990 C C . GLU A 1 363 ? 1.459 -20.612 -10.348 1.00 73.06 363 GLU A C 1
ATOM 2992 O O . GLU A 1 363 ? 0.286 -20.282 -10.528 1.00 73.06 363 GLU A O 1
ATOM 2997 N N . THR A 1 364 ? 1.892 -21.025 -9.151 1.00 67.50 364 THR A N 1
ATOM 2998 C CA . THR A 1 364 ? 1.021 -21.146 -7.969 1.00 67.50 364 THR A CA 1
ATOM 2999 C C . THR A 1 364 ? 0.556 -19.792 -7.416 1.00 67.50 364 THR A C 1
ATOM 3001 O O . THR A 1 364 ? -0.445 -19.742 -6.709 1.00 67.50 364 THR A O 1
ATOM 3004 N N . ALA A 1 365 ? 1.212 -18.672 -7.730 1.00 61.62 365 ALA A N 1
ATOM 3005 C CA . ALA A 1 365 ? 0.751 -17.356 -7.285 1.00 61.62 365 ALA A CA 1
ATOM 3006 C C . ALA A 1 365 ? -0.671 -17.047 -7.796 1.00 61.62 365 ALA A C 1
ATOM 3008 O O . ALA A 1 365 ? -1.454 -16.439 -7.069 1.00 61.62 365 ALA A O 1
ATOM 3009 N N . GLY A 1 366 ? -1.045 -17.577 -8.971 1.00 62.25 366 GLY A N 1
ATOM 3010 C CA . GLY A 1 366 ? -2.428 -17.556 -9.460 1.00 62.25 366 GLY A CA 1
ATOM 3011 C C . GLY A 1 366 ? -3.398 -18.418 -8.634 1.00 62.25 366 GLY A C 1
ATOM 3012 O O . GLY A 1 366 ? -4.569 -18.086 -8.513 1.00 62.25 366 GLY A O 1
ATOM 3013 N N . VAL A 1 367 ? -2.926 -19.490 -7.990 1.00 56.69 367 VAL A N 1
ATOM 3014 C CA . VAL A 1 367 ? -3.735 -20.334 -7.080 1.00 56.69 367 VAL A CA 1
ATOM 3015 C C . VAL A 1 367 ? -4.016 -19.627 -5.759 1.00 56.69 367 VAL A C 1
ATOM 3017 O O . VAL A 1 367 ? -5.032 -19.863 -5.109 1.00 56.69 367 VAL A O 1
ATOM 3020 N N . ILE A 1 368 ? -3.119 -18.758 -5.318 1.00 58.16 368 ILE A N 1
ATOM 3021 C CA . ILE A 1 368 ? -3.343 -18.054 -4.064 1.00 58.16 368 ILE A CA 1
ATOM 3022 C C . ILE A 1 368 ? -4.333 -16.895 -4.273 1.00 58.16 368 ILE A C 1
ATOM 3024 O O . ILE A 1 368 ? -5.083 -16.580 -3.353 1.00 58.16 368 ILE A O 1
ATOM 3028 N N . ASP A 1 369 ? -4.447 -16.362 -5.492 1.00 64.19 369 ASP A N 1
ATOM 3029 C CA . ASP A 1 369 ? -5.590 -15.525 -5.876 1.00 64.19 369 ASP A CA 1
ATOM 3030 C C . ASP A 1 369 ? -6.920 -16.291 -5.716 1.00 64.19 369 ASP A C 1
ATOM 3032 O O . ASP A 1 369 ? -7.877 -15.780 -5.139 1.00 64.19 369 ASP A O 1
ATOM 3036 N N . GLU A 1 370 ? -6.949 -17.588 -6.059 1.00 67.44 370 GLU A N 1
ATOM 3037 C CA . GLU A 1 370 ? -8.122 -18.448 -5.829 1.00 67.44 370 GLU A CA 1
ATOM 3038 C C . GLU A 1 370 ? -8.479 -18.572 -4.335 1.00 67.44 370 GLU A C 1
ATOM 3040 O O . GLU A 1 370 ? -9.654 -18.590 -3.973 1.00 67.44 370 GLU A O 1
ATOM 3045 N N . SER A 1 371 ? -7.478 -18.595 -3.444 1.00 64.81 371 SER A N 1
ATOM 3046 C CA . SER A 1 371 ? -7.699 -18.687 -1.986 1.00 64.81 371 SER A CA 1
ATOM 3047 C C . SER A 1 371 ? -8.379 -17.447 -1.408 1.00 64.81 371 SER A C 1
ATOM 3049 O O . SER A 1 371 ? -9.016 -17.520 -0.357 1.00 64.81 371 SER A O 1
ATOM 3051 N N . TYR A 1 372 ? -8.265 -16.317 -2.102 1.00 75.44 372 TYR A N 1
ATOM 3052 C CA . TYR A 1 372 ? -8.945 -15.079 -1.755 1.00 75.44 372 TYR A CA 1
ATOM 3053 C C . TYR A 1 372 ? -10.019 -14.694 -2.763 1.00 75.44 372 TYR A C 1
ATOM 3055 O O . TYR A 1 372 ? -10.585 -13.611 -2.652 1.00 75.44 372 TYR A O 1
ATOM 3063 N N . ARG A 1 373 ? -10.371 -15.579 -3.697 1.00 78.56 373 ARG A N 1
ATOM 3064 C CA . ARG A 1 373 ? -11.377 -15.298 -4.718 1.00 78.56 373 ARG A CA 1
ATOM 3065 C C . ARG A 1 373 ? -12.687 -14.833 -4.110 1.00 78.56 373 ARG A C 1
ATOM 3067 O O . ARG A 1 373 ? -13.281 -13.904 -4.628 1.00 78.56 373 ARG A O 1
ATOM 3074 N N . GLU A 1 374 ? -13.121 -15.429 -3.003 1.00 78.06 374 GLU A N 1
ATOM 3075 C CA . GLU A 1 374 ? -14.336 -14.997 -2.300 1.00 78.06 374 GLU A CA 1
ATOM 3076 C C . GLU A 1 374 ? -14.217 -13.572 -1.748 1.00 78.06 374 GLU A C 1
ATOM 3078 O O . GLU A 1 374 ? -15.172 -12.805 -1.824 1.00 78.06 374 GLU A O 1
ATOM 3083 N N . VAL A 1 375 ? -13.045 -13.200 -1.225 1.00 78.81 375 VAL A N 1
ATOM 3084 C CA . VAL A 1 375 ? -12.764 -11.835 -0.756 1.00 78.81 375 VAL A CA 1
ATOM 3085 C C . VAL A 1 375 ? -12.774 -10.873 -1.932 1.00 78.81 375 VAL A C 1
ATOM 3087 O O . VAL A 1 375 ? -13.452 -9.854 -1.875 1.00 78.81 375 VAL A O 1
ATOM 3090 N N . THR A 1 376 ? -12.071 -11.217 -3.007 1.00 79.25 376 THR A N 1
ATOM 3091 C CA . THR A 1 376 ? -11.991 -10.397 -4.211 1.00 79.25 376 THR A CA 1
ATOM 3092 C C . THR A 1 376 ? -13.366 -10.230 -4.855 1.00 79.25 376 THR A C 1
ATOM 3094 O O . THR A 1 376 ? -13.749 -9.115 -5.177 1.00 79.25 376 THR A O 1
ATOM 3097 N N . VAL A 1 377 ? -14.159 -11.300 -4.965 1.00 79.31 377 VAL A N 1
ATOM 3098 C CA . VAL A 1 377 ? -15.543 -11.246 -5.459 1.00 79.31 377 VAL A CA 1
ATOM 3099 C C . VAL A 1 377 ? -16.411 -10.381 -4.552 1.00 79.31 377 VAL A C 1
ATOM 3101 O O . VAL A 1 377 ? -17.092 -9.508 -5.062 1.00 79.31 377 VAL A O 1
ATOM 3104 N N . ALA A 1 378 ? -16.343 -10.538 -3.226 1.00 74.88 378 ALA A N 1
ATOM 3105 C CA . ALA A 1 378 ? -17.119 -9.704 -2.307 1.00 74.88 378 ALA A CA 1
ATOM 3106 C C . ALA A 1 378 ? -16.767 -8.209 -2.419 1.00 74.88 378 ALA A C 1
ATOM 3108 O O . ALA A 1 378 ? -17.644 -7.358 -2.292 1.00 74.88 378 ALA A O 1
ATOM 3109 N N . ILE A 1 379 ? -15.493 -7.891 -2.668 1.00 76.00 379 ILE A N 1
ATOM 3110 C CA . ILE A 1 379 ? -15.038 -6.519 -2.911 1.00 76.00 379 ILE A CA 1
ATOM 3111 C C . ILE A 1 379 ? -15.604 -5.987 -4.237 1.00 76.00 379 ILE A C 1
ATOM 3113 O O . ILE A 1 379 ? -16.118 -4.871 -4.271 1.00 76.00 379 ILE A O 1
ATOM 3117 N N . LEU A 1 380 ? -15.538 -6.782 -5.309 1.00 75.56 380 LEU A N 1
ATOM 3118 C CA . LEU A 1 380 ? -16.022 -6.405 -6.642 1.00 75.56 380 LEU A CA 1
ATOM 3119 C C . LEU A 1 380 ? -17.554 -6.309 -6.712 1.00 75.56 380 LEU A C 1
ATOM 3121 O O . LEU A 1 380 ? -18.086 -5.406 -7.350 1.00 75.56 380 LEU A O 1
ATOM 3125 N N . ASP A 1 381 ? -18.282 -7.202 -6.046 1.00 73.81 381 ASP A N 1
ATOM 3126 C CA . ASP A 1 381 ? -19.748 -7.164 -5.988 1.00 73.81 381 ASP A CA 1
ATOM 3127 C C . ASP A 1 381 ? -20.230 -5.889 -5.284 1.00 73.81 381 ASP A C 1
ATOM 3129 O O . ASP A 1 381 ? -21.184 -5.258 -5.736 1.00 73.81 381 ASP A O 1
ATOM 3133 N N . GLY A 1 382 ? -19.498 -5.434 -4.259 1.00 67.69 382 GLY A N 1
ATOM 3134 C CA . GLY A 1 382 ? -19.731 -4.130 -3.641 1.00 67.69 382 GLY A CA 1
ATOM 3135 C C . GLY A 1 382 ? -19.573 -2.943 -4.604 1.00 67.69 382 GLY A C 1
ATOM 3136 O O . GLY A 1 382 ? -20.221 -1.919 -4.396 1.00 67.69 382 GLY A O 1
ATOM 3137 N N . GLN A 1 383 ? -18.764 -3.068 -5.667 1.00 66.81 383 GLN A N 1
ATOM 3138 C CA . GLN A 1 383 ? -18.662 -2.045 -6.719 1.00 66.81 383 GLN A CA 1
ATOM 3139 C C . GLN A 1 383 ? -19.880 -2.073 -7.643 1.00 66.81 383 GLN A C 1
ATOM 3141 O O . GLN A 1 383 ? -20.459 -1.026 -7.920 1.00 66.81 383 GLN A O 1
ATOM 3146 N N . ASN A 1 384 ? -20.299 -3.265 -8.077 1.00 68.75 384 ASN A N 1
ATOM 3147 C CA . ASN A 1 384 ? -21.437 -3.419 -8.986 1.00 68.75 384 ASN A CA 1
ATOM 3148 C C . ASN A 1 384 ? -22.740 -2.902 -8.362 1.00 68.75 384 ASN A 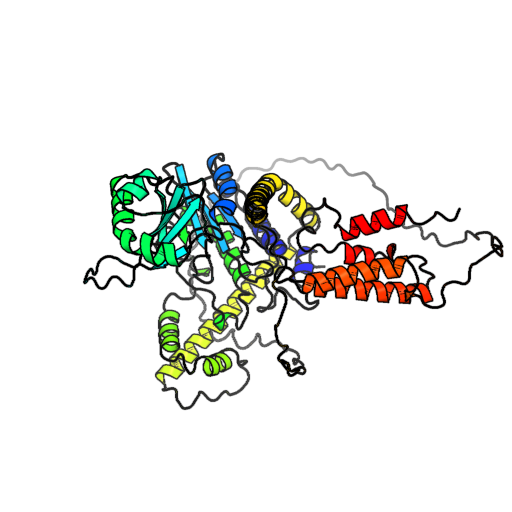C 1
ATOM 3150 O O . ASN A 1 384 ? -23.532 -2.260 -9.047 1.00 68.75 384 ASN A O 1
ATOM 3154 N N . ASP A 1 385 ? -22.946 -3.130 -7.061 1.00 65.06 385 ASP A N 1
ATOM 3155 C CA . ASP A 1 385 ? -24.109 -2.601 -6.342 1.00 65.06 385 ASP A CA 1
ATOM 3156 C C . ASP A 1 385 ? -24.107 -1.059 -6.304 1.00 65.06 385 ASP A C 1
ATOM 3158 O O . ASP A 1 385 ? -25.169 -0.435 -6.392 1.00 65.06 385 ASP A O 1
ATOM 3162 N N . SER A 1 386 ? -22.922 -0.439 -6.223 1.00 57.72 386 SER A N 1
ATOM 3163 C CA . SER A 1 386 ? -22.759 1.019 -6.291 1.00 57.72 386 SER A CA 1
ATOM 3164 C C . SER A 1 386 ? -23.053 1.554 -7.696 1.00 57.72 386 SER A C 1
ATOM 3166 O O . SER A 1 386 ? -23.828 2.498 -7.842 1.00 57.72 386 SER A O 1
ATOM 3168 N N . GLU A 1 387 ? -22.502 0.931 -8.741 1.00 62.28 387 GLU A N 1
ATOM 3169 C CA . GLU A 1 387 ? -22.733 1.342 -10.134 1.00 62.28 387 GLU A CA 1
ATOM 3170 C C . GLU A 1 387 ? -24.193 1.130 -10.575 1.00 62.28 387 GLU A C 1
ATOM 3172 O O . GLU A 1 387 ? -24.780 1.985 -11.242 1.00 62.28 387 GLU A O 1
ATOM 3177 N N . GLU A 1 388 ? -24.829 0.018 -10.185 1.00 62.53 388 GLU A N 1
ATOM 3178 C CA . GLU A 1 388 ? -26.247 -0.224 -10.477 1.00 62.53 388 GLU A CA 1
ATOM 3179 C C . GLU A 1 388 ? -27.166 0.793 -9.788 1.00 62.53 388 GLU A C 1
ATOM 3181 O O . GLU A 1 388 ? -28.204 1.163 -10.351 1.00 62.53 388 GLU A O 1
ATOM 3186 N N . ALA A 1 389 ? -26.817 1.229 -8.574 1.00 56.88 389 ALA A N 1
ATOM 3187 C CA . ALA A 1 389 ? -27.545 2.283 -7.878 1.00 56.88 389 ALA A CA 1
ATOM 3188 C C . ALA A 1 389 ? -27.431 3.623 -8.627 1.00 56.88 389 ALA A C 1
ATOM 3190 O O . ALA A 1 389 ? -28.448 4.298 -8.812 1.00 56.88 389 ALA A O 1
ATOM 3191 N N . GLU A 1 390 ? -26.244 3.962 -9.140 1.00 54.78 390 GLU A N 1
ATOM 3192 C CA . GLU A 1 390 ? -26.012 5.170 -9.947 1.00 54.78 390 GLU A CA 1
ATOM 3193 C C . GLU A 1 390 ? -26.762 5.131 -11.295 1.00 54.78 390 GLU A C 1
ATOM 3195 O O . GLU A 1 390 ? -27.421 6.103 -11.680 1.00 54.78 390 GLU A O 1
ATOM 3200 N N . LEU A 1 391 ? -26.738 3.994 -12.003 1.00 61.06 391 LEU A N 1
ATOM 3201 C CA . LEU A 1 391 ? -27.430 3.817 -13.288 1.00 61.06 391 LEU A CA 1
ATOM 3202 C C . LEU A 1 391 ? -28.954 3.924 -13.161 1.00 61.06 391 LEU A C 1
ATOM 3204 O O . LEU A 1 391 ? -29.596 4.590 -13.977 1.00 61.06 391 LEU A O 1
ATOM 3208 N N . LYS A 1 392 ? -29.546 3.310 -12.127 1.00 60.50 392 LYS A N 1
ATOM 3209 C CA . LYS A 1 392 ? -30.996 3.406 -11.878 1.00 60.50 392 LYS A CA 1
ATOM 3210 C C . LYS A 1 392 ? -31.412 4.847 -11.579 1.00 60.50 392 LYS A C 1
ATOM 3212 O O . LYS A 1 392 ? -32.464 5.276 -12.044 1.00 60.50 392 LYS A O 1
ATOM 3217 N N . GLN A 1 393 ? -30.577 5.609 -10.877 1.00 50.12 393 GLN A N 1
ATOM 3218 C CA . GLN A 1 393 ? -30.883 6.987 -10.494 1.00 50.12 393 GLN A CA 1
ATOM 3219 C C . GLN A 1 393 ? -30.746 7.985 -11.656 1.00 50.12 393 GLN A C 1
ATOM 3221 O O . GLN A 1 393 ? -31.525 8.932 -11.745 1.00 50.12 393 GLN A O 1
ATOM 3226 N N . ASN A 1 394 ? -29.815 7.750 -12.585 1.00 46.91 394 ASN A N 1
ATOM 3227 C CA . ASN A 1 394 ? -29.663 8.584 -13.782 1.00 46.91 394 ASN A CA 1
ATOM 3228 C C . ASN A 1 394 ? -30.723 8.297 -14.863 1.00 46.91 394 ASN A C 1
ATOM 3230 O O . ASN A 1 394 ? -30.993 9.166 -15.689 1.00 46.91 394 ASN A O 1
ATOM 3234 N N . SER A 1 395 ? -31.364 7.122 -14.839 1.00 48.03 395 SER A N 1
ATOM 3235 C CA . SER A 1 395 ? -32.418 6.757 -15.802 1.00 48.03 395 SER A CA 1
ATOM 3236 C C . SER A 1 395 ? -33.764 7.475 -15.600 1.00 48.03 395 SER A C 1
ATOM 3238 O O . SER A 1 395 ? -34.615 7.425 -16.485 1.00 48.03 395 SER A O 1
ATOM 3240 N N . ASP A 1 396 ? -33.945 8.183 -14.478 1.00 47.84 396 ASP A N 1
ATOM 3241 C CA . ASP A 1 396 ? -35.163 8.951 -14.168 1.00 47.84 396 ASP A CA 1
ATOM 3242 C C . ASP A 1 396 ? -35.112 10.419 -14.649 1.00 47.84 396 ASP A C 1
ATOM 3244 O O . ASP A 1 396 ? -36.068 11.177 -14.447 1.00 47.84 396 ASP A O 1
ATOM 3248 N N . TYR A 1 397 ? -34.029 10.849 -15.308 1.00 44.62 397 TYR A N 1
ATOM 3249 C CA . TYR A 1 397 ? -33.981 12.165 -15.946 1.00 44.62 397 TYR A CA 1
ATOM 3250 C C . TYR A 1 397 ? -34.605 12.106 -17.350 1.00 44.62 397 TYR A C 1
ATOM 3252 O O . TYR A 1 397 ? -34.157 11.315 -18.179 1.00 44.62 397 TYR A O 1
ATOM 3260 N N . PRO A 1 398 ? -35.619 12.941 -17.662 1.00 43.00 398 PRO A N 1
ATOM 3261 C CA . PRO A 1 398 ? -36.172 13.003 -19.008 1.00 43.00 398 PRO A CA 1
ATOM 3262 C C . PRO A 1 398 ? -35.082 13.446 -19.990 1.00 43.00 398 PRO A C 1
ATOM 3264 O O . PRO A 1 398 ? -34.425 14.464 -19.761 1.00 43.00 398 PRO A O 1
ATOM 3267 N N . GLU A 1 399 ? -34.906 12.674 -21.065 1.00 40.88 399 GLU A N 1
ATOM 3268 C CA . GLU A 1 399 ? -33.999 12.958 -22.181 1.00 40.88 399 GLU A CA 1
ATOM 3269 C C . GLU A 1 399 ? -34.198 14.402 -22.660 1.00 40.88 399 GLU A C 1
ATOM 3271 O O . GLU A 1 399 ? -35.194 14.745 -23.297 1.00 40.88 399 GLU A O 1
ATOM 3276 N N . ASN A 1 400 ? -33.263 15.281 -22.307 1.00 41.00 400 ASN A N 1
ATOM 3277 C CA . ASN A 1 400 ? -33.280 16.667 -22.746 1.00 41.00 400 ASN A CA 1
ATOM 3278 C C . ASN A 1 400 ? -32.371 16.766 -23.979 1.00 41.00 400 ASN A C 1
ATOM 3280 O O . ASN A 1 400 ? -31.186 17.068 -23.871 1.00 41.00 400 ASN A O 1
ATOM 3284 N N . GLU A 1 401 ? -32.933 16.467 -25.152 1.00 40.94 401 GLU A N 1
ATOM 3285 C CA . GLU A 1 401 ? -32.252 16.380 -26.459 1.00 40.94 401 GLU A CA 1
ATOM 3286 C C . GLU A 1 401 ? -31.669 17.709 -27.007 1.00 40.94 401 GLU A C 1
ATOM 3288 O O . GLU A 1 401 ? -31.337 17.788 -28.183 1.00 40.94 401 GLU A O 1
ATOM 3293 N N . ASN A 1 402 ? -31.517 18.779 -26.219 1.00 44.53 402 ASN A N 1
ATOM 3294 C CA . ASN A 1 402 ? -31.169 20.105 -26.761 1.00 44.53 402 ASN A CA 1
ATOM 3295 C C . ASN A 1 402 ? -30.063 20.841 -25.996 1.00 44.53 402 ASN A C 1
ATOM 3297 O O . ASN A 1 402 ? -30.283 21.946 -25.505 1.00 44.53 402 ASN A O 1
ATOM 3301 N N . LEU A 1 403 ? -28.860 20.270 -25.925 1.00 40.19 403 LEU A N 1
ATOM 3302 C CA . LEU A 1 403 ? -27.667 21.044 -25.558 1.00 40.19 403 LEU A CA 1
ATOM 3303 C C . LEU A 1 403 ? -26.400 20.467 -26.208 1.00 40.19 403 LEU A C 1
ATOM 3305 O O . LEU A 1 403 ? -25.526 19.907 -25.555 1.00 40.19 403 LEU A O 1
ATOM 3309 N N . ILE A 1 404 ? -26.314 20.619 -27.527 1.00 39.69 404 ILE A N 1
ATOM 3310 C CA . ILE A 1 404 ? -25.048 20.609 -28.260 1.00 39.69 404 ILE A CA 1
ATOM 3311 C C . ILE A 1 404 ? -25.012 21.934 -29.008 1.00 39.69 404 ILE A C 1
ATOM 3313 O O . ILE A 1 404 ? -25.720 22.080 -29.995 1.00 39.69 404 ILE A O 1
ATOM 3317 N N . ASP A 1 405 ? -24.261 22.904 -28.490 1.00 39.31 405 ASP A N 1
ATOM 3318 C CA . ASP A 1 405 ? -23.562 23.892 -29.312 1.00 39.31 405 ASP A CA 1
ATOM 3319 C C . ASP A 1 405 ? -22.533 24.672 -28.477 1.00 39.31 405 ASP A C 1
ATOM 3321 O O . ASP A 1 405 ? -22.755 24.988 -27.309 1.00 39.31 405 ASP A O 1
ATOM 3325 N N . SER A 1 406 ? -21.413 24.958 -29.143 1.00 40.34 406 SER A N 1
ATOM 3326 C CA . SER A 1 406 ? -20.256 25.786 -28.770 1.00 40.34 406 SER A CA 1
ATOM 3327 C C . SER A 1 406 ? -19.348 25.292 -27.638 1.00 40.34 406 SER A C 1
ATOM 3329 O O . SER A 1 406 ? -19.494 25.686 -26.482 1.00 40.34 406 SER A O 1
ATOM 3331 N N . TRP A 1 407 ? -18.332 24.514 -28.011 1.00 38.00 407 TRP A N 1
ATOM 3332 C CA . TRP A 1 407 ? -17.019 24.572 -27.366 1.00 38.00 407 TRP A CA 1
ATOM 3333 C C . TRP A 1 407 ? -16.015 24.928 -28.460 1.00 38.00 407 TRP A C 1
ATOM 3335 O O . TRP A 1 407 ? -15.805 24.141 -29.381 1.00 38.00 407 TRP A O 1
ATOM 3345 N N . ASP A 1 408 ? -15.501 26.154 -28.393 1.00 36.75 408 ASP A N 1
ATOM 3346 C CA . ASP A 1 408 ? -14.482 26.676 -29.297 1.00 36.75 408 ASP A CA 1
ATOM 3347 C C . ASP A 1 408 ? -13.154 25.939 -29.068 1.00 36.75 408 ASP A C 1
ATOM 3349 O O . ASP A 1 408 ? -12.695 25.776 -27.934 1.00 36.75 408 ASP A O 1
ATOM 3353 N N . GLU A 1 409 ? -12.562 25.478 -30.167 1.00 43.00 409 GLU A N 1
ATOM 3354 C CA . GLU A 1 409 ? -11.221 24.904 -30.239 1.00 43.00 409 GLU A CA 1
ATOM 3355 C C . GLU A 1 409 ? -10.192 26.040 -30.103 1.00 43.00 409 GLU A C 1
ATOM 3357 O O . GLU A 1 409 ? -9.970 26.798 -31.046 1.00 43.00 409 GLU A O 1
ATOM 3362 N N . GLU A 1 410 ? -9.571 26.187 -28.929 1.00 35.81 410 GLU A N 1
ATOM 3363 C CA . GLU A 1 410 ? -8.322 26.947 -28.794 1.00 35.81 410 GLU A CA 1
ATOM 3364 C C . GLU A 1 410 ? -7.130 25.984 -28.871 1.00 35.81 410 GLU A C 1
ATOM 3366 O O . GLU A 1 410 ? -6.947 25.107 -28.022 1.00 35.81 410 GLU A O 1
ATOM 3371 N N . ASP A 1 411 ? -6.338 26.165 -29.929 1.00 36.47 411 ASP A N 1
ATOM 3372 C CA . ASP A 1 411 ? -5.103 25.453 -30.241 1.00 36.47 411 ASP A CA 1
ATOM 3373 C C . ASP A 1 411 ? -4.082 25.545 -29.092 1.00 36.47 411 ASP A C 1
ATOM 3375 O O . ASP A 1 411 ? -3.560 26.616 -28.776 1.00 36.47 411 ASP A O 1
ATOM 3379 N N . PHE A 1 412 ? -3.751 24.400 -28.492 1.00 30.00 412 PHE A N 1
ATOM 3380 C CA . PHE A 1 412 ? -2.611 24.252 -27.586 1.00 30.00 412 PHE A CA 1
ATOM 3381 C C . PHE A 1 412 ? -1.431 23.662 -28.369 1.00 30.00 412 PHE A C 1
ATOM 3383 O O . PHE A 1 412 ? -1.380 22.459 -28.630 1.00 30.00 412 PHE A O 1
ATOM 3390 N N . GLU A 1 413 ? -0.477 24.511 -28.754 1.00 36.28 413 GLU A N 1
ATOM 3391 C CA . GLU A 1 413 ? 0.816 24.069 -29.283 1.00 36.28 413 GLU A CA 1
ATOM 3392 C C . GLU A 1 413 ? 1.640 23.431 -28.150 1.00 36.28 413 GLU A C 1
ATOM 3394 O O . GLU A 1 413 ? 1.975 24.075 -27.154 1.00 36.28 413 GLU A O 1
ATOM 3399 N N . ILE A 1 414 ? 1.950 22.142 -28.297 1.00 35.81 414 ILE A N 1
ATOM 3400 C CA . ILE A 1 414 ? 2.875 21.405 -27.431 1.00 35.81 414 ILE A CA 1
ATOM 3401 C C . ILE A 1 414 ? 4.245 21.438 -28.115 1.00 35.81 414 ILE A C 1
ATOM 3403 O O . ILE A 1 414 ? 4.422 20.844 -29.177 1.00 35.81 414 ILE A O 1
ATOM 3407 N N . GLU A 1 415 ? 5.207 22.146 -27.522 1.00 35.06 415 GLU A N 1
ATOM 3408 C CA . GLU A 1 415 ? 6.602 22.115 -27.968 1.00 35.06 415 GLU A CA 1
ATOM 3409 C C . GLU A 1 415 ? 7.255 20.776 -27.583 1.00 35.06 415 GLU A C 1
ATOM 3411 O O . GLU A 1 415 ? 7.376 20.429 -26.406 1.00 35.06 415 GLU A O 1
ATOM 3416 N N . ASP A 1 416 ? 7.682 20.035 -28.607 1.00 37.47 416 ASP A N 1
ATOM 3417 C CA . ASP A 1 416 ? 8.469 18.804 -28.524 1.00 37.47 416 ASP A CA 1
ATOM 3418 C C . ASP A 1 416 ? 9.840 19.069 -27.879 1.00 37.47 416 ASP A C 1
ATOM 3420 O O . ASP A 1 416 ? 10.713 19.721 -28.458 1.00 37.47 416 ASP A O 1
ATOM 3424 N N . ALA A 1 417 ? 10.062 18.510 -26.689 1.00 36.00 417 ALA A N 1
ATOM 3425 C CA . ALA A 1 417 ? 11.365 18.465 -26.033 1.00 36.00 417 ALA A CA 1
ATOM 3426 C C . ALA A 1 417 ? 11.900 17.026 -26.022 1.00 36.00 417 ALA A C 1
ATOM 3428 O O . ALA A 1 417 ? 11.933 16.360 -24.988 1.00 36.00 417 ALA A O 1
ATOM 3429 N N . SER A 1 418 ? 12.338 16.538 -27.183 1.00 41.06 418 SER A N 1
ATOM 3430 C CA . SER A 1 418 ? 13.138 15.317 -27.296 1.00 41.06 418 SER A CA 1
ATOM 3431 C C . SER A 1 418 ? 14.574 15.686 -27.661 1.00 41.06 418 SER A C 1
ATOM 3433 O O . SER A 1 418 ? 14.788 16.160 -28.773 1.00 41.06 418 SER A O 1
ATOM 3435 N N . ASP A 1 419 ? 15.529 15.499 -26.742 1.00 37.94 419 ASP A N 1
ATOM 3436 C CA . ASP A 1 419 ? 16.846 14.878 -27.004 1.00 37.94 419 ASP A CA 1
ATOM 3437 C C . ASP A 1 419 ? 17.781 15.031 -25.785 1.00 37.94 419 ASP A C 1
ATOM 3439 O O . ASP A 1 419 ? 18.528 16.004 -25.656 1.00 37.94 419 ASP A O 1
ATOM 3443 N N . HIS A 1 420 ? 17.752 14.061 -24.866 1.00 36.28 420 HIS A N 1
ATOM 3444 C CA . HIS A 1 420 ? 18.780 13.907 -23.832 1.00 36.28 420 HIS A CA 1
ATOM 3445 C C . HIS A 1 420 ? 19.200 12.438 -23.734 1.00 36.28 420 HIS A C 1
ATOM 3447 O O . HIS A 1 420 ? 18.668 11.659 -22.947 1.00 36.28 420 HIS A O 1
ATOM 3453 N N . SER A 1 421 ? 20.187 12.062 -24.545 1.00 35.09 421 SER A N 1
ATOM 3454 C CA . SER A 1 421 ? 20.925 10.806 -24.409 1.00 35.09 421 SER A CA 1
ATOM 3455 C C . SER A 1 421 ? 21.679 10.753 -23.071 1.00 35.09 421 SER A C 1
ATOM 3457 O O . SER A 1 421 ? 22.501 11.629 -22.783 1.00 35.09 421 SER A O 1
ATOM 3459 N N . LEU A 1 422 ? 21.418 9.717 -22.272 1.00 36.88 422 LEU A N 1
ATOM 3460 C CA . LEU A 1 422 ? 22.088 9.439 -20.998 1.00 36.88 422 LEU A CA 1
ATOM 3461 C C . LEU A 1 422 ? 23.502 8.862 -21.227 1.00 36.88 422 LEU A C 1
ATOM 3463 O O . LEU A 1 422 ? 23.649 7.968 -22.062 1.00 36.88 422 LEU A O 1
ATOM 3467 N N . PRO A 1 423 ? 24.542 9.323 -20.504 1.00 38.69 423 PRO A N 1
ATOM 3468 C CA . PRO A 1 423 ? 25.871 8.720 -20.563 1.00 38.69 423 PRO A CA 1
ATOM 3469 C C . PRO A 1 423 ? 25.991 7.495 -19.639 1.00 38.69 423 PRO A C 1
ATOM 3471 O O . PRO A 1 423 ? 25.417 7.460 -18.552 1.00 38.69 423 PRO A O 1
ATOM 3474 N N . GLU A 1 424 ? 26.770 6.508 -20.086 1.00 37.88 424 GLU A N 1
ATOM 3475 C CA . GLU A 1 424 ? 27.035 5.229 -19.413 1.00 37.88 424 GLU A CA 1
ATOM 3476 C C . GLU A 1 424 ? 27.743 5.395 -18.048 1.00 37.88 424 GLU A C 1
ATOM 3478 O O . GLU A 1 424 ? 28.625 6.241 -17.874 1.00 37.88 424 GLU A O 1
ATOM 3483 N N . GLU A 1 425 ? 27.351 4.570 -17.069 1.00 39.59 425 GLU A N 1
ATOM 3484 C CA . GLU A 1 425 ? 27.852 4.578 -15.687 1.00 39.59 425 GLU A CA 1
ATOM 3485 C C . GLU A 1 425 ? 29.094 3.678 -15.499 1.00 39.59 425 GLU A C 1
ATOM 3487 O O . GLU A 1 425 ? 29.083 2.506 -15.873 1.00 39.59 425 GLU A O 1
ATOM 3492 N N . GLU A 1 426 ? 30.137 4.184 -14.825 1.00 42.62 426 GLU A N 1
ATOM 3493 C CA . GLU A 1 426 ? 31.233 3.377 -14.250 1.00 42.62 426 GLU A CA 1
ATOM 3494 C C . GLU A 1 426 ? 31.150 3.332 -12.703 1.00 42.62 426 GLU A C 1
ATOM 3496 O O . GLU A 1 426 ? 30.709 4.310 -12.085 1.00 42.62 426 GLU A O 1
ATOM 3501 N N . PRO A 1 427 ? 31.583 2.236 -12.038 1.00 46.91 427 PRO A N 1
ATOM 3502 C CA . PRO A 1 427 ? 31.313 2.008 -10.616 1.00 46.91 427 PRO A CA 1
ATOM 3503 C C . PRO A 1 427 ? 32.332 2.674 -9.669 1.00 46.91 427 PRO A C 1
ATOM 3505 O O . PRO A 1 427 ? 33.531 2.402 -9.719 1.00 46.91 427 PRO A O 1
ATOM 3508 N N . ILE A 1 428 ? 31.827 3.476 -8.721 1.00 44.25 428 ILE A N 1
ATOM 3509 C CA . ILE A 1 428 ? 32.578 4.170 -7.652 1.00 44.25 428 ILE A CA 1
ATOM 3510 C C . ILE A 1 428 ? 32.257 3.514 -6.296 1.00 44.25 428 ILE A C 1
ATOM 3512 O O . ILE A 1 428 ? 31.505 4.051 -5.489 1.00 44.25 428 ILE A O 1
ATOM 3516 N N . LEU A 1 429 ? 32.795 2.320 -6.038 1.00 41.97 429 LEU A N 1
ATOM 3517 C CA . LEU A 1 429 ? 32.605 1.618 -4.753 1.00 41.97 429 LEU A CA 1
ATOM 3518 C C . LEU A 1 429 ? 33.726 1.876 -3.727 1.00 41.97 429 LEU A C 1
ATOM 3520 O O . LEU A 1 429 ? 33.591 1.486 -2.575 1.00 41.97 429 LEU A O 1
ATOM 3524 N N . ALA A 1 430 ? 34.817 2.551 -4.102 1.00 41.81 430 ALA A N 1
ATOM 3525 C CA . ALA A 1 430 ? 36.024 2.603 -3.267 1.00 41.81 430 ALA A CA 1
ATOM 3526 C C . ALA A 1 430 ? 36.104 3.783 -2.273 1.00 41.81 430 ALA A C 1
ATOM 3528 O O . ALA A 1 430 ? 36.922 3.741 -1.358 1.00 41.81 430 ALA A O 1
ATOM 3529 N N . GLU A 1 431 ? 35.290 4.834 -2.423 1.00 42.56 431 GLU A N 1
ATOM 3530 C CA . GLU A 1 431 ? 35.505 6.098 -1.685 1.00 42.56 431 GLU A CA 1
ATOM 3531 C C . GLU A 1 431 ? 34.519 6.325 -0.522 1.00 42.56 431 GLU A C 1
ATOM 3533 O O . GLU A 1 431 ? 34.787 7.109 0.386 1.00 42.56 431 GLU A O 1
ATOM 3538 N N . ILE A 1 432 ? 33.409 5.578 -0.479 1.00 42.38 432 ILE A N 1
ATOM 3539 C CA . ILE A 1 432 ? 32.389 5.690 0.583 1.00 42.38 432 ILE A CA 1
ATOM 3540 C C . ILE A 1 432 ? 32.743 4.832 1.814 1.00 42.38 432 ILE A C 1
ATOM 3542 O O . ILE A 1 432 ? 32.342 5.150 2.934 1.00 42.38 432 ILE A O 1
ATOM 3546 N N . GLU A 1 433 ? 33.576 3.800 1.654 1.00 42.69 433 GLU A N 1
ATOM 3547 C CA . GLU A 1 433 ? 33.962 2.886 2.741 1.00 42.69 433 GLU A CA 1
ATOM 3548 C C . GLU A 1 433 ? 34.882 3.533 3.802 1.00 42.69 433 GLU A C 1
ATOM 3550 O O . GLU A 1 433 ? 35.069 2.974 4.880 1.00 42.69 433 GLU A O 1
ATOM 3555 N N . GLN A 1 434 ? 35.418 4.737 3.553 1.00 43.66 434 GLN A N 1
ATOM 3556 C CA . GLN A 1 434 ? 36.308 5.446 4.488 1.00 43.66 434 GLN A CA 1
ATOM 3557 C C . GLN A 1 434 ? 35.600 6.425 5.445 1.00 43.66 434 GLN A C 1
ATOM 3559 O O . GLN A 1 434 ? 36.258 7.000 6.312 1.00 43.66 434 GLN A O 1
ATOM 3564 N N . LEU A 1 435 ? 34.279 6.625 5.327 1.00 39.09 435 LEU A N 1
ATOM 3565 C CA . LEU A 1 435 ? 33.546 7.643 6.104 1.00 39.09 435 LEU A CA 1
ATOM 3566 C C . LEU A 1 435 ? 32.554 7.087 7.138 1.00 39.09 435 LEU A C 1
ATOM 3568 O O . LEU A 1 435 ? 31.904 7.871 7.831 1.00 39.09 435 LEU A O 1
ATOM 3572 N N . LEU A 1 436 ? 32.454 5.765 7.292 1.00 37.44 436 LEU A N 1
ATOM 3573 C CA . LEU A 1 436 ? 31.598 5.144 8.305 1.00 37.44 436 LEU A CA 1
ATOM 3574 C C . LEU A 1 436 ? 32.443 4.626 9.483 1.00 37.44 436 LEU A C 1
ATOM 3576 O O . LEU A 1 436 ? 33.306 3.772 9.278 1.00 37.44 436 LEU A O 1
ATOM 3580 N N . PRO A 1 437 ? 32.224 5.099 10.725 1.00 35.81 437 PRO A N 1
ATOM 3581 C CA . PRO A 1 437 ? 32.838 4.480 11.892 1.00 35.81 437 PRO A CA 1
ATOM 3582 C C . PRO A 1 437 ? 32.251 3.078 12.102 1.00 35.81 437 PRO A C 1
ATOM 3584 O O . PRO A 1 437 ? 31.035 2.888 12.065 1.00 35.81 437 PRO A O 1
ATOM 3587 N N . ALA A 1 438 ? 33.122 2.092 12.328 1.00 36.56 438 ALA A N 1
ATOM 3588 C CA . ALA A 1 438 ? 32.714 0.732 12.658 1.00 36.56 438 ALA A CA 1
ATOM 3589 C C . ALA A 1 438 ? 31.877 0.723 13.956 1.00 36.56 438 ALA A C 1
ATOM 3591 O O . ALA A 1 438 ? 32.275 1.358 14.936 1.00 36.56 438 ALA A O 1
ATOM 3592 N N . PRO A 1 439 ? 30.737 0.012 14.006 1.00 36.69 439 PRO A N 1
ATOM 3593 C CA . PRO A 1 439 ? 29.997 -0.157 15.246 1.00 36.69 439 PRO A CA 1
ATOM 3594 C C . PRO A 1 439 ? 30.732 -1.144 16.165 1.00 36.69 439 PRO A C 1
ATOM 3596 O O . PRO A 1 439 ? 30.782 -2.346 15.900 1.00 36.69 439 PRO A O 1
ATOM 3599 N N . ASP A 1 440 ? 31.273 -0.640 17.274 1.00 34.59 440 ASP A N 1
ATOM 3600 C CA . ASP A 1 440 ? 31.755 -1.461 18.387 1.00 34.59 440 ASP A CA 1
ATOM 3601 C C . ASP A 1 440 ? 30.561 -2.108 19.106 1.00 34.59 440 ASP A C 1
ATOM 3603 O O . ASP A 1 440 ? 30.016 -1.579 20.076 1.00 34.59 440 ASP A O 1
ATOM 3607 N N . VAL A 1 441 ? 30.147 -3.289 18.642 1.00 34.09 441 VAL A N 1
ATOM 3608 C CA . VAL A 1 441 ? 29.242 -4.170 19.391 1.00 34.09 441 VAL A CA 1
ATOM 3609 C C . VAL A 1 441 ? 30.053 -5.326 19.965 1.00 34.09 441 VAL A C 1
ATOM 3611 O O . VAL A 1 441 ? 30.253 -6.369 19.342 1.00 34.09 441 VAL A O 1
ATOM 3614 N N . VAL A 1 442 ? 30.510 -5.146 21.205 1.00 32.91 442 VAL A N 1
ATOM 3615 C CA . VAL A 1 442 ? 31.067 -6.220 22.034 1.00 32.91 442 VAL A CA 1
ATOM 3616 C C . VAL A 1 442 ? 29.915 -7.102 22.527 1.00 32.91 442 VAL A C 1
ATOM 3618 O O . VAL A 1 442 ? 29.351 -6.892 23.599 1.00 32.91 442 VAL A O 1
ATOM 3621 N N . LEU A 1 443 ? 29.564 -8.126 21.748 1.00 32.00 443 LEU A N 1
ATOM 3622 C CA . LEU A 1 443 ? 28.710 -9.225 22.201 1.00 32.00 443 LEU A CA 1
ATOM 3623 C C . LEU A 1 443 ? 29.567 -10.262 22.942 1.00 32.00 443 LEU A C 1
ATOM 3625 O O . LEU A 1 443 ? 30.176 -11.159 22.364 1.00 32.00 443 LEU A O 1
ATOM 3629 N N . SER A 1 444 ? 29.608 -10.127 24.267 1.00 32.78 444 SER A N 1
ATOM 3630 C CA . SER A 1 444 ? 30.145 -11.131 25.190 1.00 32.78 444 SER A CA 1
ATOM 3631 C C . SER A 1 444 ? 29.276 -12.400 25.153 1.00 32.78 444 SER A C 1
ATOM 3633 O O . SER A 1 444 ? 28.301 -12.524 25.898 1.00 32.78 444 SER A O 1
ATOM 3635 N N . THR A 1 445 ? 29.649 -13.390 24.342 1.00 30.27 445 THR A N 1
ATOM 3636 C CA . THR A 1 445 ? 29.109 -14.752 24.456 1.00 30.27 445 THR A CA 1
ATOM 3637 C C . THR A 1 445 ? 29.936 -15.564 25.454 1.00 30.27 445 THR A C 1
ATOM 3639 O O . THR A 1 445 ? 31.026 -16.045 25.136 1.00 30.27 445 THR A O 1
ATOM 3642 N N . LYS A 1 446 ? 29.410 -15.760 26.669 1.00 32.25 446 LYS A N 1
ATOM 3643 C CA . LYS A 1 446 ? 29.887 -16.810 27.580 1.00 32.25 446 LYS A CA 1
ATOM 3644 C C . LYS A 1 446 ? 29.467 -18.173 27.025 1.00 32.25 446 LYS A C 1
ATOM 3646 O O . LYS A 1 446 ? 28.299 -18.540 27.071 1.00 32.25 446 LYS A O 1
ATOM 3651 N N . LYS A 1 447 ? 30.446 -18.918 26.513 1.00 31.59 447 LYS A N 1
ATOM 3652 C CA . LYS A 1 447 ? 30.347 -20.344 26.181 1.00 31.59 447 LYS A CA 1
ATOM 3653 C C . LYS A 1 447 ? 30.406 -21.155 27.482 1.00 31.59 447 LYS A C 1
ATOM 3655 O O . LYS A 1 447 ? 31.442 -21.182 28.140 1.00 31.59 447 LYS A O 1
ATOM 3660 N N . GLN A 1 448 ? 29.316 -21.829 27.832 1.00 35.78 448 GLN A N 1
ATOM 3661 C CA . GLN A 1 448 ? 29.328 -22.997 28.713 1.00 35.78 448 GLN A CA 1
ATOM 3662 C C . GLN A 1 448 ? 28.679 -24.136 27.930 1.00 35.78 448 GLN A C 1
ATOM 3664 O O . GLN A 1 448 ? 27.489 -24.094 27.635 1.00 35.78 448 GLN A O 1
ATOM 3669 N N . SER A 1 449 ? 29.482 -25.122 27.545 1.00 34.00 449 SER A N 1
ATOM 3670 C CA . SER A 1 449 ? 29.003 -26.378 26.978 1.00 34.00 449 SER A CA 1
ATOM 3671 C C . SER A 1 449 ? 29.722 -27.518 27.687 1.00 34.00 449 SER A C 1
ATOM 3673 O O . SER A 1 449 ? 30.847 -27.865 27.328 1.00 34.00 449 SER A O 1
ATOM 3675 N N . ASP A 1 450 ? 29.057 -28.075 28.695 1.00 35.03 450 ASP A N 1
ATOM 3676 C CA . ASP A 1 450 ? 29.284 -29.447 29.131 1.00 35.03 450 ASP A CA 1
ATOM 3677 C C . ASP A 1 450 ? 28.669 -30.365 28.070 1.00 35.03 450 ASP A C 1
ATOM 3679 O O . ASP A 1 450 ? 27.470 -30.309 27.799 1.00 35.03 450 ASP A O 1
ATOM 3683 N N . THR A 1 451 ? 29.494 -31.203 27.449 1.00 32.75 451 THR A N 1
ATOM 3684 C CA . THR A 1 451 ? 29.033 -32.329 26.631 1.00 32.75 451 THR A CA 1
ATOM 3685 C C . THR A 1 451 ? 29.406 -33.604 27.369 1.00 32.75 451 THR A C 1
ATOM 3687 O O . THR A 1 451 ? 30.573 -33.842 27.667 1.00 32.75 451 THR A O 1
ATOM 3690 N N . LYS A 1 452 ? 28.386 -34.395 27.713 1.00 36.50 452 LYS A N 1
ATOM 3691 C CA . LYS A 1 452 ? 28.535 -35.789 28.119 1.00 36.50 452 LYS A CA 1
ATOM 3692 C C . LYS A 1 452 ? 28.085 -36.681 26.974 1.00 36.50 452 LYS A C 1
ATOM 3694 O O . LYS A 1 452 ? 27.023 -36.470 26.393 1.00 36.50 452 LYS A O 1
ATOM 3699 N N . ASP A 1 453 ? 28.942 -37.655 26.719 1.00 37.41 453 ASP A N 1
ATOM 3700 C CA . ASP A 1 453 ? 28.800 -38.805 25.842 1.00 37.41 453 ASP A CA 1
ATOM 3701 C C . ASP A 1 453 ? 27.453 -39.515 25.988 1.00 37.41 453 ASP A C 1
ATOM 3703 O O . ASP A 1 453 ? 27.063 -39.812 27.116 1.00 37.41 453 ASP A O 1
ATOM 3707 N N . ILE A 1 454 ? 26.827 -39.892 24.863 1.00 35.44 454 ILE A N 1
ATOM 3708 C CA . ILE A 1 454 ? 26.113 -41.171 24.733 1.00 35.44 454 ILE A CA 1
ATOM 3709 C C . ILE A 1 454 ? 26.359 -41.762 23.335 1.00 35.44 454 ILE A C 1
ATOM 3711 O O . ILE A 1 454 ? 26.431 -41.070 22.321 1.00 35.44 454 ILE A O 1
ATOM 3715 N N . ASP A 1 455 ? 26.515 -43.077 23.387 1.00 31.98 455 ASP A N 1
ATOM 3716 C CA . ASP A 1 455 ? 27.031 -44.069 22.465 1.00 31.98 455 ASP A CA 1
ATOM 3717 C C . ASP A 1 455 ? 26.468 -44.195 21.046 1.00 31.98 455 ASP A C 1
ATOM 3719 O O . ASP A 1 455 ? 25.294 -43.997 20.736 1.00 31.98 455 ASP A O 1
ATOM 3723 N N . ARG A 1 456 ? 27.382 -44.724 20.226 1.00 35.19 456 ARG A N 1
ATOM 3724 C CA . ARG A 1 456 ? 27.181 -45.420 18.955 1.00 35.19 456 ARG A CA 1
ATOM 3725 C C . ARG A 1 456 ? 26.336 -46.684 19.129 1.00 35.19 456 ARG A C 1
ATOM 3727 O O . ARG A 1 456 ? 26.647 -47.533 19.962 1.00 35.19 456 ARG A O 1
ATOM 3734 N N . THR A 1 457 ? 25.444 -46.951 18.178 1.00 32.34 457 THR A N 1
ATOM 3735 C CA . THR A 1 457 ? 25.261 -48.321 17.668 1.00 32.34 457 THR A CA 1
ATOM 3736 C C . THR A 1 457 ? 24.801 -48.324 16.209 1.00 32.34 457 THR A C 1
ATOM 3738 O O . THR A 1 457 ? 24.264 -47.348 15.699 1.00 32.34 457 THR A O 1
ATOM 3741 N N . GLN A 1 458 ? 25.174 -49.407 15.534 1.00 35.44 458 GLN A N 1
ATOM 3742 C CA . GLN A 1 458 ? 25.376 -49.603 14.099 1.00 35.44 458 GLN A CA 1
ATOM 3743 C C . GLN A 1 458 ? 24.124 -50.030 13.306 1.00 35.44 458 GLN A C 1
ATOM 3745 O O . GLN A 1 458 ? 23.096 -50.368 13.880 1.00 35.44 458 GLN A O 1
ATOM 3750 N N . ALA A 1 459 ? 24.370 -50.175 11.992 1.00 29.97 459 ALA A N 1
ATOM 3751 C CA . ALA A 1 459 ? 23.630 -50.889 10.941 1.00 29.97 459 ALA A CA 1
ATOM 3752 C C . ALA A 1 459 ? 22.499 -50.065 10.296 1.00 29.97 459 ALA A C 1
ATOM 3754 O O . ALA A 1 459 ? 21.556 -49.669 10.956 1.00 29.97 459 ALA A O 1
ATOM 3755 N N . GLY A 1 460 ? 22.524 -49.701 9.013 1.00 28.55 460 GLY A N 1
ATOM 3756 C CA . GLY A 1 460 ? 23.147 -50.323 7.848 1.00 28.55 460 GLY A CA 1
ATOM 3757 C C . GLY A 1 460 ? 22.052 -50.983 7.019 1.00 28.55 460 GLY A C 1
ATOM 3758 O O . GLY A 1 460 ? 21.535 -52.001 7.448 1.00 28.55 460 GLY A O 1
ATOM 3759 N N . THR A 1 461 ? 21.697 -50.420 5.861 1.00 27.88 461 THR A N 1
ATOM 3760 C CA . THR A 1 461 ? 21.193 -51.150 4.683 1.00 27.88 461 THR A CA 1
ATOM 3761 C C . THR A 1 461 ? 21.268 -50.209 3.483 1.00 27.88 461 THR A C 1
ATOM 3763 O O . THR A 1 461 ? 20.608 -49.176 3.423 1.00 27.88 461 THR A O 1
ATOM 3766 N N . ILE A 1 462 ? 22.131 -50.591 2.549 1.00 33.59 462 ILE A N 1
ATOM 3767 C CA . ILE A 1 462 ? 22.258 -50.068 1.195 1.00 33.59 462 ILE A CA 1
ATOM 3768 C C . ILE A 1 462 ? 21.188 -50.776 0.359 1.00 33.59 462 ILE A C 1
ATOM 3770 O O . ILE A 1 462 ? 21.179 -52.004 0.321 1.00 33.59 462 ILE A O 1
ATOM 3774 N N . ILE A 1 463 ? 20.324 -50.029 -0.330 1.00 32.03 463 ILE A N 1
ATOM 3775 C CA . ILE A 1 463 ? 19.577 -50.547 -1.482 1.00 32.03 463 ILE A CA 1
ATOM 3776 C C . ILE A 1 463 ? 19.864 -49.624 -2.658 1.00 32.03 463 ILE A C 1
ATOM 3778 O O . ILE A 1 463 ? 19.415 -48.482 -2.720 1.00 32.03 463 ILE A O 1
ATOM 3782 N N . SER A 1 464 ? 20.679 -50.150 -3.562 1.00 31.56 464 SER A N 1
ATOM 3783 C CA . SER A 1 464 ? 20.911 -49.657 -4.908 1.00 31.56 464 SER A CA 1
ATOM 3784 C C . SER A 1 464 ? 19.844 -50.186 -5.863 1.00 31.56 464 SER A C 1
ATOM 3786 O O . SER A 1 464 ? 19.517 -51.372 -5.811 1.00 31.56 464 SER A O 1
ATOM 3788 N N . GLY A 1 465 ? 19.458 -49.345 -6.820 1.00 26.33 465 GLY A N 1
ATOM 3789 C CA . GLY A 1 465 ? 18.939 -49.761 -8.121 1.00 26.33 465 GLY A CA 1
ATOM 3790 C C . GLY A 1 465 ? 17.442 -49.540 -8.294 1.00 26.33 465 GLY A C 1
ATOM 3791 O O . GLY A 1 465 ? 16.635 -50.226 -7.684 1.00 26.33 465 GLY A O 1
ATOM 3792 N N . THR A 1 466 ? 17.046 -48.663 -9.212 1.00 29.53 466 THR A N 1
ATOM 3793 C CA . THR A 1 466 ? 16.806 -49.095 -10.598 1.00 29.53 466 THR A CA 1
ATOM 3794 C C . THR A 1 466 ? 16.656 -47.900 -11.537 1.00 29.53 466 THR A C 1
ATOM 3796 O O . THR A 1 466 ? 16.175 -46.834 -11.163 1.00 29.53 466 THR A O 1
ATOM 3799 N N . ASP A 1 467 ? 17.130 -48.138 -12.752 1.00 31.30 467 ASP A N 1
ATOM 3800 C CA . ASP A 1 467 ? 17.114 -47.320 -13.956 1.00 31.30 467 ASP A CA 1
ATOM 3801 C C . ASP A 1 467 ? 15.777 -46.645 -14.286 1.00 31.30 467 ASP A C 1
ATOM 3803 O O . ASP A 1 467 ? 14.742 -47.307 -14.361 1.00 31.30 467 ASP A O 1
ATOM 3807 N N . ILE A 1 468 ? 15.830 -45.359 -14.656 1.00 32.59 468 ILE A N 1
ATOM 3808 C CA . ILE A 1 468 ? 14.842 -44.748 -15.555 1.00 32.59 468 ILE A CA 1
ATOM 3809 C C . ILE A 1 468 ? 15.582 -43.961 -16.645 1.00 32.59 468 ILE A C 1
ATOM 3811 O O . ILE A 1 468 ? 15.983 -42.816 -16.469 1.00 32.59 468 ILE A O 1
ATOM 3815 N N . GLY A 1 469 ? 15.783 -44.660 -17.763 1.00 28.47 469 GLY A N 1
ATOM 3816 C CA . GLY A 1 469 ? 15.589 -44.198 -19.140 1.00 28.47 469 GLY A CA 1
ATOM 3817 C C . GLY A 1 469 ? 16.067 -42.805 -19.549 1.00 28.47 469 GLY A C 1
ATOM 3818 O O . GLY A 1 469 ? 15.337 -41.826 -19.437 1.00 28.47 469 GLY A O 1
ATOM 3819 N N . ASN A 1 470 ? 17.219 -42.786 -20.222 1.00 27.77 470 ASN A N 1
ATOM 3820 C CA . ASN A 1 470 ? 17.593 -41.781 -21.217 1.00 27.77 470 ASN A CA 1
ATOM 3821 C C . ASN A 1 470 ? 16.480 -41.594 -22.268 1.00 27.77 470 ASN A C 1
ATOM 3823 O O . ASN A 1 470 ? 16.227 -42.497 -23.068 1.00 27.77 470 ASN A O 1
ATOM 3827 N N . ILE A 1 471 ? 15.872 -40.409 -22.325 1.00 29.59 471 ILE A N 1
ATOM 3828 C CA . ILE A 1 471 ? 15.070 -39.970 -23.472 1.00 29.59 471 ILE A CA 1
ATOM 3829 C C . ILE A 1 471 ? 16.038 -39.355 -24.487 1.00 29.59 471 ILE A C 1
ATOM 3831 O O . ILE A 1 471 ? 16.517 -38.236 -24.321 1.00 29.59 471 ILE A O 1
ATOM 3835 N N . GLN A 1 472 ? 16.367 -40.123 -25.526 1.00 27.94 472 GLN A N 1
ATOM 3836 C CA . GLN A 1 472 ? 17.060 -39.614 -26.706 1.00 27.94 472 GLN A CA 1
ATOM 3837 C C . GLN A 1 472 ? 16.096 -38.761 -27.536 1.00 27.94 472 GLN A C 1
ATOM 3839 O O . GLN A 1 472 ? 15.028 -39.224 -27.939 1.00 27.94 472 GLN A O 1
ATOM 3844 N N . PHE A 1 473 ? 16.507 -37.526 -27.820 1.00 27.05 473 PHE A N 1
ATOM 3845 C CA . PHE A 1 473 ? 15.923 -36.693 -28.863 1.00 27.05 473 PHE A CA 1
ATOM 3846 C C . PHE A 1 473 ? 16.116 -37.384 -30.218 1.00 27.05 473 PHE A C 1
ATOM 3848 O O . PHE A 1 473 ? 17.242 -37.604 -30.662 1.00 27.05 473 PHE A O 1
ATOM 3855 N N . ILE A 1 474 ? 15.008 -37.751 -30.861 1.00 28.83 474 ILE A N 1
ATOM 3856 C CA . ILE A 1 474 ? 14.994 -38.175 -32.260 1.00 28.83 474 ILE A CA 1
ATOM 3857 C C . ILE A 1 474 ? 14.823 -36.917 -33.107 1.00 28.83 474 ILE A C 1
ATOM 3859 O O . ILE A 1 474 ? 13.727 -36.361 -33.183 1.00 28.83 474 ILE A O 1
ATOM 3863 N N . ASP A 1 475 ? 15.906 -36.513 -33.768 1.00 36.97 475 ASP A N 1
ATOM 3864 C CA . ASP A 1 475 ? 15.855 -35.670 -34.958 1.00 36.97 475 ASP A CA 1
ATOM 3865 C C . ASP A 1 475 ? 14.986 -36.355 -36.014 1.00 36.97 475 ASP A C 1
ATOM 3867 O O . ASP A 1 475 ? 15.283 -37.459 -36.484 1.00 36.97 475 ASP A O 1
ATOM 3871 N N . ARG A 1 476 ? 13.883 -35.703 -36.384 1.00 31.08 476 ARG A N 1
ATOM 3872 C CA . ARG A 1 476 ? 12.955 -36.196 -37.402 1.00 31.08 476 ARG A CA 1
ATOM 3873 C C . ARG A 1 476 ? 12.815 -35.193 -38.539 1.00 31.08 476 ARG A C 1
ATOM 3875 O O . ARG A 1 476 ? 11.722 -34.741 -38.858 1.00 31.08 476 ARG A O 1
ATOM 3882 N N . GLU A 1 477 ? 13.928 -34.913 -39.208 1.00 37.94 477 GLU A N 1
ATOM 3883 C CA . GLU A 1 477 ? 13.903 -34.439 -40.589 1.00 37.94 477 GLU A CA 1
ATOM 3884 C C . GLU A 1 477 ? 13.878 -35.634 -41.552 1.00 37.94 477 GLU A C 1
ATOM 3886 O O . GLU A 1 477 ? 14.854 -36.376 -41.661 1.00 37.94 477 GLU A O 1
ATOM 3891 N N . LYS A 1 478 ? 12.762 -35.806 -42.273 1.00 37.22 478 LYS A N 1
ATOM 3892 C CA . LYS A 1 478 ? 12.706 -35.860 -43.751 1.00 37.22 478 LYS A CA 1
ATOM 3893 C C . LYS A 1 478 ? 11.396 -36.458 -44.275 1.00 37.22 478 LYS A C 1
ATOM 3895 O O . LYS A 1 478 ? 11.011 -37.578 -43.957 1.00 37.22 478 LYS A O 1
ATOM 3900 N N . ASN A 1 479 ? 10.829 -35.696 -45.210 1.00 36.94 479 ASN A N 1
ATOM 3901 C CA . ASN A 1 479 ? 10.103 -36.120 -46.406 1.00 36.94 479 ASN A CA 1
ATOM 3902 C C . ASN A 1 479 ? 8.739 -36.806 -46.237 1.00 36.94 479 ASN A C 1
ATOM 3904 O O . ASN A 1 479 ? 8.606 -38.024 -46.327 1.00 36.94 479 ASN A O 1
ATOM 3908 N N . LYS A 1 480 ? 7.690 -35.975 -46.214 1.00 32.12 480 LYS A N 1
ATOM 3909 C CA . LYS A 1 480 ? 6.427 -36.295 -46.890 1.00 32.12 480 LYS A CA 1
ATOM 3910 C C . LYS A 1 480 ? 6.180 -35.278 -47.999 1.00 32.12 480 LYS A C 1
ATOM 3912 O O . LYS A 1 480 ? 5.802 -34.140 -47.750 1.00 32.12 480 LYS A O 1
ATOM 3917 N N . THR A 1 481 ? 6.414 -35.715 -49.229 1.00 34.00 481 THR A N 1
ATOM 3918 C CA . THR A 1 481 ? 5.976 -35.051 -50.455 1.00 34.00 481 THR A CA 1
ATOM 3919 C C . THR A 1 481 ? 4.448 -35.047 -50.463 1.00 34.00 481 THR A C 1
ATOM 3921 O O . THR A 1 481 ? 3.823 -36.104 -50.558 1.00 34.00 481 THR A O 1
ATOM 3924 N N . ILE A 1 482 ? 3.843 -33.872 -50.303 1.00 34.97 482 ILE A N 1
ATOM 3925 C CA . ILE A 1 482 ? 2.398 -33.672 -50.460 1.00 34.97 482 ILE A CA 1
ATOM 3926 C C . ILE A 1 482 ? 2.105 -33.604 -51.971 1.00 34.97 482 ILE A C 1
ATOM 3928 O O . ILE A 1 482 ? 2.871 -32.957 -52.694 1.00 34.97 482 ILE A O 1
ATOM 3932 N N . PRO A 1 483 ? 1.052 -34.265 -52.490 1.00 30.59 483 PRO A N 1
ATOM 3933 C CA . PRO A 1 483 ? 0.704 -34.172 -53.901 1.00 30.59 483 PRO A CA 1
ATOM 3934 C C . PRO A 1 483 ? 0.292 -32.735 -54.225 1.00 30.59 483 PRO A C 1
ATOM 3936 O O . PRO A 1 483 ? -0.584 -32.180 -53.563 1.00 30.59 483 PRO A O 1
ATOM 3939 N N . LYS A 1 484 ? 0.900 -32.140 -55.256 1.00 36.44 484 LYS A N 1
ATOM 3940 C CA . LYS A 1 484 ? 0.384 -30.919 -55.879 1.00 36.44 484 LYS A CA 1
ATOM 3941 C C . LYS A 1 484 ? -0.985 -31.243 -56.475 1.00 36.44 484 LYS A C 1
ATOM 3943 O O . LYS A 1 484 ? -1.063 -31.866 -57.530 1.00 36.44 484 LYS A O 1
ATOM 3948 N N . GLN A 1 485 ? -2.042 -30.864 -55.768 1.00 34.59 485 GLN A N 1
ATOM 3949 C CA . GLN A 1 485 ? -3.377 -30.770 -56.335 1.00 34.59 485 GLN A CA 1
ATOM 3950 C C . GLN A 1 485 ? -3.449 -29.462 -57.122 1.00 34.59 485 GLN A C 1
ATOM 3952 O O . GLN A 1 485 ? -3.231 -28.380 -56.581 1.00 34.59 485 GLN A O 1
ATOM 3957 N N . ASP A 1 486 ? -3.685 -29.604 -58.419 1.00 41.66 486 ASP A N 1
ATOM 3958 C CA . ASP A 1 486 ? -3.922 -28.520 -59.361 1.00 41.66 486 ASP A CA 1
ATOM 3959 C C . ASP A 1 486 ? -5.316 -27.939 -59.070 1.00 41.66 486 ASP A C 1
ATOM 3961 O O . ASP A 1 486 ? -6.337 -28.485 -59.484 1.00 41.66 486 ASP A O 1
ATOM 3965 N N . LEU A 1 487 ? -5.355 -26.889 -58.248 1.00 41.94 487 LEU A N 1
ATOM 3966 C CA . LEU A 1 487 ? -6.539 -26.073 -57.982 1.00 41.94 487 LEU A CA 1
ATOM 3967 C C . LEU A 1 487 ? -6.464 -24.827 -58.868 1.00 41.94 487 LEU A C 1
ATOM 3969 O O . LEU A 1 487 ? -6.161 -23.729 -58.412 1.00 41.94 487 LEU A O 1
ATOM 3973 N N . SER A 1 488 ? -6.713 -25.014 -60.161 1.00 40.53 488 SER A N 1
ATOM 3974 C CA . SER A 1 488 ? -6.861 -23.930 -61.133 1.00 40.53 488 SER A CA 1
ATOM 3975 C C . SER A 1 488 ? -8.326 -23.738 -61.527 1.00 40.53 488 SER A C 1
ATOM 3977 O O . SER A 1 488 ? -8.659 -23.667 -62.702 1.00 40.53 488 SER A O 1
ATOM 3979 N N . GLU A 1 489 ? -9.228 -23.598 -60.549 1.00 42.88 489 GLU A N 1
ATOM 3980 C CA . GLU A 1 489 ? -10.596 -23.149 -60.826 1.00 42.88 489 GLU A CA 1
ATOM 3981 C C . GLU A 1 489 ? -11.056 -22.077 -59.823 1.00 42.88 489 GLU A C 1
ATOM 3983 O O . GLU A 1 489 ? -11.305 -22.338 -58.652 1.00 42.88 489 GLU A O 1
ATOM 3988 N N . LYS A 1 490 ? -11.188 -20.849 -60.349 1.00 43.75 490 LYS A N 1
ATOM 3989 C CA . LYS A 1 490 ? -11.843 -19.664 -59.762 1.00 43.75 490 LYS A CA 1
ATOM 3990 C C . LYS A 1 490 ? -11.243 -19.108 -58.462 1.00 43.75 490 LYS A C 1
ATOM 3992 O O . LYS A 1 490 ? -11.943 -18.928 -57.470 1.00 43.75 490 LYS A O 1
ATOM 3997 N N . HIS A 1 491 ? -9.994 -18.648 -58.524 1.00 41.88 491 HIS A N 1
ATOM 3998 C CA . HIS A 1 491 ? -9.596 -17.526 -57.673 1.00 41.88 491 HIS A CA 1
ATOM 3999 C C . HIS A 1 491 ? -10.279 -16.257 -58.192 1.00 41.88 491 HIS A C 1
ATOM 4001 O O . HIS A 1 491 ? -9.906 -15.719 -59.235 1.00 41.88 491 HIS A O 1
ATOM 4007 N N . GLY A 1 492 ? -11.304 -15.791 -57.471 1.00 51.72 492 GLY A N 1
ATOM 4008 C CA . GLY A 1 492 ? -11.660 -14.377 -57.519 1.00 51.72 492 GLY A CA 1
ATOM 4009 C C . GLY A 1 492 ? -10.381 -13.585 -57.267 1.00 51.72 492 GLY A C 1
ATOM 4010 O O . GLY A 1 492 ? -9.620 -13.938 -56.367 1.00 51.72 492 GLY A O 1
ATOM 4011 N N . THR A 1 493 ? -10.092 -12.609 -58.125 1.00 57.12 493 THR A N 1
ATOM 4012 C CA . THR A 1 493 ? -8.939 -11.718 -57.980 1.00 57.12 493 THR A CA 1
ATOM 4013 C C . THR A 1 493 ? -8.890 -11.243 -56.537 1.00 57.12 493 THR A C 1
ATOM 4015 O O . THR A 1 493 ? -9.817 -10.556 -56.103 1.00 57.12 493 THR A O 1
ATOM 4018 N N . ALA A 1 494 ? -7.866 -11.672 -55.792 1.00 58.78 494 ALA A N 1
ATOM 4019 C CA . ALA A 1 494 ? -7.634 -11.176 -54.446 1.00 58.78 494 ALA A CA 1
ATOM 4020 C C . ALA A 1 494 ? -7.668 -9.642 -54.521 1.00 58.78 494 ALA A C 1
ATOM 4022 O O . ALA A 1 494 ? -7.097 -9.091 -55.474 1.00 58.78 494 ALA A O 1
ATOM 4023 N N . PRO A 1 495 ? -8.393 -8.964 -53.616 1.00 61.09 495 PRO A N 1
ATOM 4024 C CA . PRO A 1 495 ? -8.446 -7.512 -53.629 1.00 61.09 495 PRO A CA 1
ATOM 4025 C C . PRO A 1 495 ? -7.011 -6.990 -53.660 1.00 61.09 495 PRO A C 1
ATOM 4027 O O . PRO A 1 495 ? -6.170 -7.405 -52.864 1.00 61.09 495 PRO A O 1
ATOM 4030 N N . SER A 1 496 ? -6.706 -6.127 -54.630 1.00 75.50 496 SER A N 1
ATOM 4031 C CA . SER A 1 496 ? -5.352 -5.595 -54.824 1.00 75.50 496 SER A CA 1
ATOM 4032 C C . SER A 1 496 ? -4.883 -4.738 -53.647 1.00 75.50 496 SER A C 1
ATOM 4034 O O . SER A 1 496 ? -3.707 -4.395 -53.571 1.00 75.50 496 SER A O 1
ATOM 4036 N N . ASN A 1 497 ? -5.803 -4.385 -52.747 1.00 88.38 497 ASN A N 1
ATOM 4037 C CA . ASN A 1 497 ? -5.549 -3.630 -51.538 1.00 88.38 497 ASN A CA 1
ATOM 4038 C C . ASN A 1 497 ? -5.802 -4.510 -50.293 1.00 88.38 497 ASN A C 1
ATOM 4040 O O . ASN A 1 497 ? -6.952 -4.893 -50.060 1.00 88.38 497 ASN A O 1
ATOM 4044 N N . PRO A 1 498 ? -4.774 -4.806 -49.473 1.00 89.50 498 PRO A N 1
ATOM 4045 C CA . PRO A 1 498 ? -4.926 -5.546 -48.218 1.00 89.50 498 PRO A CA 1
ATOM 4046 C C . PRO A 1 498 ? -5.960 -4.935 -47.259 1.00 89.50 498 PRO A C 1
ATOM 4048 O O . PRO A 1 498 ? -6.635 -5.674 -46.548 1.00 89.50 498 PRO A O 1
ATOM 4051 N N . GLU A 1 499 ? -6.149 -3.611 -47.288 1.00 92.56 499 GLU A N 1
ATOM 4052 C CA . GLU A 1 499 ? -7.118 -2.900 -46.436 1.00 92.56 499 GLU A CA 1
ATOM 4053 C C . GLU A 1 499 ? -8.585 -3.189 -46.809 1.00 92.56 499 GLU A C 1
ATOM 4055 O O . GLU A 1 499 ? -9.499 -2.937 -46.026 1.00 92.56 499 GLU A O 1
ATOM 4060 N N . GLU A 1 500 ? -8.850 -3.743 -47.996 1.00 91.94 500 GLU A N 1
ATOM 4061 C CA . GLU A 1 500 ? -10.214 -4.093 -48.409 1.00 91.94 500 GLU A CA 1
ATOM 4062 C C . GLU A 1 500 ? -10.679 -5.457 -47.886 1.00 91.94 500 GLU A C 1
ATOM 4064 O O . GLU A 1 500 ? -11.861 -5.788 -48.029 1.00 91.94 500 GLU A O 1
ATOM 4069 N N . ARG A 1 501 ? -9.793 -6.240 -47.262 1.00 91.50 501 ARG A N 1
ATOM 4070 C CA . ARG A 1 501 ? -10.137 -7.557 -46.723 1.00 91.50 501 ARG A CA 1
ATOM 4071 C C . ARG A 1 501 ? -10.983 -7.449 -45.456 1.00 91.50 501 ARG A C 1
ATOM 4073 O O . ARG A 1 501 ? -10.762 -6.596 -44.601 1.00 91.50 501 ARG A O 1
ATOM 4080 N N . GLU A 1 502 ? -11.942 -8.356 -45.314 1.00 92.31 502 GLU A N 1
ATOM 4081 C CA . GLU A 1 502 ? -12.908 -8.337 -44.208 1.00 92.31 502 GLU A CA 1
ATOM 4082 C C . GLU A 1 502 ? -12.270 -8.596 -42.834 1.00 92.31 502 GLU A C 1
ATOM 4084 O O . GLU A 1 502 ? -12.664 -7.987 -41.840 1.00 92.31 502 GLU A O 1
ATOM 4089 N N . ASP A 1 503 ? -11.248 -9.449 -42.768 1.00 93.88 503 ASP A N 1
ATOM 4090 C CA . ASP A 1 503 ? -10.481 -9.708 -41.549 1.00 93.88 503 ASP A CA 1
ATOM 4091 C C . ASP A 1 503 ? -9.684 -8.475 -41.097 1.00 93.88 503 ASP A C 1
ATOM 4093 O O . ASP A 1 503 ? -9.691 -8.138 -39.912 1.00 93.88 503 ASP A O 1
ATOM 4097 N N . VAL A 1 504 ? -9.074 -7.750 -42.038 1.00 95.31 504 VAL A N 1
ATOM 4098 C CA . VAL A 1 504 ? -8.354 -6.494 -41.768 1.00 95.31 504 VAL A CA 1
ATOM 4099 C C . VAL A 1 504 ? -9.318 -5.399 -41.311 1.00 95.31 504 VAL A C 1
ATOM 4101 O O . VAL A 1 504 ? -9.079 -4.767 -40.280 1.00 95.31 504 VAL A O 1
ATOM 4104 N N . LYS A 1 505 ? -10.455 -5.224 -41.999 1.00 95.69 505 LYS A N 1
ATOM 4105 C CA . LYS A 1 505 ? -11.503 -4.265 -41.600 1.00 95.69 505 LYS A CA 1
ATOM 4106 C C . LYS A 1 505 ? -12.020 -4.524 -40.190 1.00 95.69 505 LYS A C 1
ATOM 4108 O O . LYS A 1 505 ? -12.228 -3.571 -39.442 1.00 95.69 505 LYS A O 1
ATOM 4113 N N . PHE A 1 506 ? -12.199 -5.791 -39.813 1.00 95.19 506 PHE A N 1
ATOM 4114 C CA . PHE A 1 506 ? -12.604 -6.151 -38.457 1.00 95.19 506 PHE A CA 1
ATOM 4115 C C . PHE A 1 506 ? -11.573 -5.686 -37.418 1.00 95.19 506 PHE A C 1
ATOM 4117 O O . PHE A 1 506 ? -11.937 -5.053 -36.429 1.00 95.19 506 PHE A O 1
ATOM 4124 N N . ILE A 1 507 ? -10.278 -5.939 -37.632 1.00 96.06 507 ILE A N 1
ATOM 4125 C CA . ILE A 1 507 ? -9.243 -5.487 -36.688 1.00 96.06 507 ILE A CA 1
ATOM 4126 C C . ILE A 1 507 ? -9.173 -3.953 -36.644 1.00 96.06 507 ILE A C 1
ATOM 4128 O O . ILE A 1 507 ? -9.140 -3.374 -35.556 1.00 96.06 507 ILE A O 1
ATOM 4132 N N . ARG A 1 508 ? -9.261 -3.278 -37.798 1.00 96.81 508 ARG A N 1
ATOM 4133 C CA . ARG A 1 508 ? -9.337 -1.808 -37.887 1.00 96.81 508 ARG A CA 1
ATOM 4134 C C . ARG A 1 508 ? -10.540 -1.243 -37.130 1.00 96.81 508 ARG A C 1
ATOM 4136 O O . ARG A 1 508 ? -10.398 -0.238 -36.437 1.00 96.81 508 ARG A O 1
ATOM 4143 N N . SER A 1 509 ? -11.703 -1.897 -37.177 1.00 94.19 509 SER A N 1
ATOM 4144 C CA . SER A 1 509 ? -12.869 -1.453 -36.405 1.00 94.19 509 SER A CA 1
ATOM 4145 C C . SER A 1 509 ? -12.646 -1.590 -34.897 1.00 94.19 509 SER A C 1
ATOM 4147 O O . SER A 1 509 ? -13.109 -0.744 -34.137 1.00 94.19 509 SER A O 1
ATOM 4149 N N . GLN A 1 510 ? -11.914 -2.617 -34.446 1.00 94.44 510 GLN A N 1
ATOM 4150 C CA . GLN A 1 510 ? -11.530 -2.746 -33.035 1.00 94.44 510 GLN A CA 1
ATOM 4151 C C . GLN A 1 510 ? -10.552 -1.641 -32.612 1.00 94.44 510 GLN A C 1
ATOM 4153 O O . GLN A 1 510 ? -10.757 -1.039 -31.559 1.00 94.44 510 GLN A O 1
ATOM 4158 N N . ILE A 1 511 ? -9.538 -1.334 -33.433 1.00 95.19 511 ILE A N 1
ATOM 4159 C CA . ILE A 1 511 ? -8.594 -0.221 -33.208 1.00 95.19 511 ILE A CA 1
ATOM 4160 C C . ILE A 1 511 ? -9.364 1.097 -33.075 1.00 95.19 511 ILE A C 1
ATOM 4162 O O . ILE A 1 511 ? -9.204 1.805 -32.081 1.00 95.19 511 ILE A O 1
ATOM 4166 N N . ASN A 1 512 ? -10.262 1.389 -34.021 1.00 94.31 512 ASN A N 1
ATOM 4167 C CA . ASN A 1 512 ? -11.071 2.607 -34.004 1.00 94.31 512 ASN A CA 1
ATOM 4168 C C . ASN A 1 512 ? -11.969 2.679 -32.768 1.00 94.31 512 ASN A C 1
ATOM 4170 O O . ASN A 1 512 ? -11.975 3.706 -32.099 1.00 94.31 512 ASN A O 1
ATOM 4174 N N . ARG A 1 513 ? -12.636 1.578 -32.392 1.00 92.62 513 ARG A N 1
ATOM 4175 C CA . ARG A 1 513 ? -13.435 1.512 -31.158 1.00 92.62 513 ARG A CA 1
ATOM 4176 C C . ARG A 1 513 ? -12.599 1.866 -29.926 1.00 92.62 513 ARG A C 1
ATOM 4178 O O . ARG A 1 513 ? -13.060 2.607 -29.064 1.00 92.62 513 ARG A O 1
ATOM 4185 N N . PHE A 1 514 ? -11.372 1.350 -29.822 1.00 90.06 514 PHE A N 1
ATOM 4186 C CA . PHE A 1 514 ? -10.483 1.699 -28.712 1.00 90.06 514 PHE A CA 1
ATOM 4187 C C . PHE A 1 514 ? -10.034 3.166 -28.776 1.00 90.06 514 PHE A C 1
ATOM 4189 O O . PHE A 1 514 ? -10.066 3.831 -27.746 1.00 90.06 514 PHE A O 1
ATOM 4196 N N . ARG A 1 515 ? -9.707 3.711 -29.954 1.00 93.56 515 ARG A N 1
ATOM 4197 C CA . ARG A 1 515 ? -9.360 5.138 -30.111 1.00 93.56 515 ARG A CA 1
ATOM 4198 C C . ARG A 1 515 ? -10.513 6.078 -29.772 1.00 93.56 515 ARG A C 1
ATOM 4200 O O . ARG A 1 515 ? -10.300 7.087 -29.110 1.00 93.56 515 ARG A O 1
ATOM 4207 N N . GLU A 1 516 ? -11.731 5.748 -30.185 1.00 88.88 516 GLU A N 1
ATOM 4208 C CA . GLU A 1 516 ? -12.930 6.518 -29.845 1.00 88.88 516 GLU A CA 1
ATOM 4209 C C . GLU A 1 516 ? -13.201 6.464 -28.346 1.00 88.88 516 GLU A C 1
ATOM 4211 O O . GLU A 1 516 ? -13.376 7.505 -27.716 1.00 88.88 516 GLU A O 1
ATOM 4216 N N . ASN A 1 517 ? -13.127 5.272 -27.749 1.00 81.69 517 ASN A N 1
ATOM 4217 C CA . ASN A 1 517 ? -13.279 5.132 -26.309 1.00 81.69 517 ASN A CA 1
ATOM 4218 C C . ASN A 1 517 ? -12.180 5.885 -25.554 1.00 81.69 517 ASN A C 1
ATOM 4220 O O . ASN A 1 517 ? -12.478 6.461 -24.517 1.00 81.69 517 ASN A O 1
ATOM 4224 N N . ALA A 1 518 ? -10.942 5.939 -26.059 1.00 84.19 518 ALA A N 1
ATOM 4225 C CA . ALA A 1 518 ? -9.833 6.674 -25.440 1.00 84.19 518 ALA A CA 1
ATOM 4226 C C . ALA A 1 518 ? -10.111 8.175 -25.243 1.00 84.19 518 ALA A C 1
ATOM 4228 O O . ALA A 1 518 ? -9.473 8.789 -24.395 1.00 84.19 518 ALA A O 1
ATOM 4229 N N . LYS A 1 519 ? -11.081 8.751 -25.968 1.00 79.88 519 LYS A N 1
ATOM 4230 C CA . LYS A 1 519 ? -11.531 10.138 -25.769 1.00 79.88 519 LYS A CA 1
ATOM 4231 C C . LYS A 1 519 ? -12.368 10.330 -24.498 1.00 79.88 519 LYS A C 1
ATOM 4233 O O . LYS A 1 519 ? -12.534 11.457 -24.048 1.00 79.88 519 LYS A O 1
ATOM 4238 N N . SER A 1 520 ? -12.919 9.258 -23.923 1.00 72.31 520 SER A N 1
ATOM 4239 C CA . SER A 1 520 ? -13.663 9.327 -22.662 1.00 72.31 520 SER A CA 1
ATOM 4240 C C . SER A 1 520 ? -12.708 9.468 -21.475 1.00 72.31 520 SER A C 1
ATOM 4242 O O . SER A 1 520 ? -11.706 8.760 -21.387 1.00 72.31 520 SER A O 1
ATOM 4244 N N . PHE A 1 521 ? -13.060 10.343 -20.529 1.00 48.12 521 PHE A N 1
ATOM 4245 C CA . PHE A 1 521 ? -12.295 10.620 -19.306 1.00 48.12 521 PHE A CA 1
ATOM 4246 C C . PHE A 1 521 ? -11.957 9.349 -18.509 1.00 48.12 521 PHE A C 1
ATOM 4248 O O . PHE A 1 521 ? -10.892 9.237 -17.908 1.00 48.12 521 PHE A O 1
ATOM 4255 N N . PHE A 1 522 ? -12.829 8.341 -18.570 1.00 44.34 522 PHE A N 1
ATOM 4256 C CA . PHE A 1 522 ? -12.628 7.071 -17.882 1.00 44.34 522 PHE A CA 1
ATOM 4257 C C . PHE A 1 522 ? -11.756 6.082 -18.646 1.00 44.34 522 PHE A C 1
ATOM 4259 O O . PHE A 1 522 ? -11.607 4.972 -18.162 1.00 44.34 522 PHE A O 1
ATOM 4266 N N . SER A 1 523 ? -11.168 6.420 -19.796 1.00 64.38 523 SER A N 1
ATOM 4267 C CA . SER A 1 523 ? -10.557 5.463 -20.737 1.00 64.38 523 SER A CA 1
ATOM 4268 C C . SER A 1 523 ? -9.035 5.518 -20.815 1.00 64.38 523 SER A C 1
ATOM 4270 O O . SER A 1 523 ? -8.438 5.355 -21.883 1.00 64.38 523 SER A O 1
ATOM 4272 N N . ILE A 1 524 ? -8.399 5.699 -19.661 1.00 52.66 524 ILE A N 1
ATOM 4273 C CA . ILE A 1 524 ? -6.946 5.620 -19.497 1.00 52.66 524 ILE A CA 1
ATOM 4274 C C . ILE A 1 524 ? -6.446 4.296 -20.111 1.00 52.66 524 ILE A C 1
ATOM 4276 O O . ILE A 1 524 ? -6.906 3.222 -19.719 1.00 52.66 524 ILE A O 1
ATOM 4280 N N . ASN A 1 525 ? -5.510 4.378 -21.065 1.00 70.50 525 ASN A N 1
ATOM 4281 C CA . ASN A 1 525 ? -4.852 3.272 -21.795 1.00 70.50 525 ASN A CA 1
ATOM 4282 C C . ASN A 1 525 ? -5.562 2.676 -23.023 1.00 70.50 525 ASN A C 1
ATOM 4284 O O . ASN A 1 525 ? -4.985 1.807 -23.680 1.00 70.50 525 ASN A O 1
ATOM 4288 N N . ASN A 1 526 ? -6.757 3.138 -23.406 1.00 82.06 526 ASN A N 1
ATOM 4289 C CA . ASN A 1 526 ? -7.384 2.641 -24.639 1.00 82.06 526 ASN A CA 1
ATOM 4290 C C . ASN A 1 526 ? -6.607 3.049 -25.908 1.00 82.06 526 ASN A C 1
ATOM 4292 O O . ASN A 1 526 ? -6.565 2.269 -26.857 1.00 82.06 526 ASN A O 1
ATOM 4296 N N . GLY A 1 527 ? -5.942 4.213 -25.906 1.00 87.94 527 GLY A N 1
ATOM 4297 C CA . GLY A 1 527 ? -5.066 4.646 -27.004 1.00 87.94 527 GLY A CA 1
ATOM 4298 C C . GLY A 1 527 ? -3.893 3.687 -27.209 1.00 87.94 527 GLY A C 1
ATOM 4299 O O . GLY A 1 527 ? -3.772 3.081 -28.266 1.00 87.94 527 GLY A O 1
ATOM 4300 N N . MET A 1 528 ? -3.133 3.418 -26.144 1.00 78.94 528 MET A N 1
ATOM 4301 C CA . MET A 1 528 ? -2.005 2.480 -26.188 1.00 78.94 528 MET A CA 1
ATOM 4302 C C . MET A 1 528 ? -2.412 1.068 -26.618 1.00 78.94 528 MET A C 1
ATOM 4304 O O . MET A 1 528 ? -1.681 0.399 -27.344 1.00 78.94 528 MET A O 1
ATOM 4308 N N . LYS A 1 529 ? -3.593 0.599 -26.192 1.00 86.44 529 LYS A N 1
ATOM 4309 C CA . LYS A 1 529 ? -4.118 -0.689 -26.656 1.00 86.44 529 LYS A CA 1
ATOM 4310 C C . LYS A 1 529 ? -4.425 -0.664 -28.154 1.00 86.44 529 LYS A C 1
ATOM 4312 O O . LYS A 1 529 ? -4.135 -1.640 -28.842 1.00 86.44 529 LYS A O 1
ATOM 4317 N N . ALA A 1 530 ? -5.012 0.421 -28.655 1.00 93.19 530 ALA A N 1
ATOM 4318 C CA . ALA A 1 530 ? -5.254 0.585 -30.081 1.00 93.19 530 ALA A CA 1
ATOM 4319 C C . ALA A 1 530 ? -3.939 0.540 -30.874 1.00 93.19 530 ALA A C 1
ATOM 4321 O O . ALA A 1 530 ? -3.871 -0.180 -31.866 1.00 93.19 530 ALA A O 1
ATOM 4322 N N . ASP A 1 531 ? -2.894 1.207 -30.382 1.00 91.00 531 ASP A N 1
ATOM 4323 C CA . ASP A 1 531 ? -1.575 1.239 -31.023 1.00 91.00 531 ASP A CA 1
ATOM 4324 C C . ASP A 1 531 ? -0.890 -0.140 -30.994 1.00 91.00 531 ASP A C 1
ATOM 4326 O O . ASP A 1 531 ? -0.324 -0.578 -31.993 1.00 91.00 531 ASP A O 1
ATOM 4330 N N . ALA A 1 532 ? -1.013 -0.892 -29.893 1.00 88.00 532 ALA A N 1
ATOM 4331 C CA . ALA A 1 532 ? -0.519 -2.269 -29.811 1.00 88.00 532 ALA A CA 1
ATOM 4332 C C . ALA A 1 532 ? -1.229 -3.216 -30.798 1.00 88.00 532 ALA A C 1
ATOM 4334 O O . ALA A 1 532 ? -0.577 -4.058 -31.421 1.00 88.00 532 ALA A O 1
ATOM 4335 N N . ILE A 1 533 ? -2.554 -3.088 -30.955 1.00 94.00 533 ILE A N 1
ATOM 4336 C CA . ILE A 1 533 ? -3.319 -3.869 -31.942 1.00 94.00 533 ILE A CA 1
ATOM 4337 C C . ILE A 1 533 ? -2.931 -3.452 -33.366 1.00 94.00 533 ILE A C 1
ATOM 4339 O O . ILE A 1 533 ? -2.774 -4.319 -34.224 1.00 94.00 533 ILE A O 1
ATOM 4343 N N . GLU A 1 534 ? -2.760 -2.153 -33.619 1.00 96.62 534 GLU A N 1
ATOM 4344 C CA . GLU A 1 534 ? -2.343 -1.622 -34.919 1.00 96.62 534 GLU A CA 1
ATOM 4345 C C . GLU A 1 534 ? -0.961 -2.141 -35.319 1.00 96.62 534 GLU A C 1
ATOM 4347 O O . GLU A 1 534 ? -0.815 -2.724 -36.390 1.00 96.62 534 GLU A O 1
ATOM 4352 N N . HIS A 1 535 ? 0.017 -2.064 -34.420 1.00 93.75 535 HIS A N 1
ATOM 4353 C CA . HIS A 1 535 ? 1.350 -2.607 -34.658 1.00 93.75 535 HIS A CA 1
ATOM 4354 C C . HIS A 1 535 ? 1.326 -4.131 -34.892 1.00 93.75 535 HIS A C 1
ATOM 4356 O O . HIS A 1 535 ? 1.987 -4.640 -35.798 1.00 93.75 535 HIS A O 1
ATOM 4362 N N . ALA A 1 536 ? 0.527 -4.886 -34.126 1.00 93.94 536 ALA A N 1
ATOM 4363 C CA . ALA A 1 536 ? 0.368 -6.326 -34.347 1.00 93.94 536 ALA A CA 1
ATOM 4364 C C . ALA A 1 536 ? -0.261 -6.647 -35.717 1.00 93.94 536 ALA A C 1
ATOM 4366 O O . ALA A 1 536 ? 0.151 -7.608 -36.371 1.00 93.94 536 ALA A O 1
ATOM 4367 N N . LEU A 1 537 ? -1.227 -5.837 -36.166 1.00 96.06 537 LEU A N 1
ATOM 4368 C CA . LEU A 1 537 ? -1.840 -5.945 -37.490 1.00 96.06 537 LEU A CA 1
ATOM 4369 C C . LEU A 1 537 ? -0.827 -5.656 -38.606 1.00 96.06 537 LEU A C 1
ATOM 4371 O O . LEU A 1 537 ? -0.758 -6.415 -39.571 1.00 96.06 537 LEU A O 1
ATOM 4375 N N . GLU A 1 538 ? -0.018 -4.604 -38.472 1.00 95.31 538 GLU A N 1
ATOM 4376 C CA . GLU A 1 538 ? 1.025 -4.261 -39.446 1.00 95.31 538 GLU A CA 1
ATOM 4377 C C . GLU A 1 538 ? 2.035 -5.400 -39.622 1.00 95.31 538 GLU A C 1
ATOM 4379 O O . GLU A 1 538 ? 2.357 -5.779 -40.751 1.00 95.31 538 GLU A O 1
ATOM 4384 N N . LEU A 1 539 ? 2.481 -6.004 -38.517 1.00 93.31 539 LEU A N 1
ATOM 4385 C CA . LEU A 1 539 ? 3.375 -7.162 -38.554 1.00 93.31 539 LEU A CA 1
ATOM 4386 C C . LEU A 1 539 ? 2.718 -8.385 -39.213 1.00 93.31 539 LEU A C 1
ATOM 4388 O O . LEU A 1 539 ? 3.369 -9.083 -39.992 1.00 93.31 539 LEU A O 1
ATOM 4392 N N . ALA A 1 540 ? 1.433 -8.635 -38.944 1.00 94.38 540 ALA A N 1
ATOM 4393 C CA . ALA A 1 540 ? 0.694 -9.734 -39.566 1.00 94.38 540 ALA A CA 1
ATOM 4394 C C . ALA A 1 540 ? 0.555 -9.549 -41.091 1.00 94.38 540 ALA A C 1
ATOM 4396 O O . ALA A 1 540 ? 0.732 -10.506 -41.847 1.00 94.38 540 ALA A O 1
ATOM 4397 N N . LEU A 1 541 ? 0.306 -8.319 -41.553 1.00 93.81 541 LEU A N 1
ATOM 4398 C CA . LEU A 1 541 ? 0.237 -7.979 -42.979 1.00 93.81 541 LEU A CA 1
ATOM 4399 C C . LEU A 1 541 ? 1.599 -8.114 -43.677 1.00 93.81 541 LEU A C 1
ATOM 4401 O O . LEU A 1 541 ? 1.676 -8.600 -44.805 1.00 93.81 541 LEU A O 1
ATOM 4405 N N . GLN A 1 542 ? 2.694 -7.737 -43.011 1.00 91.12 542 GLN A N 1
ATOM 4406 C CA . GLN A 1 542 ? 4.047 -7.943 -43.542 1.00 91.12 542 GLN A CA 1
ATOM 4407 C C . GLN A 1 542 ? 4.388 -9.434 -43.674 1.00 91.12 542 GLN A C 1
ATOM 4409 O O . GLN A 1 542 ? 4.963 -9.862 -44.681 1.00 91.12 542 GLN A O 1
ATOM 4414 N N . ASP A 1 543 ? 4.010 -10.237 -42.678 1.00 87.88 543 ASP A N 1
ATOM 4415 C CA . ASP A 1 543 ? 4.244 -11.679 -42.685 1.00 87.88 543 ASP A CA 1
ATOM 4416 C C . ASP A 1 543 ? 3.376 -12.412 -43.711 1.00 87.88 543 ASP A C 1
ATOM 4418 O O . ASP A 1 543 ? 3.800 -13.439 -44.232 1.00 87.88 543 ASP A O 1
ATOM 4422 N N . GLU A 1 544 ? 2.210 -11.891 -44.089 1.00 82.38 544 GLU A N 1
ATOM 4423 C CA . GLU A 1 544 ? 1.439 -12.440 -45.205 1.00 82.38 544 GLU A CA 1
ATOM 4424 C C . GLU A 1 544 ? 2.195 -12.352 -46.528 1.00 82.38 544 GLU A C 1
ATOM 4426 O O . GLU A 1 544 ? 2.289 -13.349 -47.246 1.00 82.38 544 GLU A O 1
ATOM 4431 N N . VAL A 1 545 ? 2.777 -11.191 -46.834 1.00 81.00 545 VAL A N 1
ATOM 4432 C CA . VAL A 1 545 ? 3.563 -11.002 -48.062 1.00 81.00 545 VAL A CA 1
ATOM 4433 C C . VAL A 1 545 ? 4.711 -12.015 -48.128 1.00 81.00 545 VAL A C 1
ATOM 4435 O O . VAL A 1 545 ? 5.100 -12.460 -49.210 1.00 81.00 545 VAL A O 1
ATOM 4438 N N . LYS A 1 546 ? 5.237 -12.412 -46.965 1.00 81.19 546 LYS A N 1
ATOM 4439 C CA . LYS A 1 546 ? 6.389 -13.306 -46.841 1.00 81.19 546 LYS A CA 1
ATOM 4440 C C . LYS A 1 546 ? 6.031 -14.793 -46.716 1.00 81.19 546 LYS A C 1
ATOM 4442 O O . LYS A 1 546 ? 6.769 -15.632 -47.232 1.00 81.19 546 LYS A O 1
ATOM 4447 N N . TYR A 1 547 ? 4.935 -15.129 -46.039 1.00 79.12 547 TYR A N 1
ATOM 4448 C CA . TYR A 1 547 ? 4.593 -16.493 -45.610 1.00 79.12 547 TYR A CA 1
ATOM 4449 C C . TYR A 1 547 ? 3.159 -16.925 -45.960 1.00 79.12 547 TYR A C 1
ATOM 4451 O O . TYR A 1 547 ? 2.806 -18.080 -45.728 1.00 79.12 547 TYR A O 1
ATOM 4459 N N . GLY A 1 548 ? 2.338 -16.043 -46.537 1.00 81.38 548 GLY A N 1
ATOM 4460 C CA . GLY A 1 548 ? 0.986 -16.359 -47.004 1.00 81.38 548 GLY A CA 1
ATOM 4461 C C . GLY A 1 548 ? -0.067 -16.492 -45.898 1.00 81.38 548 GLY A C 1
ATOM 4462 O O . GLY A 1 548 ? -0.952 -17.340 -46.003 1.00 81.38 548 GLY A O 1
ATOM 4463 N N . VAL A 1 549 ? 0.024 -15.695 -44.829 1.00 73.94 549 VAL A N 1
ATOM 4464 C CA . VAL A 1 549 ? -1.002 -15.606 -43.771 1.00 73.94 549 VAL A CA 1
ATOM 4465 C C . VAL A 1 549 ? -2.340 -15.130 -44.358 1.00 73.94 549 VAL A C 1
ATOM 4467 O O . VAL A 1 549 ? -2.545 -13.945 -44.585 1.00 73.94 549 VAL A O 1
ATOM 4470 N N . GLN A 1 550 ? -3.270 -16.061 -44.589 1.00 82.62 550 GLN A N 1
ATOM 4471 C CA . GLN A 1 550 ? -4.555 -15.772 -45.247 1.00 82.62 550 GLN A CA 1
ATOM 4472 C C . GLN A 1 550 ? -5.574 -15.015 -44.379 1.00 82.62 550 GLN A C 1
ATOM 4474 O O . GLN A 1 550 ? -6.501 -14.432 -44.932 1.00 82.62 550 GLN A O 1
ATOM 4479 N N . ASP A 1 551 ? -5.446 -15.046 -43.048 1.00 93.06 551 ASP A N 1
ATOM 4480 C CA . ASP A 1 551 ? -6.382 -14.382 -42.131 1.00 93.06 551 ASP A CA 1
ATOM 4481 C C . ASP A 1 551 ? -5.633 -13.758 -40.946 1.00 93.06 551 ASP A C 1
ATOM 4483 O O . ASP A 1 551 ? -5.107 -14.479 -40.090 1.00 93.06 551 ASP A O 1
ATOM 4487 N N . VAL A 1 552 ? -5.586 -12.425 -40.877 1.00 94.44 552 VAL A N 1
ATOM 4488 C CA . VAL A 1 552 ? -4.851 -11.699 -39.823 1.00 94.44 552 VAL A CA 1
ATOM 4489 C C . VAL A 1 552 ? -5.455 -11.917 -38.435 1.00 94.44 552 VAL A C 1
ATOM 4491 O O . VAL A 1 552 ? -4.756 -11.807 -37.432 1.00 94.44 552 VAL A O 1
ATOM 4494 N N . ARG A 1 553 ? -6.733 -12.312 -38.348 1.00 94.12 553 ARG A N 1
ATOM 4495 C CA . ARG A 1 553 ? -7.397 -12.647 -37.076 1.00 94.12 553 ARG A CA 1
ATOM 4496 C C . ARG A 1 553 ? -6.822 -13.906 -36.439 1.00 94.12 553 ARG A C 1
ATOM 4498 O O . ARG A 1 553 ? -7.006 -14.131 -35.243 1.00 94.12 553 ARG A O 1
ATOM 4505 N N . MET A 1 554 ? -6.169 -14.754 -37.232 1.00 92.88 554 MET A N 1
ATOM 4506 C CA . MET A 1 554 ? -5.543 -15.984 -36.757 1.00 92.88 554 MET A CA 1
ATOM 4507 C C . MET A 1 554 ? -4.111 -15.776 -36.266 1.00 92.88 554 MET A C 1
ATOM 4509 O O . MET A 1 554 ? -3.595 -16.673 -35.596 1.00 92.88 554 MET A O 1
ATOM 4513 N N . ASP A 1 555 ? -3.511 -14.613 -36.538 1.00 93.44 555 ASP A N 1
ATOM 4514 C CA . ASP A 1 555 ? -2.183 -14.252 -36.054 1.00 93.44 555 ASP A CA 1
ATOM 4515 C C . ASP A 1 555 ? -2.161 -14.178 -34.521 1.00 93.44 555 ASP A C 1
ATOM 4517 O O . ASP A 1 555 ? -3.013 -13.543 -33.892 1.00 93.44 555 ASP A O 1
ATOM 4521 N N . GLN A 1 556 ? -1.186 -14.850 -33.903 1.00 89.12 556 GLN A N 1
ATOM 4522 C CA . GLN A 1 556 ? -1.108 -14.936 -32.446 1.00 89.12 556 GLN A CA 1
ATOM 4523 C C . GLN A 1 556 ? -0.855 -13.565 -31.808 1.00 89.12 556 GLN A C 1
ATOM 4525 O O . GLN A 1 556 ? -1.434 -13.279 -30.768 1.00 89.12 556 GLN A O 1
ATOM 4530 N N . ARG A 1 557 ? -0.080 -12.681 -32.451 1.00 91.56 557 ARG A N 1
ATOM 4531 C CA . ARG A 1 557 ? 0.210 -11.338 -31.923 1.00 91.56 557 ARG A CA 1
ATOM 4532 C C . ARG A 1 557 ? -1.045 -10.477 -31.920 1.00 91.56 557 ARG A C 1
ATOM 4534 O O . ARG A 1 557 ? -1.286 -9.756 -30.958 1.00 91.56 557 ARG A O 1
ATOM 4541 N N . VAL A 1 558 ? -1.866 -10.585 -32.968 1.00 92.81 558 VAL A N 1
ATOM 4542 C CA . VAL A 1 558 ? -3.156 -9.883 -33.060 1.00 92.81 558 VAL A CA 1
ATOM 4543 C C . VAL A 1 558 ? -4.117 -10.389 -31.980 1.00 92.81 558 VAL A C 1
ATOM 4545 O O . VAL A 1 558 ? -4.752 -9.585 -31.298 1.00 92.81 558 VAL A O 1
ATOM 4548 N N . LYS A 1 559 ? -4.188 -11.711 -31.764 1.00 90.88 559 LYS A N 1
ATOM 4549 C CA . LYS A 1 559 ? -4.984 -12.311 -30.677 1.00 90.88 559 LYS A CA 1
ATOM 4550 C C . LYS A 1 559 ? -4.523 -11.847 -29.302 1.00 90.88 559 LYS A C 1
ATOM 4552 O O . LYS A 1 559 ? -5.360 -11.440 -28.499 1.00 90.88 559 LYS A O 1
ATOM 4557 N N . ASP A 1 560 ? -3.217 -11.878 -29.057 1.00 83.44 560 ASP A N 1
ATOM 4558 C CA . ASP A 1 560 ? -2.622 -11.456 -27.793 1.00 83.44 560 ASP A CA 1
ATOM 4559 C C . ASP A 1 560 ? -2.911 -9.971 -27.545 1.00 83.44 560 ASP A C 1
ATOM 4561 O O . ASP A 1 560 ? -3.433 -9.626 -26.488 1.00 83.44 560 ASP A O 1
ATOM 4565 N N . ALA A 1 561 ? -2.700 -9.104 -28.542 1.00 87.31 561 ALA A N 1
ATOM 4566 C CA . ALA A 1 561 ? -2.978 -7.670 -28.445 1.00 87.31 561 ALA A CA 1
ATOM 4567 C C . ALA A 1 561 ? -4.465 -7.366 -28.178 1.00 87.31 561 ALA A C 1
ATOM 4569 O O . ALA A 1 561 ? -4.798 -6.528 -27.335 1.00 87.31 561 ALA A O 1
ATOM 4570 N N . LEU A 1 562 ? -5.386 -8.080 -28.838 1.00 86.50 562 LEU A N 1
ATOM 4571 C CA . LEU A 1 562 ? -6.824 -7.961 -28.571 1.00 86.50 562 LEU A CA 1
ATOM 4572 C C . LEU A 1 562 ? -7.192 -8.441 -27.159 1.00 86.50 562 LEU A C 1
ATOM 4574 O O . LEU A 1 562 ? -8.054 -7.832 -26.510 1.00 86.50 562 LEU A O 1
ATOM 4578 N N . ALA A 1 563 ? -6.528 -9.495 -26.678 1.00 79.12 563 ALA A N 1
ATOM 4579 C CA . ALA A 1 563 ? -6.750 -10.107 -25.372 1.00 79.12 563 ALA A CA 1
ATOM 4580 C C . ALA A 1 563 ? -6.213 -9.282 -24.189 1.00 79.12 563 ALA A C 1
ATOM 4582 O O . ALA A 1 563 ? -6.656 -9.515 -23.064 1.00 79.12 563 ALA A O 1
ATOM 4583 N N . ILE A 1 564 ? -5.331 -8.295 -24.410 1.00 73.12 564 ILE A N 1
ATOM 4584 C CA . ILE A 1 564 ? -4.847 -7.381 -23.358 1.00 73.12 564 ILE A CA 1
ATOM 4585 C C . ILE A 1 564 ? -6.043 -6.629 -22.752 1.00 73.12 564 ILE A C 1
ATOM 4587 O O . ILE A 1 564 ? -6.545 -5.667 -23.328 1.00 73.12 564 ILE A O 1
ATOM 4591 N N . HIS A 1 565 ? -6.564 -7.065 -21.604 1.00 61.38 565 HIS A N 1
ATOM 4592 C CA . HIS A 1 565 ? -7.660 -6.377 -20.917 1.00 61.38 565 HIS A CA 1
ATOM 4593 C C . HIS A 1 565 ? -7.128 -5.404 -19.868 1.00 61.38 565 HIS A C 1
ATOM 4595 O O . HIS A 1 565 ? -6.228 -5.747 -19.108 1.00 61.38 565 HIS A O 1
ATOM 4601 N N . ARG A 1 566 ? -7.777 -4.238 -19.763 1.00 52.62 566 ARG A N 1
ATOM 4602 C CA . ARG A 1 566 ? -7.486 -3.176 -18.787 1.00 52.62 566 ARG A CA 1
ATOM 4603 C C . ARG A 1 566 ? -7.617 -3.619 -17.320 1.00 52.62 566 ARG A C 1
ATOM 4605 O O . ARG A 1 566 ? -7.043 -2.990 -16.449 1.00 52.62 566 ARG A O 1
ATOM 4612 N N . ILE A 1 567 ? -8.396 -4.673 -17.061 1.00 46.34 567 ILE A N 1
ATOM 4613 C CA . ILE A 1 567 ? -8.821 -5.077 -15.703 1.00 46.34 567 ILE A CA 1
ATOM 4614 C C . ILE A 1 567 ? -8.773 -6.606 -15.466 1.00 46.34 567 ILE A C 1
ATOM 4616 O O . ILE A 1 567 ? -8.686 -7.052 -14.330 1.00 46.34 567 ILE A O 1
ATOM 4620 N N . PHE A 1 568 ? -8.771 -7.455 -16.507 1.00 47.31 568 PHE A N 1
ATOM 4621 C CA . PHE A 1 568 ? -9.078 -8.894 -16.340 1.00 47.31 568 PHE A CA 1
ATOM 4622 C C . PHE A 1 568 ? -8.020 -9.868 -16.868 1.00 47.31 568 PHE A C 1
ATOM 4624 O O . PHE A 1 568 ? -8.259 -11.073 -16.850 1.00 47.31 568 PHE A O 1
ATOM 4631 N N . GLY A 1 569 ? -6.827 -9.393 -17.247 1.00 41.69 569 GLY A N 1
ATOM 4632 C CA . GLY A 1 569 ? -5.681 -10.294 -17.450 1.00 41.69 569 GLY A CA 1
ATOM 4633 C C . GLY A 1 569 ? -5.327 -11.101 -16.188 1.00 41.69 569 GLY A C 1
ATOM 4634 O O . GLY A 1 569 ? -4.705 -12.151 -16.290 1.00 41.69 569 GLY A O 1
ATOM 4635 N N . PHE A 1 570 ? -5.783 -10.635 -15.019 1.00 41.03 570 PHE A N 1
ATOM 4636 C CA . PHE A 1 570 ? -5.591 -11.275 -13.719 1.00 41.03 570 PHE A CA 1
ATOM 4637 C C . PHE A 1 570 ? -6.577 -12.418 -13.408 1.00 41.03 570 PHE A C 1
ATOM 4639 O O . PHE A 1 570 ? -6.189 -13.376 -12.757 1.00 41.03 570 PHE A O 1
ATOM 4646 N N . PHE A 1 571 ? -7.820 -12.395 -13.912 1.00 40.97 571 PHE A N 1
ATOM 4647 C CA . PHE A 1 571 ? -8.884 -13.305 -13.439 1.00 40.97 571 PHE A CA 1
ATOM 4648 C C . PHE A 1 571 ? -9.120 -14.562 -14.285 1.00 40.97 571 PHE A C 1
ATOM 4650 O O . PHE A 1 571 ? -10.148 -15.216 -14.125 1.00 40.97 571 PHE A O 1
ATOM 4657 N N . GLY A 1 572 ? -8.229 -14.899 -15.220 1.00 39.66 572 GLY A N 1
ATOM 4658 C CA . GLY A 1 572 ? -8.192 -16.201 -15.906 1.00 39.66 572 GLY A CA 1
ATOM 4659 C C . GLY A 1 572 ? -9.469 -16.724 -16.601 1.00 39.66 572 GLY A C 1
ATOM 4660 O O . GLY A 1 572 ? -9.439 -17.853 -17.079 1.00 39.66 572 GLY A O 1
ATOM 4661 N N . CYS A 1 573 ? -10.593 -15.994 -16.666 1.00 41.47 573 CYS A N 1
ATOM 4662 C CA . CYS A 1 573 ? -11.896 -16.606 -16.986 1.00 41.47 573 CYS A CA 1
ATOM 4663 C C . CYS A 1 573 ? -12.900 -15.747 -17.779 1.00 41.47 573 CYS A C 1
ATOM 4665 O O . CYS A 1 573 ? -14.029 -16.195 -17.972 1.00 41.47 573 CYS A O 1
ATOM 4667 N N . LYS A 1 574 ? -12.554 -14.555 -18.287 1.00 45.44 574 LYS A N 1
ATOM 4668 C CA . LYS A 1 574 ? -13.449 -13.830 -19.214 1.00 45.44 574 LYS A CA 1
ATOM 4669 C C . LYS A 1 574 ? -12.705 -13.348 -20.456 1.00 45.44 574 LYS A C 1
ATOM 4671 O O . LYS A 1 574 ? -11.851 -12.470 -20.378 1.00 45.44 574 LYS A O 1
ATOM 4676 N N . SER A 1 575 ? -13.056 -13.927 -21.606 1.00 51.38 575 SER A N 1
ATOM 4677 C CA . SER A 1 575 ? -12.680 -13.420 -22.928 1.00 51.38 575 SER A CA 1
ATOM 4678 C C . SER A 1 575 ? -13.128 -11.964 -23.046 1.00 51.38 575 SER A C 1
ATOM 4680 O O . SER A 1 575 ? -14.278 -11.651 -22.730 1.00 51.38 575 SER A O 1
ATOM 4682 N N . THR A 1 576 ? -12.249 -11.071 -23.503 1.00 67.75 576 THR A N 1
ATOM 4683 C CA . THR A 1 576 ? -12.640 -9.671 -23.729 1.00 67.75 576 THR A CA 1
ATOM 4684 C C . THR A 1 576 ? -13.766 -9.608 -24.761 1.00 67.75 576 THR A C 1
ATOM 4686 O O . THR A 1 576 ? -13.847 -10.488 -25.618 1.00 67.75 576 THR A O 1
ATOM 4689 N N . THR A 1 577 ? -14.607 -8.568 -24.746 1.00 72.69 577 THR A N 1
ATOM 4690 C CA . THR A 1 577 ? -15.616 -8.377 -25.806 1.00 72.69 577 THR A CA 1
ATOM 4691 C C . THR A 1 577 ? -14.962 -8.416 -27.187 1.00 72.69 577 THR A C 1
ATOM 4693 O O . THR A 1 577 ? -15.492 -9.048 -28.083 1.00 72.69 577 THR A O 1
ATOM 4696 N N . ALA A 1 578 ? -13.750 -7.867 -27.338 1.00 71.69 578 ALA A N 1
ATOM 4697 C CA . ALA A 1 578 ? -12.981 -7.949 -28.580 1.00 71.69 578 ALA A CA 1
ATOM 4698 C C . ALA A 1 578 ? -12.585 -9.390 -28.961 1.00 71.69 578 ALA A C 1
ATOM 4700 O O . ALA A 1 578 ? -12.650 -9.748 -30.130 1.00 71.69 578 ALA A O 1
ATOM 4701 N N . THR A 1 579 ? -12.201 -10.224 -27.991 1.00 76.69 579 THR A N 1
ATOM 4702 C CA . THR A 1 579 ? -11.867 -11.643 -28.205 1.00 76.69 579 THR A CA 1
ATOM 4703 C C . THR A 1 579 ? -13.119 -12.465 -28.521 1.00 76.69 579 THR A C 1
ATOM 4705 O O . THR A 1 579 ? -13.091 -13.292 -29.423 1.00 76.69 579 THR A O 1
ATOM 4708 N N . ALA A 1 580 ? -14.239 -12.198 -27.846 1.00 80.31 580 ALA A N 1
ATOM 4709 C CA . ALA A 1 580 ? -15.522 -12.833 -28.138 1.00 80.31 580 ALA A CA 1
ATOM 4710 C C . ALA A 1 580 ? -16.073 -12.404 -29.512 1.00 80.31 580 ALA A C 1
ATOM 4712 O O . ALA A 1 580 ? -16.605 -13.226 -30.254 1.00 80.31 580 ALA A O 1
ATOM 4713 N N . ASP A 1 581 ? -15.920 -11.129 -29.880 1.00 79.62 581 ASP A N 1
ATOM 4714 C CA . ASP A 1 581 ? -16.266 -10.605 -31.205 1.00 79.62 581 ASP A CA 1
ATOM 4715 C C . ASP A 1 581 ? -15.371 -11.238 -32.283 1.00 79.62 581 ASP A C 1
ATOM 4717 O O . ASP A 1 581 ? -15.860 -11.612 -33.350 1.00 79.62 581 ASP A O 1
ATOM 4721 N N . LEU A 1 582 ? -14.076 -11.420 -31.990 1.00 82.94 582 LEU A N 1
ATOM 4722 C CA . LEU A 1 582 ? -13.129 -12.125 -32.855 1.00 82.94 582 LEU A CA 1
ATOM 4723 C C . LEU A 1 582 ? -13.577 -13.577 -33.071 1.00 82.94 582 LEU A C 1
ATOM 4725 O O . LEU A 1 582 ? -13.672 -14.017 -34.215 1.00 82.94 582 LEU A O 1
ATOM 4729 N N . GLU A 1 583 ? -13.921 -14.293 -31.998 1.00 84.19 583 GLU A N 1
ATOM 4730 C CA . GLU A 1 583 ? -14.436 -15.666 -32.052 1.00 84.19 583 GLU A CA 1
ATOM 4731 C C . GLU A 1 583 ? -15.716 -15.769 -32.896 1.00 84.19 583 GLU A C 1
ATOM 4733 O O . GLU A 1 583 ? -15.785 -16.582 -33.821 1.00 84.19 583 GLU A O 1
ATOM 4738 N N . LYS A 1 584 ? -16.687 -14.875 -32.673 1.00 85.50 584 LYS A N 1
ATOM 4739 C CA . LYS A 1 584 ? -17.926 -14.786 -33.469 1.00 85.50 584 LYS A CA 1
ATOM 4740 C C . LYS A 1 584 ? -17.670 -14.459 -34.940 1.00 85.50 584 LYS A C 1
ATOM 4742 O O . LYS A 1 584 ? -18.407 -14.921 -35.817 1.00 85.50 584 LYS A O 1
ATOM 4747 N N . SER A 1 585 ? -16.631 -13.677 -35.238 1.00 83.88 585 SER A N 1
ATOM 4748 C CA . SER A 1 585 ? -16.277 -13.323 -36.617 1.00 83.88 585 SER A CA 1
ATOM 4749 C C . SER A 1 585 ? -15.822 -14.543 -37.438 1.00 83.88 585 SER A C 1
ATOM 4751 O O . SER A 1 585 ? -15.987 -14.566 -38.663 1.00 83.88 585 SER A O 1
ATOM 4753 N N . PHE A 1 586 ? -15.313 -15.595 -36.784 1.00 82.50 586 PHE A N 1
ATOM 4754 C CA . PHE A 1 586 ? -14.975 -16.855 -37.451 1.00 82.50 586 PHE A CA 1
ATOM 4755 C C . PHE A 1 586 ? -16.212 -17.685 -37.810 1.00 82.50 586 PHE A C 1
ATOM 4757 O O . PHE A 1 586 ? -16.193 -18.388 -38.819 1.00 82.50 586 PHE A O 1
ATOM 4764 N N . GLU A 1 587 ? -17.304 -17.585 -37.045 1.00 82.38 587 GLU A N 1
ATOM 4765 C CA . GLU A 1 587 ? -18.549 -18.325 -37.313 1.00 82.38 587 GLU A CA 1
ATOM 4766 C C . GLU A 1 587 ? -19.234 -17.878 -38.614 1.00 82.38 587 GLU A C 1
ATOM 4768 O O . GLU A 1 587 ? -19.914 -18.669 -39.267 1.00 82.38 587 GLU A O 1
ATOM 4773 N N . HIS A 1 588 ? -19.005 -16.627 -39.019 1.00 68.06 588 HIS A N 1
ATOM 4774 C CA . HIS A 1 588 ? -19.619 -16.004 -40.193 1.00 68.06 588 HIS A CA 1
ATOM 4775 C C . HIS A 1 588 ? -18.737 -16.056 -41.446 1.00 68.06 588 HIS A C 1
ATOM 4777 O O . HIS A 1 588 ? -19.170 -15.642 -42.521 1.00 68.06 588 HIS A O 1
ATOM 4783 N N . THR A 1 589 ? -17.511 -16.580 -41.340 1.00 62.50 589 THR A N 1
ATOM 4784 C CA . THR A 1 589 ? -16.638 -16.743 -42.506 1.00 62.50 589 THR A CA 1
ATOM 4785 C C . THR A 1 589 ? -17.043 -18.036 -43.228 1.00 62.50 589 THR A C 1
ATOM 4787 O O . THR A 1 589 ? -16.910 -19.116 -42.642 1.00 62.50 589 THR A O 1
ATOM 4790 N N . PRO A 1 590 ? -17.575 -17.988 -44.468 1.00 53.41 590 PRO A N 1
ATOM 4791 C CA . PRO A 1 590 ? -18.001 -19.193 -45.169 1.00 53.41 590 PRO A CA 1
ATOM 4792 C C . PRO A 1 590 ? -16.816 -20.150 -45.304 1.00 53.41 590 PRO A C 1
ATOM 4794 O O . PRO A 1 590 ? -15.804 -19.821 -45.922 1.00 53.41 590 PRO A O 1
ATOM 4797 N N . ARG A 1 591 ? -16.935 -21.344 -44.707 1.00 47.12 591 ARG A N 1
ATOM 4798 C CA . ARG A 1 591 ? -15.929 -22.400 -44.851 1.00 47.12 591 ARG A CA 1
ATOM 4799 C C . ARG A 1 591 ? -15.857 -22.779 -46.324 1.00 47.12 591 ARG A C 1
ATOM 4801 O O . ARG A 1 591 ? -16.748 -23.466 -46.826 1.00 47.12 591 ARG A O 1
ATOM 4808 N N . VAL A 1 592 ? -14.808 -22.325 -47.001 1.00 47.06 592 VAL A N 1
ATOM 4809 C CA . VAL A 1 592 ? -14.442 -22.821 -48.325 1.00 47.06 592 VAL A CA 1
ATOM 4810 C C . VAL A 1 592 ? -14.122 -24.305 -48.137 1.00 47.06 592 VAL A C 1
ATOM 4812 O O . VAL A 1 592 ? -13.166 -24.649 -47.444 1.00 47.06 592 VAL A O 1
ATOM 4815 N N . ARG A 1 593 ? -15.017 -25.171 -48.618 1.00 37.94 593 ARG A N 1
ATOM 4816 C CA . ARG A 1 593 ? -14.836 -26.626 -48.608 1.00 37.94 593 ARG A CA 1
ATOM 4817 C C . ARG A 1 593 ? -13.988 -27.072 -49.779 1.00 37.94 593 ARG A C 1
ATOM 4819 O O . ARG A 1 593 ? -14.209 -26.518 -50.879 1.00 37.94 593 ARG A O 1
#

Radius of gyration: 31.25 Å; chains: 1; bounding box: 73×86×90 Å

Secondary structure (DSSP, 8-state):
---HHHHHHH--TTSS-TT--TTSTTSPPPHHHHHHHHHHHHHHS-HHHHHHBPPPEEPPS--TTS-HHHHHHHHHHHHHHSS-SEEEEEE--STT-S--EEEEEEE-TTS-EEEEEE-TT-PPP-----TT-EEEES----S--TT----EEEEEEETTEEEEEEE-TT--EEEEEE-HHHHHHTT----TTS---HHHIIIIIGGGHHHHHHHHHHH----S--EEEE-------HHHHTSS-TTHHHHHHHHHHHHHH-HHHHHH--TT-PPPTTT-TTTTTHHHHHHHHHTTGGGHHHHHHHHHS-TTS-PPPPTT--HHHHHHHHHHHHHHHHHHHHHHHHHHHHHHHHHTS-HHHHHHHHHHHHHTHHHHHHHHHHHHHHHHHHHHHHTTS-----------------------PPPPP----SSSTTSSPP--------------------------------------------------S------SSGGGSHHHHHHHHHHHHHHHHTTSTT-TTHHHHHHHHHHHHHHHHHHHHHH--S-GGG-HHHHHHHH--TTTTTSSS---HHHHHHHHHHHTS----

Organism: NCBI:txid1212491